Protein 4BGN (pdb70)

Sequence (424 aa):
RFTSAIIVLIVINAIVVGMETYPGIYQPYQDWFYLIDRMILWVFTAEIILKLVATRPRYHFFKDSWNVFDFLIVASGHLFVGAQFVTVLRVLRVLRLLRAVTVIPSLRRLVSLGNIMLLMGLIFYIFGVMGTFLFRDVAPEYFGSLHLSLITLFQVVTLESWASGIMRPIMAEVFWSWIYFVAFILVGTFVIFNLFVGVIVSNVERAETEDAERFTSAIIVLIVINAIVVGMETYPGIYQPYQDWFYLIDRMILWVFTAEIILKLVATRPRYHFFKDSWNVFDFLIVASGHLFVGAQFVTVLRVLRVLRLLRAVTVIPSLGNIMLLMGLIFYIFGVMGTFLFRDVAPEYFGSLHLSLITLFQVVTLESWASGIMRPIMAEVFWSWIYFVAFILVGTFVIFNLFVGVIVSNVERAETEDAEQEEG

Structure (mmCIF, N/CA/C/O backbone):
data_4BGN
#
_entry.id   4BGN
#
_cell.length_a   115.000
_cell.length_b   115.000
_cell.length_c   118.000
_cell.angle_alpha   90.00
_cell.angle_beta   90.00
_cell.angle_gamma   90.00
#
_symmetry.space_group_name_H-M   'P 4'
#
loop_
_atom_site.group_PDB
_atom_site.id
_atom_site.type_symbol
_atom_site.label_atom_id
_atom_site.label_alt_id
_atom_site.label_comp_id
_atom_site.label_asym_id
_atom_site.label_entity_id
_atom_site.label_seq_id
_atom_site.pdbx_PDB_ins_code
_atom_site.Cartn_x
_atom_site.Cartn_y
_atom_site.Cartn_z
_atom_site.occupancy
_atom_site.B_iso_or_equiv
_atom_site.auth_seq_id
_atom_site.auth_comp_id
_atom_site.auth_asym_id
_atom_site.auth_atom_id
_atom_site.pdbx_PDB_model_num
ATOM 1 N N . ARG A 1 27 ? -38.359 130.575 -12.249 1.00 30.00 27 ARG A N 1
ATOM 2 C CA . ARG A 1 27 ? -38.608 131.135 -10.890 1.00 30.00 27 ARG A CA 1
ATOM 3 C C . ARG A 1 27 ? -38.949 130.004 -9.928 1.00 30.00 27 ARG A C 1
ATOM 4 O O . ARG A 1 27 ? -38.705 130.100 -8.725 1.00 30.00 27 ARG A O 1
ATOM 12 N N . PHE A 1 28 ? -39.518 128.934 -10.471 1.00 30.00 28 PHE A N 1
ATOM 13 C CA . PHE A 1 28 ? -39.897 127.774 -9.676 1.00 30.00 28 PHE A CA 1
ATOM 14 C C . PHE A 1 28 ? -38.691 127.219 -8.928 1.00 30.00 28 PHE A C 1
ATOM 15 O O . PHE A 1 28 ? -38.714 127.084 -7.705 1.00 30.00 28 PHE A O 1
ATOM 23 N N . THR A 1 29 ? -37.638 126.897 -9.673 1.00 30.00 29 THR A N 1
ATOM 24 C CA . THR A 1 29 ? -36.422 126.354 -9.082 1.00 30.00 29 THR A CA 1
ATOM 25 C C . THR A 1 29 ? -35.821 127.336 -8.086 1.00 30.00 29 THR A C 1
ATOM 26 O O . THR A 1 29 ? -35.492 126.964 -6.959 1.00 30.00 29 THR A O 1
ATOM 30 N N . SER A 1 30 ? -35.678 128.589 -8.506 1.00 30.00 30 SER A N 1
ATOM 31 C CA . SER A 1 30 ? -35.115 129.618 -7.643 1.00 30.00 30 SER A CA 1
ATOM 32 C C . SER A 1 30 ? -35.896 129.685 -6.339 1.00 30.00 30 SER A C 1
ATOM 33 O O . SER A 1 30 ? -35.317 129.824 -5.265 1.00 30.00 30 SER A O 1
ATOM 36 N N . ALA A 1 31 ? -37.217 129.584 -6.436 1.00 30.00 31 ALA A N 1
ATOM 37 C CA . ALA A 1 31 ? -38.064 129.628 -5.252 1.00 30.00 31 ALA A CA 1
ATOM 38 C C . ALA A 1 31 ? -37.712 128.471 -4.327 1.00 30.00 31 ALA A C 1
ATOM 39 O O . ALA A 1 31 ? -37.592 128.646 -3.115 1.00 30.00 31 ALA A O 1
ATOM 41 N N . ILE A 1 32 ? -37.540 127.289 -4.910 1.00 30.00 32 ILE A N 1
ATOM 42 C CA . ILE A 1 32 ? -37.205 126.102 -4.137 1.00 30.00 32 ILE A CA 1
ATOM 43 C C . ILE A 1 32 ? -35.813 126.204 -3.524 1.00 30.00 32 ILE A C 1
ATOM 44 O O . ILE A 1 32 ? -35.633 125.921 -2.340 1.00 30.00 32 ILE A O 1
ATOM 49 N N . ILE A 1 33 ? -34.830 126.607 -4.325 1.00 30.00 33 ILE A N 1
ATOM 50 C CA . ILE A 1 33 ? -33.467 126.733 -3.820 1.00 30.00 33 ILE A CA 1
ATOM 51 C C . ILE A 1 33 ? -33.442 127.722 -2.664 1.00 30.00 33 ILE A C 1
ATOM 52 O O . ILE A 1 33 ? -32.694 127.548 -1.703 1.00 30.00 33 ILE A O 1
ATOM 57 N N . VAL A 1 34 ? -34.266 128.762 -2.761 1.00 30.00 34 VAL A N 1
ATOM 58 C CA . VAL A 1 34 ? -34.331 129.769 -1.714 1.00 30.00 34 VAL A CA 1
ATOM 59 C C . VAL A 1 34 ? -34.779 129.137 -0.404 1.00 30.00 34 VAL A C 1
ATOM 60 O O . VAL A 1 34 ? -34.089 129.240 0.608 1.00 30.00 34 VAL A O 1
ATOM 64 N N . LEU A 1 35 ? -35.931 128.474 -0.428 1.00 30.00 35 LEU A N 1
ATOM 65 C CA . LEU A 1 35 ? -36.457 127.840 0.774 1.00 30.00 35 LEU A CA 1
ATOM 66 C C . LEU A 1 35 ? -35.422 126.911 1.395 1.00 30.00 35 LEU A C 1
ATOM 67 O O . LEU A 1 35 ? -35.199 126.946 2.604 1.00 30.00 35 LEU A O 1
ATOM 72 N N . ILE A 1 36 ? -34.794 126.079 0.569 1.00 30.00 36 ILE A N 1
ATOM 73 C CA . ILE A 1 36 ? -33.787 125.149 1.063 1.00 30.00 36 ILE A CA 1
ATOM 74 C C . ILE A 1 36 ? -32.775 125.890 1.925 1.00 30.00 36 ILE A C 1
ATOM 75 O O . ILE A 1 36 ? -32.502 125.490 3.056 1.00 30.00 36 ILE A O 1
ATOM 80 N N . VAL A 1 37 ? -32.224 126.973 1.388 1.00 30.00 37 VAL A N 1
ATOM 81 C CA . VAL A 1 37 ? -31.247 127.768 2.120 1.00 30.00 37 VAL A CA 1
ATOM 82 C C . VAL A 1 37 ? -31.883 128.352 3.376 1.00 30.00 37 VAL A C 1
ATOM 83 O O . VAL A 1 37 ? -31.266 128.369 4.441 1.00 30.00 37 VAL A O 1
ATOM 87 N N . ILE A 1 38 ? -33.117 128.830 3.248 1.00 30.00 38 ILE A N 1
ATOM 88 C CA . ILE A 1 38 ? -33.824 129.409 4.383 1.00 30.00 38 ILE A CA 1
ATOM 89 C C . ILE A 1 38 ? -34.069 128.374 5.472 1.00 30.00 38 ILE A C 1
ATOM 90 O O . ILE A 1 38 ? -33.790 128.624 6.641 1.00 30.00 38 ILE A O 1
ATOM 95 N N . ASN A 1 39 ? -34.597 127.213 5.101 1.00 30.00 39 ASN A N 1
ATOM 96 C CA . ASN A 1 39 ? -34.842 126.183 6.098 1.00 30.00 39 ASN A CA 1
ATOM 97 C C . ASN A 1 39 ? -33.504 125.676 6.610 1.00 30.00 39 ASN A C 1
ATOM 98 O O . ASN A 1 39 ? -33.377 125.293 7.772 1.00 30.00 39 ASN A O 1
ATOM 103 N N . ALA A 1 40 ? -32.506 125.682 5.732 1.00 30.00 40 ALA A N 1
ATOM 104 C CA . ALA A 1 40 ? -31.171 125.228 6.091 1.00 30.00 40 ALA A CA 1
ATOM 105 C C . ALA A 1 40 ? -30.616 126.073 7.229 1.00 30.00 40 ALA A C 1
ATOM 106 O O . ALA A 1 40 ? -30.016 125.547 8.163 1.00 30.00 40 ALA A O 1
ATOM 108 N N . ILE A 1 41 ? -30.815 127.385 7.153 1.00 30.00 41 ILE A N 1
ATOM 109 C CA . ILE A 1 41 ? -30.320 128.267 8.201 1.00 30.00 41 ILE A CA 1
ATOM 110 C C . ILE A 1 41 ? -31.166 128.108 9.458 1.00 30.00 41 ILE A C 1
ATOM 111 O O . ILE A 1 41 ? -30.662 128.231 10.573 1.00 30.00 41 ILE A O 1
ATOM 116 N N . VAL A 1 42 ? -32.452 127.826 9.273 1.00 30.00 42 VAL A N 1
ATOM 117 C CA . VAL A 1 42 ? -33.360 127.651 10.399 1.00 30.00 42 VAL A CA 1
ATOM 118 C C . VAL A 1 42 ? -33.011 126.409 11.212 1.00 30.00 42 VAL A C 1
ATOM 119 O O . VAL A 1 42 ? -33.090 126.428 12.440 1.00 30.00 42 VAL A O 1
ATOM 123 N N . VAL A 1 43 ? -32.627 125.331 10.533 1.00 30.00 43 VAL A N 1
ATOM 124 C CA . VAL A 1 43 ? -32.275 124.099 11.231 1.00 30.00 43 VAL A CA 1
ATOM 125 C C . VAL A 1 43 ? -31.096 124.361 12.159 1.00 30.00 43 VAL A C 1
ATOM 126 O O . VAL A 1 43 ? -30.985 123.756 13.224 1.00 30.00 43 VAL A O 1
ATOM 130 N N . GLY A 1 44 ? -30.219 125.270 11.744 1.00 30.00 44 GLY A N 1
ATOM 131 C CA . GLY A 1 44 ? -29.064 125.603 12.553 1.00 30.00 44 GLY A CA 1
ATOM 132 C C . GLY A 1 44 ? -29.470 126.404 13.771 1.00 30.00 44 GLY A C 1
ATOM 133 O O . GLY A 1 44 ? -28.829 126.328 14.813 1.00 30.00 44 GLY A O 1
ATOM 134 N N . MET A 1 45 ? -30.538 127.183 13.637 1.00 30.00 45 MET A N 1
ATOM 135 C CA . MET A 1 45 ? -31.036 127.991 14.743 1.00 30.00 45 MET A CA 1
ATOM 136 C C . MET A 1 45 ? -31.779 127.085 15.712 1.00 30.00 45 MET A C 1
ATOM 137 O O . MET A 1 45 ? -31.736 127.278 16.927 1.00 30.00 45 MET A O 1
ATOM 142 N N . GLU A 1 46 ? -32.460 126.091 15.154 1.00 30.00 46 GLU A N 1
ATOM 143 C CA . GLU A 1 46 ? -33.228 125.139 15.940 1.00 30.00 46 GLU A CA 1
ATOM 144 C C . GLU A 1 46 ? -32.309 124.369 16.884 1.00 30.00 46 GLU A C 1
ATOM 145 O O . GLU A 1 46 ? -32.772 123.725 17.825 1.00 30.00 46 GLU A O 1
ATOM 151 N N . THR A 1 47 ? -31.004 124.445 16.631 1.00 30.00 47 THR A N 1
ATOM 152 C CA . THR A 1 47 ? -30.026 123.754 17.464 1.00 30.00 47 THR A CA 1
ATOM 153 C C . THR A 1 47 ? -29.832 124.481 18.785 1.00 30.00 47 THR A C 1
ATOM 154 O O . THR A 1 47 ? -29.651 123.855 19.828 1.00 30.00 47 THR A O 1
ATOM 158 N N . TYR A 1 48 ? -29.872 125.808 18.731 1.00 30.00 48 TYR A N 1
ATOM 159 C CA . TYR A 1 48 ? -29.671 126.615 19.921 1.00 30.00 48 TYR A CA 1
ATOM 160 C C . TYR A 1 48 ? -30.837 126.529 20.893 1.00 30.00 48 TYR A C 1
ATOM 161 O O . TYR A 1 48 ? -31.966 126.893 20.563 1.00 30.00 48 TYR A O 1
ATOM 170 N N . PRO A 1 49 ? -30.576 126.029 22.109 1.00 30.00 49 PRO A N 1
ATOM 171 C CA . PRO A 1 49 ? -31.608 125.898 23.140 1.00 30.00 49 PRO A CA 1
ATOM 172 C C . PRO A 1 49 ? -32.197 127.262 23.483 1.00 30.00 49 PRO A C 1
ATOM 173 O O . PRO A 1 49 ? -33.368 127.373 23.845 1.00 30.00 49 PRO A O 1
ATOM 177 N N . GLY A 1 50 ? -31.372 128.298 23.365 1.00 30.00 50 GLY A N 1
ATOM 178 C CA . GLY A 1 50 ? -31.825 129.643 23.660 1.00 30.00 50 GLY A CA 1
ATOM 179 C C . GLY A 1 50 ? -32.877 130.100 22.671 1.00 30.00 50 GLY A C 1
ATOM 180 O O . GLY A 1 50 ? -33.993 130.421 23.063 1.00 30.00 50 GLY A O 1
ATOM 181 N N . ILE A 1 51 ? -32.524 130.129 21.389 1.00 30.00 51 ILE A N 1
ATOM 182 C CA . ILE A 1 51 ? -33.460 130.546 20.351 1.00 30.00 51 ILE A CA 1
ATOM 183 C C . ILE A 1 51 ? -34.747 129.751 20.488 1.00 30.00 51 ILE A C 1
ATOM 184 O O . ILE A 1 51 ? -35.841 130.271 20.264 1.00 30.00 51 ILE A O 1
ATOM 189 N N . TYR A 1 52 ? -34.606 128.484 20.862 1.00 30.00 52 TYR A N 1
ATOM 190 C CA . TYR A 1 52 ? -35.760 127.617 21.017 1.00 30.00 52 TYR A CA 1
ATOM 191 C C . TYR A 1 52 ? -36.786 128.170 21.994 1.00 30.00 52 TYR A C 1
ATOM 192 O O . TYR A 1 52 ? -37.977 128.115 21.726 1.00 30.00 52 TYR A O 1
ATOM 201 N N . GLN A 1 53 ? -36.347 128.707 23.127 1.00 30.00 53 GLN A N 1
ATOM 202 C CA . GLN A 1 53 ? -37.324 129.220 24.076 1.00 30.00 53 GLN A CA 1
ATOM 203 C C . GLN A 1 53 ? -38.166 130.342 23.464 1.00 30.00 53 GLN A C 1
ATOM 204 O O . GLN A 1 53 ? -39.391 130.240 23.414 1.00 30.00 53 GLN A O 1
ATOM 210 N N . PRO A 1 54 ? -37.529 131.430 22.996 1.00 30.00 54 PRO A N 1
ATOM 211 C CA . PRO A 1 54 ? -38.320 132.513 22.403 1.00 30.00 54 PRO A CA 1
ATOM 212 C C . PRO A 1 54 ? -39.082 132.152 21.126 1.00 30.00 54 PRO A C 1
ATOM 213 O O . PRO A 1 54 ? -40.309 132.065 21.140 1.00 30.00 54 PRO A O 1
ATOM 217 N N . TYR A 1 55 ? -38.363 131.943 20.027 1.00 30.00 55 TYR A N 1
ATOM 218 C CA . TYR A 1 55 ? -39.015 131.620 18.762 1.00 30.00 55 TYR A CA 1
ATOM 219 C C . TYR A 1 55 ? -39.046 130.138 18.423 1.00 30.00 55 TYR A C 1
ATOM 220 O O . TYR A 1 55 ? -38.665 129.741 17.323 1.00 30.00 55 TYR A O 1
ATOM 229 N N . GLN A 1 56 ? -39.512 129.321 19.362 1.00 30.00 56 GLN A N 1
ATOM 230 C CA . GLN A 1 56 ? -39.596 127.886 19.129 1.00 30.00 56 GLN A CA 1
ATOM 231 C C . GLN A 1 56 ? -40.676 127.595 18.105 1.00 30.00 56 GLN A C 1
ATOM 232 O O . GLN A 1 56 ? -40.458 126.868 17.136 1.00 30.00 56 GLN A O 1
ATOM 238 N N . ASP A 1 57 ? -41.845 128.180 18.333 1.00 30.00 57 ASP A N 1
ATOM 239 C CA . ASP A 1 57 ? -42.989 127.981 17.464 1.00 30.00 57 ASP A CA 1
ATOM 240 C C . ASP A 1 57 ? -42.781 128.572 16.078 1.00 30.00 57 ASP A C 1
ATOM 241 O O . ASP A 1 57 ? -43.087 127.931 15.074 1.00 30.00 57 ASP A O 1
ATOM 246 N N . TRP A 1 58 ? -42.251 129.789 16.020 1.00 30.00 58 TRP A N 1
ATOM 247 C CA . TRP A 1 58 ? -42.025 130.447 14.741 1.00 30.00 58 TRP A CA 1
ATOM 248 C C . TRP A 1 58 ? -41.294 129.558 13.744 1.00 30.00 58 TRP A C 1
ATOM 249 O O . TRP A 1 58 ? -41.715 129.446 12.592 1.00 30.00 58 TRP A O 1
ATOM 260 N N . PHE A 1 59 ? -40.208 128.923 14.173 1.00 30.00 59 PHE A N 1
ATOM 261 C CA . PHE A 1 59 ? -39.478 128.048 13.267 1.00 30.00 59 PHE A CA 1
ATOM 262 C C . PHE A 1 59 ? -40.254 126.750 13.089 1.00 30.00 59 PHE A C 1
ATOM 263 O O . PHE A 1 59 ? -40.143 126.087 12.061 1.00 30.00 59 PHE A O 1
ATOM 271 N N . TYR A 1 60 ? -41.042 126.391 14.097 1.00 30.00 60 TYR A N 1
ATOM 272 C CA . TYR A 1 60 ? -41.835 125.173 14.023 1.00 30.00 60 TYR A CA 1
ATOM 273 C C . TYR A 1 60 ? -42.829 125.276 12.875 1.00 30.00 60 TYR A C 1
ATOM 274 O O . TYR A 1 60 ? -42.912 124.382 12.033 1.00 30.00 60 TYR A O 1
ATOM 283 N N . LEU A 1 61 ? -43.587 126.368 12.850 1.00 30.00 61 LEU A N 1
ATOM 284 C CA . LEU A 1 61 ? -44.573 126.580 11.798 1.00 30.00 61 LEU A CA 1
ATOM 285 C C . LEU A 1 61 ? -43.916 126.676 10.432 1.00 30.00 61 LEU A C 1
ATOM 286 O O . LEU A 1 61 ? -44.397 126.087 9.465 1.00 30.00 61 LEU A O 1
ATOM 291 N N . ILE A 1 62 ? -42.816 127.418 10.350 1.00 30.00 62 ILE A N 1
ATOM 292 C CA . ILE A 1 62 ? -42.126 127.576 9.078 1.00 30.00 62 ILE A CA 1
ATOM 293 C C . ILE A 1 62 ? -41.728 126.211 8.530 1.00 30.00 62 ILE A C 1
ATOM 294 O O . ILE A 1 62 ? -41.658 126.021 7.318 1.00 30.00 62 ILE A O 1
ATOM 299 N N . ASP A 1 63 ? -41.475 125.260 9.426 1.00 30.00 63 ASP A N 1
ATOM 300 C CA . ASP A 1 63 ? -41.100 123.914 9.010 1.00 30.00 63 ASP A CA 1
ATOM 301 C C . ASP A 1 63 ? -42.287 123.216 8.360 1.00 30.00 63 ASP A C 1
ATOM 302 O O . ASP A 1 63 ? -42.149 122.584 7.315 1.00 30.00 63 ASP A O 1
ATOM 307 N N . ARG A 1 64 ? -43.455 123.328 8.983 1.00 30.00 64 ARG A N 1
ATOM 308 C CA . ARG A 1 64 ? -44.653 122.702 8.441 1.00 30.00 64 ARG A CA 1
ATOM 309 C C . ARG A 1 64 ? -44.962 123.279 7.067 1.00 30.00 64 ARG A C 1
ATOM 310 O O . ARG A 1 64 ? -45.315 122.550 6.140 1.00 30.00 64 ARG A O 1
ATOM 318 N N . MET A 1 65 ? -44.821 124.594 6.944 1.00 30.00 65 MET A N 1
ATOM 319 C CA . MET A 1 65 ? -45.098 125.279 5.690 1.00 30.00 65 MET A CA 1
ATOM 320 C C . MET A 1 65 ? -44.177 124.808 4.570 1.00 30.00 65 MET A C 1
ATOM 321 O O . MET A 1 65 ? -44.637 124.517 3.466 1.00 30.00 65 MET A O 1
ATOM 326 N N . ILE A 1 66 ? -42.879 124.727 4.851 1.00 30.00 66 ILE A N 1
ATOM 327 C CA . ILE A 1 66 ? -41.923 124.294 3.838 1.00 30.00 66 ILE A CA 1
ATOM 328 C C . ILE A 1 66 ? -42.186 122.859 3.395 1.00 30.00 66 ILE A C 1
ATOM 329 O O . ILE A 1 66 ? -42.127 122.552 2.206 1.00 30.00 66 ILE A O 1
ATOM 334 N N . LEU A 1 67 ? -42.472 121.978 4.348 1.00 30.00 67 LEU A N 1
ATOM 335 C CA . LEU A 1 67 ? -42.735 120.587 4.011 1.00 30.00 67 LEU A CA 1
ATOM 336 C C . LEU A 1 67 ? -43.925 120.527 3.066 1.00 30.00 67 LEU A C 1
ATOM 337 O O . LEU A 1 67 ? -43.927 119.756 2.107 1.00 30.00 67 LEU A O 1
ATOM 342 N N . TRP A 1 68 ? -44.935 121.348 3.337 1.00 30.00 68 TRP A N 1
ATOM 343 C CA . TRP A 1 68 ? -46.122 121.375 2.495 1.00 30.00 68 TRP A CA 1
ATOM 344 C C . TRP A 1 68 ? -45.775 121.821 1.081 1.00 30.00 68 TRP A C 1
ATOM 345 O O . TRP A 1 68 ? -46.079 121.126 0.114 1.00 30.00 68 TRP A O 1
ATOM 356 N N . VAL A 1 69 ? -45.141 122.984 0.960 1.00 30.00 69 VAL A N 1
ATOM 357 C CA . VAL A 1 69 ? -44.775 123.495 -0.355 1.00 30.00 69 VAL A CA 1
ATOM 358 C C . VAL A 1 69 ? -43.929 122.478 -1.109 1.00 30.00 69 VAL A C 1
ATOM 359 O O . VAL A 1 69 ? -44.005 122.389 -2.334 1.00 30.00 69 VAL A O 1
ATOM 363 N N . PHE A 1 70 ? -43.125 121.710 -0.379 1.00 30.00 70 PHE A N 1
ATOM 364 C CA . PHE A 1 70 ? -42.287 120.702 -1.012 1.00 30.00 70 PHE A CA 1
ATOM 365 C C . PHE A 1 70 ? -43.099 119.512 -1.498 1.00 30.00 70 PHE A C 1
ATOM 366 O O . PHE A 1 70 ? -42.784 118.929 -2.535 1.00 30.00 70 PHE A O 1
ATOM 374 N N . THR A 1 71 ? -44.139 119.145 -0.756 1.00 30.00 71 THR A N 1
ATOM 375 C CA . THR A 1 71 ? -44.976 118.028 -1.172 1.00 30.00 71 THR A CA 1
ATOM 376 C C . THR A 1 71 ? -45.675 118.439 -2.459 1.00 30.00 71 THR A C 1
ATOM 377 O O . THR A 1 71 ? -45.769 117.657 -3.403 1.00 30.00 71 THR A O 1
ATOM 381 N N . ALA A 1 72 ? -46.156 119.678 -2.491 1.00 30.00 72 ALA A N 1
ATOM 382 C CA . ALA A 1 72 ? -46.834 120.204 -3.669 1.00 30.00 72 ALA A CA 1
ATOM 383 C C . ALA A 1 72 ? -45.857 120.189 -4.836 1.00 30.00 72 ALA A C 1
ATOM 384 O O . ALA A 1 72 ? -46.203 119.788 -5.947 1.00 30.00 72 ALA A O 1
ATOM 386 N N . GLU A 1 73 ? -44.631 120.630 -4.569 1.00 30.00 73 GLU A N 1
ATOM 387 C CA . GLU A 1 73 ? -43.584 120.667 -5.582 1.00 30.00 73 GLU A CA 1
ATOM 388 C C . GLU A 1 73 ? -43.374 119.274 -6.157 1.00 30.00 73 GLU A C 1
ATOM 389 O O . GLU A 1 73 ? -43.414 119.075 -7.371 1.00 30.00 73 GLU A O 1
ATOM 395 N N . ILE A 1 74 ? -43.141 118.314 -5.267 1.00 30.00 74 ILE A N 1
ATOM 396 C CA . ILE A 1 74 ? -42.919 116.929 -5.661 1.00 30.00 74 ILE A CA 1
ATOM 397 C C . ILE A 1 74 ? -44.060 116.403 -6.522 1.00 30.00 74 ILE A C 1
ATOM 398 O O . ILE A 1 74 ? -43.830 115.745 -7.536 1.00 30.00 74 ILE A O 1
ATOM 403 N N . ILE A 1 75 ? -45.290 116.694 -6.111 1.00 30.00 75 ILE A N 1
ATOM 404 C CA . ILE A 1 75 ? -46.465 116.245 -6.846 1.00 30.00 75 ILE A CA 1
ATOM 405 C C . ILE A 1 75 ? -46.477 116.825 -8.256 1.00 30.00 75 ILE A C 1
ATOM 406 O O . ILE A 1 75 ? -46.683 116.101 -9.231 1.00 30.00 75 ILE A O 1
ATOM 411 N N . LEU A 1 76 ? -46.259 118.132 -8.356 1.00 30.00 76 LEU A N 1
ATOM 412 C CA . LEU A 1 76 ? -46.242 118.812 -9.646 1.00 30.00 76 LEU A CA 1
ATOM 413 C C . LEU A 1 76 ? -45.218 118.143 -10.555 1.00 30.00 76 LEU A C 1
ATOM 414 O O . LEU A 1 76 ? -45.527 117.761 -11.684 1.00 30.00 76 LEU A O 1
ATOM 419 N N . LYS A 1 77 ? -43.995 118.010 -10.050 1.00 30.00 77 LYS A N 1
ATOM 420 C CA . LYS A 1 77 ? -42.907 117.387 -10.796 1.00 30.00 77 LYS A CA 1
ATOM 421 C C . LYS A 1 77 ? -43.321 116.017 -11.308 1.00 30.00 77 LYS A C 1
ATOM 422 O O . LYS A 1 77 ? -43.027 115.647 -12.444 1.00 30.00 77 LYS A O 1
ATOM 428 N N . LEU A 1 78 ? -44.005 115.269 -10.451 1.00 30.00 78 LEU A N 1
ATOM 429 C CA . LEU A 1 78 ? -44.456 113.928 -10.781 1.00 30.00 78 LEU A CA 1
ATOM 430 C C . LEU A 1 78 ? -45.258 113.887 -12.076 1.00 30.00 78 LEU A C 1
ATOM 431 O O . LEU A 1 78 ? -45.012 113.048 -12.942 1.00 30.00 78 LEU A O 1
ATOM 436 N N . VAL A 1 79 ? -46.220 114.793 -12.206 1.00 30.00 79 VAL A N 1
ATOM 437 C CA . VAL A 1 79 ? -47.053 114.849 -13.400 1.00 30.00 79 VAL A CA 1
ATOM 438 C C . VAL A 1 79 ? -46.266 115.369 -14.599 1.00 30.00 79 VAL A C 1
ATOM 439 O O . VAL A 1 79 ? -46.403 114.862 -15.712 1.00 30.00 79 VAL A O 1
ATOM 443 N N . ALA A 1 80 ? -45.436 116.378 -14.356 1.00 30.00 80 ALA A N 1
ATOM 444 C CA . ALA A 1 80 ? -44.635 117.006 -15.402 1.00 30.00 80 ALA A CA 1
ATOM 445 C C . ALA A 1 80 ? -43.501 116.152 -15.962 1.00 30.00 80 ALA A C 1
ATOM 446 O O . ALA A 1 80 ? -43.189 116.234 -17.150 1.00 30.00 80 ALA A O 1
ATOM 448 N N . THR A 1 81 ? -42.884 115.340 -15.110 1.00 30.00 81 THR A N 1
ATOM 449 C CA . THR A 1 81 ? -41.765 114.492 -15.519 1.00 30.00 81 THR A CA 1
ATOM 450 C C . THR A 1 81 ? -41.964 113.788 -16.858 1.00 30.00 81 THR A C 1
ATOM 451 O O . THR A 1 81 ? -40.999 113.528 -17.571 1.00 30.00 81 THR A O 1
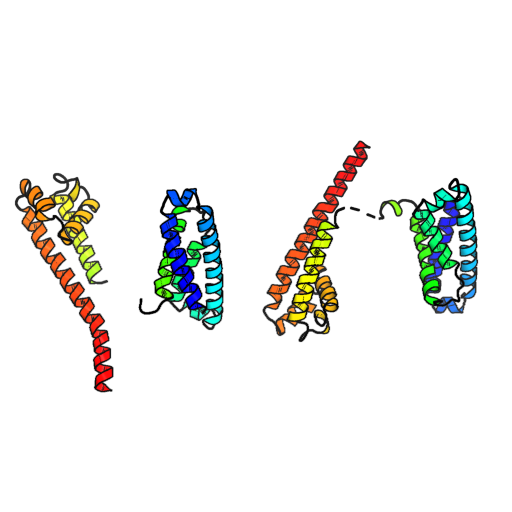ATOM 455 N N . ARG A 1 82 ? -43.226 113.508 -17.176 1.00 30.00 82 ARG A N 1
ATOM 456 C CA . ARG A 1 82 ? -43.683 112.792 -18.375 1.00 30.00 82 ARG A CA 1
ATOM 457 C C . ARG A 1 82 ? -44.678 111.873 -17.677 1.00 30.00 82 ARG A C 1
ATOM 458 O O . ARG A 1 82 ? -45.314 112.297 -16.711 1.00 30.00 82 ARG A O 1
ATOM 466 N N . PRO A 1 83 ? -44.870 110.631 -18.154 1.00 30.00 83 PRO A N 1
ATOM 467 C CA . PRO A 1 83 ? -45.839 109.912 -17.325 1.00 30.00 83 PRO A CA 1
ATOM 468 C C . PRO A 1 83 ? -45.204 109.842 -15.935 1.00 30.00 83 PRO A C 1
ATOM 469 O O . PRO A 1 83 ? -43.977 109.846 -15.819 1.00 30.00 83 PRO A O 1
ATOM 473 N N . ARG A 1 84 ? -46.023 109.802 -14.889 1.00 30.00 84 ARG A N 1
ATOM 474 C CA . ARG A 1 84 ? -45.506 109.758 -13.524 1.00 30.00 84 ARG A CA 1
ATOM 475 C C . ARG A 1 84 ? -44.282 108.855 -13.389 1.00 30.00 84 ARG A C 1
ATOM 476 O O . ARG A 1 84 ? -43.391 109.114 -12.580 1.00 30.00 84 ARG A O 1
ATOM 484 N N . TYR A 1 85 ? -44.250 107.800 -14.195 1.00 30.00 85 TYR A N 1
ATOM 485 C CA . TYR A 1 85 ? -43.158 106.833 -14.195 1.00 30.00 85 TYR A CA 1
ATOM 486 C C . TYR A 1 85 ? -41.766 107.447 -14.207 1.00 30.00 85 TYR A C 1
ATOM 487 O O . TYR A 1 85 ? -40.957 107.193 -13.315 1.00 30.00 85 TYR A O 1
ATOM 496 N N . HIS A 1 86 ? -41.488 108.243 -15.235 1.00 30.00 86 HIS A N 1
ATOM 497 C CA . HIS A 1 86 ? -40.177 108.859 -15.394 1.00 30.00 86 HIS A CA 1
ATOM 498 C C . HIS A 1 86 ? -39.615 109.464 -14.116 1.00 30.00 86 HIS A C 1
ATOM 499 O O . HIS A 1 86 ? -38.423 109.337 -13.842 1.00 30.00 86 HIS A O 1
ATOM 506 N N . PHE A 1 87 ? -40.464 110.128 -13.339 1.00 30.00 87 PHE A N 1
ATOM 507 C CA . PHE A 1 87 ? -40.008 110.731 -12.093 1.00 30.00 87 PHE A CA 1
ATOM 508 C C . PHE A 1 87 ? -39.354 109.656 -11.240 1.00 30.00 87 PHE A C 1
ATOM 509 O O . PHE A 1 87 ? -38.278 109.859 -10.677 1.00 30.00 87 PHE A O 1
ATOM 517 N N . PHE A 1 88 ? -40.014 108.508 -11.157 1.00 30.00 88 PHE A N 1
ATOM 518 C CA . PHE A 1 88 ? -39.510 107.391 -10.377 1.00 30.00 88 PHE A CA 1
ATOM 519 C C . PHE A 1 88 ? -38.260 106.785 -10.997 1.00 30.00 88 PHE A C 1
ATOM 520 O O . PHE A 1 88 ? -37.588 105.958 -10.381 1.00 30.00 88 PHE A O 1
ATOM 528 N N . LYS A 1 89 ? -37.954 107.202 -12.221 1.00 30.00 89 LYS A N 1
ATOM 529 C CA . LYS A 1 89 ? -36.772 106.719 -12.921 1.00 30.00 89 LYS A CA 1
ATOM 530 C C . LYS A 1 89 ? -35.547 107.508 -12.479 1.00 30.00 89 LYS A C 1
ATOM 531 O O . LYS A 1 89 ? -34.463 106.951 -12.317 1.00 30.00 89 LYS A O 1
ATOM 537 N N . ASP A 1 90 ? -35.731 108.810 -12.279 1.00 30.00 90 ASP A N 1
ATOM 538 C CA . ASP A 1 90 ? -34.637 109.682 -11.875 1.00 30.00 90 ASP A CA 1
ATOM 539 C C . ASP A 1 90 ? -34.227 109.493 -10.420 1.00 30.00 90 ASP A C 1
ATOM 540 O O . ASP A 1 90 ? -35.062 109.508 -9.516 1.00 30.00 90 ASP A O 1
ATOM 545 N N . SER A 1 91 ? -32.926 109.316 -10.208 1.00 30.00 91 SER A N 1
ATOM 546 C CA . SER A 1 91 ? -32.374 109.118 -8.874 1.00 30.00 91 SER A CA 1
ATOM 547 C C . SER A 1 91 ? -32.505 110.377 -8.026 1.00 30.00 91 SER A C 1
ATOM 548 O O . SER A 1 91 ? -32.834 110.309 -6.843 1.00 30.00 91 SER A O 1
ATOM 551 N N . TRP A 1 92 ? -32.241 111.527 -8.634 1.00 30.00 92 TRP A N 1
ATOM 552 C CA . TRP A 1 92 ? -32.328 112.793 -7.920 1.00 30.00 92 TRP A CA 1
ATOM 553 C C . TRP A 1 92 ? -33.750 113.039 -7.446 1.00 30.00 92 TRP A C 1
ATOM 554 O O . TRP A 1 92 ? -33.973 113.498 -6.326 1.00 30.00 92 TRP A O 1
ATOM 565 N N . ASN A 1 93 ? -34.711 112.724 -8.306 1.00 30.00 93 ASN A N 1
ATOM 566 C CA . ASN A 1 93 ? -36.118 112.900 -7.985 1.00 30.00 93 ASN A CA 1
ATOM 567 C C . ASN A 1 93 ? -36.548 111.953 -6.872 1.00 30.00 93 ASN A C 1
ATOM 568 O O . ASN A 1 93 ? -37.226 112.363 -5.930 1.00 30.00 93 ASN A O 1
ATOM 573 N N . VAL A 1 94 ? -36.153 110.687 -6.978 1.00 30.00 94 VAL A N 1
ATOM 574 C CA . VAL A 1 94 ? -36.519 109.706 -5.964 1.00 30.00 94 VAL A CA 1
ATOM 575 C C . VAL A 1 94 ? -35.940 110.117 -4.617 1.00 30.00 94 VAL A C 1
ATOM 576 O O . VAL A 1 94 ? -36.587 109.964 -3.582 1.00 30.00 94 VAL A O 1
ATOM 580 N N . PHE A 1 95 ? -34.719 110.644 -4.638 1.00 30.00 95 PHE A N 1
ATOM 581 C CA . PHE A 1 95 ? -34.066 111.090 -3.417 1.00 30.00 95 PHE A CA 1
ATOM 582 C C . PHE A 1 95 ? -34.958 112.148 -2.786 1.00 30.00 95 PHE A C 1
ATOM 583 O O . PHE A 1 95 ? -35.370 112.020 -1.634 1.00 30.00 95 PHE A O 1
ATOM 591 N N . ASP A 1 96 ? -35.268 113.184 -3.559 1.00 30.00 96 ASP A N 1
ATOM 592 C CA . ASP A 1 96 ? -36.122 114.263 -3.085 1.00 30.00 96 ASP A CA 1
ATOM 593 C C . ASP A 1 96 ? -37.436 113.697 -2.568 1.00 30.00 96 ASP A C 1
ATOM 594 O O . ASP A 1 96 ? -38.001 114.202 -1.600 1.00 30.00 96 ASP A O 1
ATOM 599 N N . PHE A 1 97 ? -37.919 112.644 -3.218 1.00 30.00 97 PHE A N 1
ATOM 600 C CA . PHE A 1 97 ? -39.167 112.017 -2.809 1.00 30.00 97 PHE A CA 1
ATOM 601 C C . PHE A 1 97 ? -39.014 111.389 -1.430 1.00 30.00 97 PHE A C 1
ATOM 602 O O . PHE A 1 97 ? -39.757 111.712 -0.504 1.00 30.00 97 PHE A O 1
ATOM 610 N N . LEU A 1 98 ? -38.043 110.490 -1.303 1.00 30.00 98 LEU A N 1
ATOM 611 C CA . LEU A 1 98 ? -37.789 109.805 -0.042 1.00 30.00 98 LEU A CA 1
ATOM 612 C C . LEU A 1 98 ? -37.514 110.792 1.085 1.00 30.00 98 LEU A C 1
ATOM 613 O O . LEU A 1 98 ? -38.014 110.629 2.197 1.00 30.00 98 LEU A O 1
ATOM 618 N N . ILE A 1 99 ? -36.715 111.814 0.793 1.00 30.00 99 ILE A N 1
ATOM 619 C CA . ILE A 1 99 ? -36.378 112.826 1.787 1.00 30.00 99 ILE A CA 1
ATOM 620 C C . ILE A 1 99 ? -37.642 113.451 2.356 1.00 30.00 99 ILE A C 1
ATOM 621 O O . ILE A 1 99 ? -37.846 113.481 3.569 1.00 30.00 99 ILE A O 1
ATOM 626 N N . VAL A 1 100 ? -38.477 113.967 1.461 1.00 30.00 100 VAL A N 1
ATOM 627 C CA . VAL A 1 100 ? -39.724 114.611 1.846 1.00 30.00 100 VAL A CA 1
ATOM 628 C C . VAL A 1 100 ? -40.649 113.642 2.570 1.00 30.00 100 VAL A C 1
ATOM 629 O O . VAL A 1 100 ? -41.338 114.021 3.517 1.00 30.00 100 VAL A O 1
ATOM 633 N N . ALA A 1 101 ? -40.663 112.392 2.119 1.00 30.00 101 ALA A N 1
ATOM 634 C CA . ALA A 1 101 ? -41.507 111.372 2.727 1.00 30.00 101 ALA A CA 1
ATOM 635 C C . ALA A 1 101 ? -41.201 111.237 4.214 1.00 30.00 101 ALA A C 1
ATOM 636 O O . ALA A 1 101 ? -42.107 111.263 5.047 1.00 30.00 101 ALA A O 1
ATOM 638 N N . SER A 1 102 ? -39.921 111.092 4.541 1.00 30.00 102 SER A N 1
ATOM 639 C CA . SER A 1 102 ? -39.503 110.957 5.931 1.00 30.00 102 SER A CA 1
ATOM 640 C C . SER A 1 102 ? -39.953 112.175 6.725 1.00 30.00 102 SER A C 1
ATOM 641 O O . SER A 1 102 ? -40.439 112.052 7.850 1.00 30.00 102 SER A O 1
ATOM 644 N N . GLY A 1 103 ? -39.786 113.352 6.132 1.00 30.00 103 GLY A N 1
ATOM 645 C CA . GLY A 1 103 ? -40.190 114.574 6.798 1.00 30.00 103 GLY A CA 1
ATOM 646 C C . GLY A 1 103 ? -41.693 114.612 6.981 1.00 30.00 103 GLY A C 1
ATOM 647 O O . GLY A 1 103 ? -42.204 115.304 7.862 1.00 30.00 103 GLY A O 1
ATOM 648 N N . HIS A 1 104 ? -42.403 113.859 6.147 1.00 30.00 104 HIS A N 1
ATOM 649 C CA . HIS A 1 104 ? -43.857 113.805 6.213 1.00 30.00 104 HIS A CA 1
ATOM 650 C C . HIS A 1 104 ? -44.333 113.001 7.415 1.00 30.00 104 HIS A C 1
ATOM 651 O O . HIS A 1 104 ? -45.331 113.351 8.044 1.00 30.00 104 HIS A O 1
ATOM 658 N N . LEU A 1 105 ? -43.620 111.923 7.729 1.00 30.00 105 LEU A N 1
ATOM 659 C CA . LEU A 1 105 ? -43.989 111.084 8.861 1.00 30.00 105 LEU A CA 1
ATOM 660 C C . LEU A 1 105 ? -44.219 111.950 10.090 1.00 30.00 105 LEU A C 1
ATOM 661 O O . LEU A 1 105 ? -43.382 112.781 10.444 1.00 30.00 105 LEU A O 1
ATOM 666 N N . PHE A 1 106 ? -45.369 111.757 10.727 1.00 30.00 106 PHE A N 1
ATOM 667 C CA . PHE A 1 106 ? -45.729 112.522 11.911 1.00 30.00 106 PHE A CA 1
ATOM 668 C C . PHE A 1 106 ? -44.583 112.589 12.909 1.00 30.00 106 PHE A C 1
ATOM 669 O O . PHE A 1 106 ? -43.793 111.652 13.024 1.00 30.00 106 PHE A O 1
ATOM 677 N N . VAL A 1 107 ? -44.496 113.708 13.622 1.00 30.00 107 VAL A N 1
ATOM 678 C CA . VAL A 1 107 ? -43.454 113.893 14.622 1.00 30.00 107 VAL A CA 1
ATOM 679 C C . VAL A 1 107 ? -43.425 112.646 15.490 1.00 30.00 107 VAL A C 1
ATOM 680 O O . VAL A 1 107 ? -42.390 111.996 15.630 1.00 30.00 107 VAL A O 1
ATOM 684 N N . GLY A 1 108 ? -44.576 112.315 16.065 1.00 30.00 108 GLY A N 1
ATOM 685 C CA . GLY A 1 108 ? -44.670 111.132 16.895 1.00 30.00 108 GLY A CA 1
ATOM 686 C C . GLY A 1 108 ? -44.606 109.899 16.017 1.00 30.00 108 GLY A C 1
ATOM 687 O O . GLY A 1 108 ? -44.980 109.945 14.845 1.00 30.00 108 GLY A O 1
ATOM 688 N N . ALA A 1 109 ? -44.126 108.799 16.585 1.00 30.00 109 ALA A N 1
ATOM 689 C CA . ALA A 1 109 ? -43.998 107.535 15.869 1.00 30.00 109 ALA A CA 1
ATOM 690 C C . ALA A 1 109 ? -43.195 106.594 16.752 1.00 30.00 109 ALA A C 1
ATOM 691 O O . ALA A 1 109 ? -42.776 106.974 17.845 1.00 30.00 109 ALA A O 1
ATOM 693 N N . GLN A 1 110 ? -42.983 105.367 16.287 1.00 30.00 110 GLN A N 1
ATOM 694 C CA . GLN A 1 110 ? -42.213 104.408 17.065 1.00 30.00 110 GLN A CA 1
ATOM 695 C C . GLN A 1 110 ? -40.882 105.057 17.405 1.00 30.00 110 GLN A C 1
ATOM 696 O O . GLN A 1 110 ? -40.456 105.064 18.560 1.00 30.00 110 GLN A O 1
ATOM 702 N N . PHE A 1 111 ? -40.232 105.609 16.388 1.00 30.00 111 PHE A N 1
ATOM 703 C CA . PHE A 1 111 ? -38.962 106.287 16.582 1.00 30.00 111 PHE A CA 1
ATOM 704 C C . PHE A 1 111 ? -39.150 107.750 16.223 1.00 30.00 111 PHE A C 1
ATOM 705 O O . PHE A 1 111 ? -38.700 108.212 15.174 1.00 30.00 111 PHE A O 1
ATOM 713 N N . VAL A 1 112 ? -39.840 108.465 17.103 1.00 30.00 112 VAL A N 1
ATOM 714 C CA . VAL A 1 112 ? -40.108 109.881 16.914 1.00 30.00 112 VAL A CA 1
ATOM 715 C C . VAL A 1 112 ? -38.820 110.631 16.611 1.00 30.00 112 VAL A C 1
ATOM 716 O O . VAL A 1 112 ? -38.742 111.397 15.652 1.00 30.00 112 VAL A O 1
ATOM 720 N N . THR A 1 113 ? -37.810 110.389 17.438 1.00 30.00 113 THR A N 1
ATOM 721 C CA . THR A 1 113 ? -36.521 111.050 17.306 1.00 30.00 113 THR A CA 1
ATOM 722 C C . THR A 1 113 ? -35.767 110.799 16.004 1.00 30.00 113 THR A C 1
ATOM 723 O O . THR A 1 113 ? -35.425 111.747 15.299 1.00 30.00 113 THR A O 1
ATOM 727 N N . VAL A 1 114 ? -35.501 109.536 15.679 1.00 30.00 114 VAL A N 1
ATOM 728 C CA . VAL A 1 114 ? -34.756 109.234 14.461 1.00 30.00 114 VAL A CA 1
ATOM 729 C C . VAL A 1 114 ? -35.377 109.882 13.228 1.00 30.00 114 VAL A C 1
ATOM 730 O O . VAL A 1 114 ? -34.702 110.606 12.501 1.00 30.00 114 VAL A O 1
ATOM 734 N N . LEU A 1 115 ? -36.660 109.635 12.990 1.00 30.00 115 LEU A N 1
ATOM 735 C CA . LEU A 1 115 ? -37.318 110.225 11.834 1.00 30.00 115 LEU A CA 1
ATOM 736 C C . LEU A 1 115 ? -37.254 111.740 11.960 1.00 30.00 115 LEU A C 1
ATOM 737 O O . LEU A 1 115 ? -37.108 112.450 10.965 1.00 30.00 115 LEU A O 1
ATOM 742 N N . ARG A 1 116 ? -37.354 112.229 13.192 1.00 30.00 116 ARG A N 1
ATOM 743 C CA . ARG A 1 116 ? -37.292 113.662 13.441 1.00 30.00 116 ARG A CA 1
ATOM 744 C C . ARG A 1 116 ? -35.930 114.214 13.041 1.00 30.00 116 ARG A C 1
ATOM 745 O O . ARG A 1 116 ? -35.845 115.283 12.438 1.00 30.00 116 ARG A O 1
ATOM 753 N N . VAL A 1 117 ? -34.865 113.489 13.373 1.00 30.00 117 VAL A N 1
ATOM 754 C CA . VAL A 1 117 ? -33.523 113.944 13.031 1.00 30.00 117 VAL A CA 1
ATOM 755 C C . VAL A 1 117 ? -33.218 113.749 11.551 1.00 30.00 117 VAL A C 1
ATOM 756 O O . VAL A 1 117 ? -32.560 114.587 10.938 1.00 30.00 117 VAL A O 1
ATOM 760 N N . LEU A 1 118 ? -33.697 112.651 10.973 1.00 30.00 118 LEU A N 1
ATOM 761 C CA . LEU A 1 118 ? -33.454 112.391 9.558 1.00 30.00 118 LEU A CA 1
ATOM 762 C C . LEU A 1 118 ? -34.049 113.478 8.673 1.00 30.00 118 LEU A C 1
ATOM 763 O O . LEU A 1 118 ? -33.675 113.609 7.510 1.00 30.00 118 LEU A O 1
ATOM 768 N N . ARG A 1 119 ? -34.975 114.257 9.220 1.00 30.00 119 ARG A N 1
ATOM 769 C CA . ARG A 1 119 ? -35.596 115.330 8.454 1.00 30.00 119 ARG A CA 1
ATOM 770 C C . ARG A 1 119 ? -34.534 116.291 7.931 1.00 30.00 119 ARG A C 1
ATOM 771 O O . ARG A 1 119 ? -34.700 116.891 6.871 1.00 30.00 119 ARG A O 1
ATOM 779 N N . VAL A 1 120 ? -33.441 116.424 8.676 1.00 30.00 120 VAL A N 1
ATOM 780 C CA . VAL A 1 120 ? -32.352 117.314 8.287 1.00 30.00 120 VAL A CA 1
ATOM 781 C C . VAL A 1 120 ? -31.788 116.915 6.929 1.00 30.00 120 VAL A C 1
ATOM 782 O O . VAL A 1 120 ? -31.158 117.722 6.247 1.00 30.00 120 VAL A O 1
ATOM 786 N N . LEU A 1 121 ? -32.015 115.662 6.545 1.00 30.00 121 LEU A N 1
ATOM 787 C CA . LEU A 1 121 ? -31.525 115.151 5.271 1.00 30.00 121 LEU A CA 1
ATOM 788 C C . LEU A 1 121 ? -32.064 115.958 4.096 1.00 30.00 121 LEU A C 1
ATOM 789 O O . LEU A 1 121 ? -31.523 115.893 2.994 1.00 30.00 121 LEU A O 1
ATOM 794 N N . ARG A 1 122 ? -33.129 116.717 4.333 1.00 30.00 122 ARG A N 1
ATOM 795 C CA . ARG A 1 122 ? -33.726 117.529 3.280 1.00 30.00 122 ARG A CA 1
ATOM 796 C C . ARG A 1 122 ? -32.763 118.609 2.817 1.00 30.00 122 ARG A C 1
ATOM 797 O O . ARG A 1 122 ? -32.887 119.128 1.710 1.00 30.00 122 ARG A O 1
ATOM 805 N N . LEU A 1 123 ? -31.802 118.947 3.669 1.00 30.00 123 LEU A N 1
ATOM 806 C CA . LEU A 1 123 ? -30.816 119.959 3.324 1.00 30.00 123 LEU A CA 1
ATOM 807 C C . LEU A 1 123 ? -29.989 119.439 2.156 1.00 30.00 123 LEU A C 1
ATOM 808 O O . LEU A 1 123 ? -29.315 120.205 1.465 1.00 30.00 123 LEU A O 1
ATOM 813 N N . LEU A 1 124 ? -30.049 118.128 1.942 1.00 30.00 124 LEU A N 1
ATOM 814 C CA . LEU A 1 124 ? -29.327 117.491 0.850 1.00 30.00 124 LEU A CA 1
ATOM 815 C C . LEU A 1 124 ? -30.018 117.851 -0.459 1.00 30.00 124 LEU A C 1
ATOM 816 O O . LEU A 1 124 ? -29.458 117.674 -1.541 1.00 30.00 124 LEU A O 1
ATOM 821 N N . ARG A 1 125 ? -31.244 118.353 -0.345 1.00 30.00 125 ARG A N 1
ATOM 822 C CA . ARG A 1 125 ? -32.022 118.762 -1.508 1.00 30.00 125 ARG A CA 1
ATOM 823 C C . ARG A 1 125 ? -31.214 119.795 -2.281 1.00 30.00 125 ARG A C 1
ATOM 824 O O . ARG A 1 125 ? -31.340 119.918 -3.499 1.00 30.00 125 ARG A O 1
ATOM 832 N N . ALA A 1 126 ? -30.384 120.539 -1.556 1.00 30.00 126 ALA A N 1
ATOM 833 C CA . ALA A 1 126 ? -29.546 121.565 -2.158 1.00 30.00 126 ALA A CA 1
ATOM 834 C C . ALA A 1 126 ? -28.692 120.964 -3.265 1.00 30.00 126 ALA A C 1
ATOM 835 O O . ALA A 1 126 ? -28.480 121.589 -4.300 1.00 30.00 126 ALA A O 1
ATOM 837 N N . VAL A 1 127 ? -28.204 119.748 -3.043 1.00 30.00 127 VAL A N 1
ATOM 838 C CA . VAL A 1 127 ? -27.376 119.075 -4.035 1.00 30.00 127 VAL A CA 1
ATOM 839 C C . VAL A 1 127 ? -28.174 118.784 -5.300 1.00 30.00 127 VAL A C 1
ATOM 840 O O . VAL A 1 127 ? -27.715 119.052 -6.409 1.00 30.00 127 VAL A O 1
ATOM 844 N N . THR A 1 128 ? -29.373 118.238 -5.126 1.00 30.00 128 THR A N 1
ATOM 845 C CA . THR A 1 128 ? -30.230 117.902 -6.256 1.00 30.00 128 THR A CA 1
ATOM 846 C C . THR A 1 128 ? -30.701 119.128 -7.027 1.00 30.00 128 THR A C 1
ATOM 847 O O . THR A 1 128 ? -30.500 119.224 -8.238 1.00 30.00 128 THR A O 1
ATOM 851 N N . VAL A 1 129 ? -31.324 120.066 -6.322 1.00 30.00 129 VAL A N 1
ATOM 852 C CA . VAL A 1 129 ? -31.847 121.269 -6.954 1.00 30.00 129 VAL A CA 1
ATOM 853 C C . VAL A 1 129 ? -30.821 122.079 -7.737 1.00 30.00 129 VAL A C 1
ATOM 854 O O . VAL A 1 129 ? -31.102 122.518 -8.851 1.00 30.00 129 VAL A O 1
ATOM 858 N N . ILE A 1 130 ? -29.640 122.287 -7.166 1.00 30.00 130 ILE A N 1
ATOM 859 C CA . ILE A 1 130 ? -28.629 123.068 -7.865 1.00 30.00 130 ILE A CA 1
ATOM 860 C C . ILE A 1 130 ? -27.609 122.217 -8.607 1.00 30.00 130 ILE A C 1
ATOM 861 O O . ILE A 1 130 ? -27.082 121.239 -8.073 1.00 30.00 130 ILE A O 1
ATOM 866 N N . PRO A 1 131 ? -27.333 122.576 -9.869 1.00 30.00 131 PRO A N 1
ATOM 867 C CA . PRO A 1 131 ? -26.371 121.863 -10.713 1.00 30.00 131 PRO A CA 1
ATOM 868 C C . PRO A 1 131 ? -24.979 121.965 -10.101 1.00 30.00 131 PRO A C 1
ATOM 869 O O . PRO A 1 131 ? -24.834 122.333 -8.936 1.00 30.00 131 PRO A O 1
ATOM 873 N N . SER A 1 132 ? -23.961 121.644 -10.890 1.00 30.00 132 SER A N 1
ATOM 874 C CA . SER A 1 132 ? -22.581 121.712 -10.426 1.00 30.00 132 SER A CA 1
ATOM 875 C C . SER A 1 132 ? -22.305 120.759 -9.266 1.00 30.00 132 SER A C 1
ATOM 876 O O . SER A 1 132 ? -21.512 119.831 -9.402 1.00 30.00 132 SER A O 1
ATOM 879 N N . LEU A 1 133 ? -22.947 120.990 -8.123 1.00 30.00 133 LEU A N 1
ATOM 880 C CA . LEU A 1 133 ? -22.749 120.122 -6.966 1.00 30.00 133 LEU A CA 1
ATOM 881 C C . LEU A 1 133 ? -22.813 118.667 -7.396 1.00 30.00 133 LEU A C 1
ATOM 882 O O . LEU A 1 133 ? -21.951 117.862 -7.046 1.00 30.00 133 LEU A O 1
ATOM 887 N N . ARG A 1 134 ? -23.849 118.343 -8.160 1.00 30.00 134 ARG A N 1
ATOM 888 C CA . ARG A 1 134 ? -24.051 116.994 -8.660 1.00 30.00 134 ARG A CA 1
ATOM 889 C C . ARG A 1 134 ? -22.883 116.596 -9.556 1.00 30.00 134 ARG A C 1
ATOM 890 O O . ARG A 1 134 ? -22.491 115.429 -9.598 1.00 30.00 134 ARG A O 1
ATOM 898 N N . ARG A 1 135 ? -22.331 117.574 -10.270 1.00 30.00 135 ARG A N 1
ATOM 899 C CA . ARG A 1 135 ? -21.196 117.335 -11.155 1.00 30.00 135 ARG A CA 1
ATOM 900 C C . ARG A 1 135 ? -20.049 116.701 -10.379 1.00 30.00 135 ARG A C 1
ATOM 901 O O . ARG A 1 135 ? -19.513 115.666 -10.775 1.00 30.00 135 ARG A O 1
ATOM 909 N N . LEU A 1 136 ? -19.671 117.336 -9.275 1.00 30.00 136 LEU A N 1
ATOM 910 C CA . LEU A 1 136 ? -18.583 116.838 -8.448 1.00 30.00 136 LEU A CA 1
ATOM 911 C C . LEU A 1 136 ? -18.878 115.452 -7.903 1.00 30.00 136 LEU A C 1
ATOM 912 O O . LEU A 1 136 ? -18.125 114.514 -8.152 1.00 30.00 136 LEU A O 1
ATOM 917 N N . VAL A 1 137 ? -19.975 115.322 -7.164 1.00 30.00 137 VAL A N 1
ATOM 918 C CA . VAL A 1 137 ? -20.347 114.032 -6.601 1.00 30.00 137 VAL A CA 1
ATOM 919 C C . VAL A 1 137 ? -20.250 112.963 -7.683 1.00 30.00 137 VAL A C 1
ATOM 920 O O . VAL A 1 137 ? -19.744 111.867 -7.444 1.00 30.00 137 VAL A O 1
ATOM 924 N N . SER A 1 146 ? -13.012 102.126 -10.029 1.00 30.00 146 SER A N 1
ATOM 925 C CA . SER A 1 146 ? -11.638 101.881 -10.448 1.00 30.00 146 SER A CA 1
ATOM 926 C C . SER A 1 146 ? -10.714 101.745 -9.243 1.00 30.00 146 SER A C 1
ATOM 927 O O . SER A 1 146 ? -9.491 101.733 -9.385 1.00 30.00 146 SER A O 1
ATOM 930 N N . LEU A 1 147 ? -11.305 101.639 -8.057 1.00 30.00 147 LEU A N 1
ATOM 931 C CA . LEU A 1 147 ? -10.533 101.507 -6.828 1.00 30.00 147 LEU A CA 1
ATOM 932 C C . LEU A 1 147 ? -10.824 100.176 -6.141 1.00 30.00 147 LEU A C 1
ATOM 933 O O . LEU A 1 147 ? -9.977 99.640 -5.428 1.00 30.00 147 LEU A O 1
ATOM 938 N N . GLY A 1 148 ? -12.027 99.652 -6.362 1.00 30.00 148 GLY A N 1
ATOM 939 C CA . GLY A 1 148 ? -12.420 98.390 -5.758 1.00 30.00 148 GLY A CA 1
ATOM 940 C C . GLY A 1 148 ? -11.275 97.411 -5.579 1.00 30.00 148 GLY A C 1
ATOM 941 O O . GLY A 1 148 ? -10.985 96.983 -4.462 1.00 30.00 148 GLY A O 1
ATOM 942 N N . ASN A 1 149 ? -10.624 97.060 -6.683 1.00 30.00 149 ASN A N 1
ATOM 943 C CA . ASN A 1 149 ? -9.500 96.130 -6.656 1.00 30.00 149 ASN A CA 1
ATOM 944 C C . ASN A 1 149 ? -8.518 96.441 -5.531 1.00 30.00 149 ASN A C 1
ATOM 945 O O . ASN A 1 149 ? -8.304 95.616 -4.643 1.00 30.00 149 ASN A O 1
ATOM 950 N N . ILE A 1 150 ? -7.926 97.630 -5.568 1.00 30.00 150 ILE A N 1
ATOM 951 C CA . ILE A 1 150 ? -6.968 98.031 -4.543 1.00 30.00 150 ILE A CA 1
ATOM 952 C C . ILE A 1 150 ? -7.632 98.089 -3.175 1.00 30.00 150 ILE A C 1
ATOM 953 O O . ILE A 1 150 ? -7.040 97.699 -2.169 1.00 30.00 150 ILE A O 1
ATOM 958 N N . MET A 1 151 ? -8.868 98.577 -3.148 1.00 30.00 151 MET A N 1
ATOM 959 C CA . MET A 1 151 ? -9.617 98.704 -1.906 1.00 30.00 151 MET A CA 1
ATOM 960 C C . MET A 1 151 ? -9.739 97.341 -1.241 1.00 30.00 151 MET A C 1
ATOM 961 O O . MET A 1 151 ? -9.554 97.214 -0.031 1.00 30.00 151 MET A O 1
ATOM 966 N N . LEU A 1 152 ? -10.046 96.322 -2.037 1.00 30.00 152 LEU A N 1
ATOM 967 C CA . LEU A 1 152 ? -10.185 94.971 -1.512 1.00 30.00 152 LEU A CA 1
ATOM 968 C C . LEU A 1 152 ? -8.855 94.477 -0.961 1.00 30.00 152 LEU A C 1
ATOM 969 O O . LEU A 1 152 ? -8.800 93.906 0.128 1.00 30.00 152 LEU A O 1
ATOM 974 N N . LEU A 1 153 ? -7.783 94.696 -1.717 1.00 30.00 153 LEU A N 1
ATOM 975 C CA . LEU A 1 153 ? -6.458 94.269 -1.287 1.00 30.00 153 LEU A CA 1
ATOM 976 C C . LEU A 1 153 ? -6.122 94.900 0.055 1.00 30.00 153 LEU A C 1
ATOM 977 O O . LEU A 1 153 ? -5.682 94.218 0.979 1.00 30.00 153 LEU A O 1
ATOM 982 N N . MET A 1 154 ? -6.334 96.208 0.152 1.00 30.00 154 MET A N 1
ATOM 983 C CA . MET A 1 154 ? -6.049 96.936 1.380 1.00 30.00 154 MET A CA 1
ATOM 984 C C . MET A 1 154 ? -6.893 96.383 2.524 1.00 30.00 154 MET A C 1
ATOM 985 O O . MET A 1 154 ? -6.391 96.169 3.627 1.00 30.00 154 MET A O 1
ATOM 990 N N . GLY A 1 155 ? -8.174 96.155 2.252 1.00 30.00 155 GLY A N 1
ATOM 991 C CA . GLY A 1 155 ? -9.061 95.621 3.268 1.00 30.00 155 GLY A CA 1
ATOM 992 C C . GLY A 1 155 ? -8.524 94.309 3.802 1.00 30.00 155 GLY A C 1
ATOM 993 O O . GLY A 1 155 ? -8.541 94.061 5.008 1.00 30.00 155 GLY A O 1
ATOM 994 N N . LEU A 1 156 ? -8.045 93.465 2.893 1.00 30.00 156 LEU A N 1
ATOM 995 C CA . LEU A 1 156 ? -7.482 92.175 3.267 1.00 30.00 156 LEU A CA 1
ATOM 996 C C . LEU A 1 156 ? -6.278 92.433 4.162 1.00 30.00 156 LEU A C 1
ATOM 997 O O . LEU A 1 156 ? -6.118 91.803 5.207 1.00 30.00 156 LEU A O 1
ATOM 1002 N N . ILE A 1 157 ? -5.437 93.373 3.741 1.00 30.00 157 ILE A N 1
ATOM 1003 C CA . ILE A 1 157 ? -4.239 93.730 4.488 1.00 30.00 157 ILE A CA 1
ATOM 1004 C C . ILE A 1 157 ? -4.576 94.135 5.918 1.00 30.00 157 ILE A C 1
ATOM 1005 O O . ILE A 1 157 ? -3.992 93.615 6.869 1.00 30.00 157 ILE A O 1
ATOM 1010 N N . PHE A 1 158 ? -5.513 95.066 6.069 1.00 30.00 158 PHE A N 1
ATOM 1011 C CA . PHE A 1 158 ? -5.910 95.518 7.397 1.00 30.00 158 PHE A CA 1
ATOM 1012 C C . PHE A 1 158 ? -6.400 94.364 8.251 1.00 30.00 158 PHE A C 1
ATOM 1013 O O . PHE A 1 158 ? -6.085 94.285 9.438 1.00 30.00 158 PHE A O 1
ATOM 1021 N N . TYR A 1 159 ? -7.176 93.471 7.648 1.00 30.00 159 TYR A N 1
ATOM 1022 C CA . TYR A 1 159 ? -7.700 92.331 8.380 1.00 30.00 159 TYR A CA 1
ATOM 1023 C C . TYR A 1 159 ? -6.557 91.474 8.905 1.00 30.00 159 TYR A C 1
ATOM 1024 O O . TYR A 1 159 ? -6.559 91.064 10.066 1.00 30.00 159 TYR A O 1
ATOM 1033 N N . ILE A 1 160 ? -5.583 91.206 8.041 1.00 30.00 160 ILE A N 1
ATOM 1034 C CA . ILE A 1 160 ? -4.430 90.394 8.411 1.00 30.00 160 ILE A CA 1
ATOM 1035 C C . ILE A 1 160 ? -3.680 91.010 9.582 1.00 30.00 160 ILE A C 1
ATOM 1036 O O . ILE A 1 160 ? -3.482 90.367 10.611 1.00 30.00 160 ILE A O 1
ATOM 1041 N N . PHE A 1 161 ? -3.253 92.256 9.418 1.00 30.00 161 PHE A N 1
ATOM 1042 C CA . PHE A 1 161 ? -2.523 92.942 10.473 1.00 30.00 161 PHE A CA 1
ATOM 1043 C C . PHE A 1 161 ? -3.398 93.192 11.688 1.00 30.00 161 PHE A C 1
ATOM 1044 O O . PHE A 1 161 ? -2.911 93.220 12.818 1.00 30.00 161 PHE A O 1
ATOM 1052 N N . GLY A 1 162 ? -4.693 93.370 11.453 1.00 30.00 162 GLY A N 1
ATOM 1053 C CA . GLY A 1 162 ? -5.609 93.602 12.552 1.00 30.00 162 GLY A CA 1
ATOM 1054 C C . GLY A 1 162 ? -5.601 92.430 13.512 1.00 30.00 162 GLY A C 1
ATOM 1055 O O . GLY A 1 162 ? -5.494 92.611 14.724 1.00 30.00 162 GLY A O 1
ATOM 1056 N N . VAL A 1 163 ? -5.707 91.221 12.969 1.00 30.00 163 VAL A N 1
ATOM 1057 C CA . VAL A 1 163 ? -5.712 90.022 13.796 1.00 30.00 163 VAL A CA 1
ATOM 1058 C C . VAL A 1 163 ? -4.346 89.795 14.433 1.00 30.00 163 VAL A C 1
ATOM 1059 O O . VAL A 1 163 ? -4.254 89.416 15.601 1.00 30.00 163 VAL A O 1
ATOM 1063 N N . MET A 1 164 ? -3.287 90.032 13.666 1.00 30.00 164 MET A N 1
ATOM 1064 C CA . MET A 1 164 ? -1.932 89.849 14.167 1.00 30.00 164 MET A CA 1
ATOM 1065 C C . MET A 1 164 ? -1.678 90.816 15.317 1.00 30.00 164 MET A C 1
ATOM 1066 O O . MET A 1 164 ? -1.168 90.426 16.367 1.00 30.00 164 MET A O 1
ATOM 1071 N N . GLY A 1 165 ? -2.044 92.077 15.112 1.00 30.00 165 GLY A N 1
ATOM 1072 C CA . GLY A 1 165 ? -1.853 93.080 16.141 1.00 30.00 165 GLY A CA 1
ATOM 1073 C C . GLY A 1 165 ? -2.602 92.731 17.411 1.00 30.00 165 GLY A C 1
ATOM 1074 O O . GLY A 1 165 ? -2.087 92.916 18.515 1.00 30.00 165 GLY A O 1
ATOM 1075 N N . THR A 1 166 ? -3.822 92.225 17.258 1.00 30.00 166 THR A N 1
ATOM 1076 C CA . THR A 1 166 ? -4.633 91.849 18.408 1.00 30.00 166 THR A CA 1
ATOM 1077 C C . THR A 1 166 ? -3.888 90.823 19.255 1.00 30.00 166 THR A C 1
ATOM 1078 O O . THR A 1 166 ? -3.773 90.977 20.467 1.00 30.00 166 THR A O 1
ATOM 1082 N N . PHE A 1 167 ? -3.376 89.777 18.616 1.00 30.00 167 PHE A N 1
ATOM 1083 C CA . PHE A 1 167 ? -2.640 88.747 19.341 1.00 30.00 167 PHE A CA 1
ATOM 1084 C C . PHE A 1 167 ? -1.322 89.261 19.899 1.00 30.00 167 PHE A C 1
ATOM 1085 O O . PHE A 1 167 ? -0.830 88.759 20.909 1.00 30.00 167 PHE A O 1
ATOM 1093 N N . LEU A 1 168 ? -0.751 90.262 19.238 1.00 30.00 168 LEU A N 1
ATOM 1094 C CA . LEU A 1 168 ? 0.531 90.813 19.657 1.00 30.00 168 LEU A CA 1
ATOM 1095 C C . LEU A 1 168 ? 0.503 91.825 20.798 1.00 30.00 168 LEU A C 1
ATOM 1096 O O . LEU A 1 168 ? 1.368 91.788 21.672 1.00 30.00 168 LEU A O 1
ATOM 1101 N N . PHE A 1 169 ? -0.479 92.721 20.806 1.00 30.00 169 PHE A N 1
ATOM 1102 C CA . PHE A 1 169 ? -0.525 93.744 21.847 1.00 30.00 169 PHE A CA 1
ATOM 1103 C C . PHE A 1 169 ? -1.845 93.918 22.592 1.00 30.00 169 PHE A C 1
ATOM 1104 O O . PHE A 1 169 ? -1.958 94.806 23.436 1.00 30.00 169 PHE A O 1
ATOM 1112 N N . ARG A 1 170 ? -2.841 93.092 22.294 1.00 30.00 170 ARG A N 1
ATOM 1113 C CA . ARG A 1 170 ? -4.131 93.223 22.966 1.00 30.00 170 ARG A CA 1
ATOM 1114 C C . ARG A 1 170 ? -4.055 93.145 24.486 1.00 30.00 170 ARG A C 1
ATOM 1115 O O . ARG A 1 170 ? -4.635 93.979 25.179 1.00 30.00 170 ARG A O 1
ATOM 1123 N N . ASP A 1 171 ? -3.350 92.146 25.006 1.00 30.00 171 ASP A N 1
ATOM 1124 C CA . ASP A 1 171 ? -3.242 91.992 26.451 1.00 30.00 171 ASP A CA 1
ATOM 1125 C C . ASP A 1 171 ? -2.662 93.223 27.135 1.00 30.00 171 ASP A C 1
ATOM 1126 O O . ASP A 1 171 ? -3.273 93.775 28.049 1.00 30.00 171 ASP A O 1
ATOM 1131 N N . VAL A 1 172 ? -1.486 93.655 26.691 1.00 30.00 172 VAL A N 1
ATOM 1132 C CA . VAL A 1 172 ? -0.838 94.821 27.279 1.00 30.00 172 VAL A CA 1
ATOM 1133 C C . VAL A 1 172 ? -1.534 96.123 26.898 1.00 30.00 172 VAL A C 1
ATOM 1134 O O . VAL A 1 172 ? -1.691 97.016 27.730 1.00 30.00 172 VAL A O 1
ATOM 1138 N N . ALA A 1 173 ? -1.945 96.230 25.639 1.00 30.00 173 ALA A N 1
ATOM 1139 C CA . ALA A 1 173 ? -2.622 97.430 25.159 1.00 30.00 173 ALA A CA 1
ATOM 1140 C C . ALA A 1 173 ? -4.064 97.125 24.769 1.00 30.00 173 ALA A C 1
ATOM 1141 O O . ALA A 1 173 ? -4.399 97.069 23.586 1.00 30.00 173 ALA A O 1
ATOM 1143 N N . PRO A 1 174 ? -4.938 96.920 25.766 1.00 30.00 174 PRO A N 1
ATOM 1144 C CA . PRO A 1 174 ? -6.347 96.620 25.500 1.00 30.00 174 PRO A CA 1
ATOM 1145 C C . PRO A 1 174 ? -7.132 97.747 24.830 1.00 30.00 174 PRO A C 1
ATOM 1146 O O . PRO A 1 174 ? -8.058 97.485 24.065 1.00 30.00 174 PRO A O 1
ATOM 1150 N N . GLU A 1 175 ? -6.767 98.995 25.105 1.00 30.00 175 GLU A N 1
ATOM 1151 C CA . GLU A 1 175 ? -7.474 100.122 24.504 1.00 30.00 175 GLU A CA 1
ATOM 1152 C C . GLU A 1 175 ? -7.293 100.153 22.991 1.00 30.00 175 GLU A C 1
ATOM 1153 O O . GLU A 1 175 ? -8.255 100.330 22.245 1.00 30.00 175 GLU A O 1
ATOM 1159 N N . TYR A 1 176 ? -6.054 99.973 22.544 1.00 30.00 176 TYR A N 1
ATOM 1160 C CA . TYR A 1 176 ? -5.732 100.001 21.121 1.00 30.00 176 TYR A CA 1
ATOM 1161 C C . TYR A 1 176 ? -5.896 98.658 20.416 1.00 30.00 176 TYR A C 1
ATOM 1162 O O . TYR A 1 176 ? -6.579 98.560 19.397 1.00 30.00 176 TYR A O 1
ATOM 1171 N N . PHE A 1 177 ? -5.260 97.631 20.969 1.00 30.00 177 PHE A N 1
ATOM 1172 C CA . PHE A 1 177 ? -5.271 96.293 20.384 1.00 30.00 177 PHE A CA 1
ATOM 1173 C C . PHE A 1 177 ? -6.218 95.287 21.035 1.00 30.00 177 PHE A C 1
ATOM 1174 O O . PHE A 1 177 ? -6.390 94.179 20.526 1.00 30.00 177 PHE A O 1
ATOM 1182 N N . GLY A 1 178 ? -6.822 95.672 22.153 1.00 30.00 178 GLY A N 1
ATOM 1183 C CA . GLY A 1 178 ? -7.730 94.786 22.864 1.00 30.00 178 GLY A CA 1
ATOM 1184 C C . GLY A 1 178 ? -8.607 93.877 22.022 1.00 30.00 178 GLY A C 1
ATOM 1185 O O . GLY A 1 178 ? -8.710 92.680 22.294 1.00 30.00 178 GLY A O 1
ATOM 1186 N N . SER A 1 179 ? -9.247 94.433 21.002 1.00 30.00 179 SER A N 1
ATOM 1187 C CA . SER A 1 179 ? -10.121 93.639 20.147 1.00 30.00 179 SER A CA 1
ATOM 1188 C C . SER A 1 179 ? -9.770 93.793 18.676 1.00 30.00 179 SER A C 1
ATOM 1189 O O . SER A 1 179 ? -8.950 94.633 18.306 1.00 30.00 179 SER A O 1
ATOM 1192 N N . LEU A 1 180 ? -10.398 92.973 17.841 1.00 30.00 180 LEU A N 1
ATOM 1193 C CA . LEU A 1 180 ? -10.160 93.022 16.407 1.00 30.00 180 LEU A CA 1
ATOM 1194 C C . LEU A 1 180 ? -10.618 94.374 15.879 1.00 30.00 180 LEU A C 1
ATOM 1195 O O . LEU A 1 180 ? -9.946 94.983 15.048 1.00 30.00 180 LEU A O 1
ATOM 1200 N N . HIS A 1 181 ? -11.763 94.844 16.368 1.00 30.00 181 HIS A N 1
ATOM 1201 C CA . HIS A 1 181 ? -12.290 96.128 15.929 1.00 30.00 181 HIS A CA 1
ATOM 1202 C C . HIS A 1 181 ? -11.427 97.266 16.458 1.00 30.00 181 HIS A C 1
ATOM 1203 O O . HIS A 1 181 ? -11.222 98.265 15.769 1.00 30.00 181 HIS A O 1
ATOM 1210 N N . LEU A 1 182 ? -10.916 97.116 17.677 1.00 30.00 182 LEU A N 1
ATOM 1211 C CA . LEU A 1 182 ? -10.057 98.141 18.255 1.00 30.00 182 LEU A CA 1
ATOM 1212 C C . LEU A 1 182 ? -8.781 98.220 17.430 1.00 30.00 182 LEU A C 1
ATOM 1213 O O . LEU A 1 182 ? -8.251 99.302 17.187 1.00 30.00 182 LEU A O 1
ATOM 1218 N N . SER A 1 183 ? -8.292 97.061 17.002 1.00 30.00 183 SER A N 1
ATOM 1219 C CA . SER A 1 183 ? -7.083 97.006 16.194 1.00 30.00 183 SER A CA 1
ATOM 1220 C C . SER A 1 183 ? -7.338 97.686 14.856 1.00 30.00 183 SER A C 1
ATOM 1221 O O . SER A 1 183 ? -6.486 98.411 14.346 1.00 30.00 183 SER A O 1
ATOM 1224 N N . LEU A 1 184 ? -8.519 97.456 14.291 1.00 30.00 184 LEU A N 1
ATOM 1225 C CA . LEU A 1 184 ? -8.867 98.059 13.011 1.00 30.00 184 LEU A CA 1
ATOM 1226 C C . LEU A 1 184 ? -8.789 99.576 13.086 1.00 30.00 184 LEU A C 1
ATOM 1227 O O . LEU A 1 184 ? -8.201 100.219 12.216 1.00 30.00 184 LEU A O 1
ATOM 1232 N N . ILE A 1 185 ? -9.381 100.147 14.129 1.00 30.00 185 ILE A N 1
ATOM 1233 C CA . ILE A 1 185 ? -9.381 101.593 14.285 1.00 30.00 185 ILE A CA 1
ATOM 1234 C C . ILE A 1 185 ? -7.988 102.153 14.542 1.00 30.00 185 ILE A C 1
ATOM 1235 O O . ILE A 1 185 ? -7.631 103.199 14.001 1.00 30.00 185 ILE A O 1
ATOM 1240 N N . THR A 1 186 ? -7.195 101.462 15.356 1.00 30.00 186 THR A N 1
ATOM 1241 C CA . THR A 1 186 ? -5.852 101.941 15.651 1.00 30.00 186 THR A CA 1
ATOM 1242 C C . THR A 1 186 ? -4.972 101.869 14.409 1.00 30.00 186 THR A C 1
ATOM 1243 O O . THR A 1 186 ? -4.186 102.781 14.150 1.00 30.00 186 THR A O 1
ATOM 1247 N N . LEU A 1 187 ? -5.102 100.793 13.637 1.00 30.00 187 LEU A N 1
ATOM 1248 C CA . LEU A 1 187 ? -4.305 100.660 12.426 1.00 30.00 187 LEU A CA 1
ATOM 1249 C C . LEU A 1 187 ? -4.740 101.677 11.383 1.00 30.00 187 LEU A C 1
ATOM 1250 O O . LEU A 1 187 ? -3.959 102.042 10.507 1.00 30.00 187 LEU A O 1
ATOM 1255 N N . PHE A 1 188 ? -5.985 102.134 11.464 1.00 30.00 188 PHE A N 1
ATOM 1256 C CA . PHE A 1 188 ? -6.440 103.136 10.514 1.00 30.00 188 PHE A CA 1
ATOM 1257 C C . PHE A 1 188 ? -5.816 104.458 10.929 1.00 30.00 188 PHE A C 1
ATOM 1258 O O . PHE A 1 188 ? -5.494 105.298 10.093 1.00 30.00 188 PHE A O 1
ATOM 1266 N N . GLN A 1 189 ? -5.653 104.639 12.235 1.00 30.00 189 GLN A N 1
ATOM 1267 C CA . GLN A 1 189 ? -5.056 105.859 12.752 1.00 30.00 189 GLN A CA 1
ATOM 1268 C C . GLN A 1 189 ? -3.612 105.960 12.285 1.00 30.00 189 GLN A C 1
ATOM 1269 O O . GLN A 1 189 ? -3.151 107.032 11.898 1.00 30.00 189 GLN A O 1
ATOM 1275 N N . VAL A 1 190 ? -2.896 104.841 12.322 1.00 30.00 190 VAL A N 1
ATOM 1276 C CA . VAL A 1 190 ? -1.504 104.845 11.901 1.00 30.00 190 VAL A CA 1
ATOM 1277 C C . VAL A 1 190 ? -1.359 105.104 10.405 1.00 30.00 190 VAL A C 1
ATOM 1278 O O . VAL A 1 190 ? -0.362 105.682 9.975 1.00 30.00 190 VAL A O 1
ATOM 1282 N N . VAL A 1 191 ? -2.342 104.688 9.607 1.00 30.00 191 VAL A N 1
ATOM 1283 C CA . VAL A 1 191 ? -2.252 104.930 8.171 1.00 30.00 191 VAL A CA 1
ATOM 1284 C C . VAL A 1 191 ? -2.397 106.425 7.928 1.00 30.00 191 VAL A C 1
ATOM 1285 O O . VAL A 1 191 ? -1.747 106.982 7.045 1.00 30.00 191 VAL A O 1
ATOM 1289 N N . THR A 1 192 ? -3.248 107.073 8.719 1.00 30.00 192 THR A N 1
ATOM 1290 C CA . THR A 1 192 ? -3.440 108.511 8.589 1.00 30.00 192 THR A CA 1
ATOM 1291 C C . THR A 1 192 ? -2.172 109.162 9.122 1.00 30.00 192 THR A C 1
ATOM 1292 O O . THR A 1 192 ? -1.945 110.358 8.939 1.00 30.00 192 THR A O 1
ATOM 1296 N N . LEU A 1 193 ? -1.354 108.351 9.789 1.00 30.00 193 LEU A N 1
ATOM 1297 C CA . LEU A 1 193 ? -0.081 108.800 10.340 1.00 30.00 193 LEU A CA 1
ATOM 1298 C C . LEU A 1 193 ? -0.271 109.780 11.497 1.00 30.00 193 LEU A C 1
ATOM 1299 O O . LEU A 1 193 ? 0.630 110.549 11.825 1.00 30.00 193 LEU A O 1
ATOM 1304 N N . GLU A 1 194 ? -1.441 109.745 12.127 1.00 30.00 194 GLU A N 1
ATOM 1305 C CA . GLU A 1 194 ? -1.717 110.650 13.237 1.00 30.00 194 GLU A CA 1
ATOM 1306 C C . GLU A 1 194 ? -1.302 110.070 14.586 1.00 30.00 194 GLU A C 1
ATOM 1307 O O . GLU A 1 194 ? -1.887 109.098 15.066 1.00 30.00 194 GLU A O 1
ATOM 1313 N N . SER A 1 195 ? -0.280 110.677 15.184 1.00 30.00 195 SER A N 1
ATOM 1314 C CA . SER A 1 195 ? 0.236 110.257 16.484 1.00 30.00 195 SER A CA 1
ATOM 1315 C C . SER A 1 195 ? 0.627 108.784 16.524 1.00 30.00 195 SER A C 1
ATOM 1316 O O . SER A 1 195 ? 0.541 108.144 17.572 1.00 30.00 195 SER A O 1
ATOM 1319 N N . TRP A 1 196 ? 1.068 108.246 15.392 1.00 30.00 196 TRP A N 1
ATOM 1320 C CA . TRP A 1 196 ? 1.452 106.841 15.345 1.00 30.00 196 TRP A CA 1
ATOM 1321 C C . TRP A 1 196 ? 2.676 106.546 16.206 1.00 30.00 196 TRP A C 1
ATOM 1322 O O . TRP A 1 196 ? 2.697 105.563 16.945 1.00 30.00 196 TRP A O 1
ATOM 1333 N N . ALA A 1 197 ? 3.690 107.400 16.116 1.00 30.00 197 ALA A N 1
ATOM 1334 C CA . ALA A 1 197 ? 4.915 107.202 16.881 1.00 30.00 197 ALA A CA 1
ATOM 1335 C C . ALA A 1 197 ? 4.778 107.618 18.341 1.00 30.00 197 ALA A C 1
ATOM 1336 O O . ALA A 1 197 ? 4.812 106.775 19.237 1.00 30.00 197 ALA A O 1
ATOM 1338 N N . SER A 1 198 ? 4.623 108.916 18.577 1.00 30.00 198 SER A N 1
ATOM 1339 C CA . SER A 1 198 ? 4.498 109.435 19.934 1.00 30.00 198 SER A CA 1
ATOM 1340 C C . SER A 1 198 ? 3.350 108.795 20.704 1.00 30.00 198 SER A C 1
ATOM 1341 O O . SER A 1 198 ? 3.522 108.356 21.841 1.00 30.00 198 SER A O 1
ATOM 1344 N N . GLY A 1 199 ? 2.180 108.739 20.077 1.00 30.00 199 GLY A N 1
ATOM 1345 C CA . GLY A 1 199 ? 1.017 108.177 20.736 1.00 30.00 199 GLY A CA 1
ATOM 1346 C C . GLY A 1 199 ? 0.912 106.665 20.817 1.00 30.00 199 GLY A C 1
ATOM 1347 O O . GLY A 1 199 ? 0.542 106.130 21.861 1.00 30.00 199 GLY A O 1
ATOM 1348 N N . ILE A 1 200 ? 1.239 105.969 19.733 1.00 30.00 200 ILE A N 1
ATOM 1349 C CA . ILE A 1 200 ? 1.130 104.513 19.714 1.00 30.00 200 ILE A CA 1
ATOM 1350 C C . ILE A 1 200 ? 2.434 103.728 19.847 1.00 30.00 200 ILE A C 1
ATOM 1351 O O . ILE A 1 200 ? 2.687 103.090 20.868 1.00 30.00 200 ILE A O 1
ATOM 1356 N N . MET A 1 201 ? 3.248 103.778 18.798 1.00 30.00 201 MET A N 1
ATOM 1357 C CA . MET A 1 201 ? 4.510 103.047 18.732 1.00 30.00 201 MET A CA 1
ATOM 1358 C C . MET A 1 201 ? 5.517 103.250 19.865 1.00 30.00 201 MET A C 1
ATOM 1359 O O . MET A 1 201 ? 5.992 102.275 20.445 1.00 30.00 201 MET A O 1
ATOM 1364 N N . ARG A 1 202 ? 5.863 104.495 20.176 1.00 30.00 202 ARG A N 1
ATOM 1365 C CA . ARG A 1 202 ? 6.827 104.743 21.247 1.00 30.00 202 ARG A CA 1
ATOM 1366 C C . ARG A 1 202 ? 6.397 104.035 22.532 1.00 30.00 202 ARG A C 1
ATOM 1367 O O . ARG A 1 202 ? 7.164 103.265 23.110 1.00 30.00 202 ARG A O 1
ATOM 1375 N N . PRO A 1 203 ? 5.161 104.286 22.995 1.00 30.00 203 PRO A N 1
ATOM 1376 C CA . PRO A 1 203 ? 4.677 103.643 24.221 1.00 30.00 203 PRO A CA 1
ATOM 1377 C C . PRO A 1 203 ? 4.661 102.119 24.142 1.00 30.00 203 PRO A C 1
ATOM 1378 O O . PRO A 1 203 ? 4.973 101.439 25.119 1.00 30.00 203 PRO A O 1
ATOM 1382 N N . ILE A 1 204 ? 4.297 101.583 22.981 1.00 30.00 204 ILE A N 1
ATOM 1383 C CA . ILE A 1 204 ? 4.241 100.136 22.810 1.00 30.00 204 ILE A CA 1
ATOM 1384 C C . ILE A 1 204 ? 5.640 99.532 22.855 1.00 30.00 204 ILE A C 1
ATOM 1385 O O . ILE A 1 204 ? 5.821 98.401 23.305 1.00 30.00 204 ILE A O 1
ATOM 1390 N N . MET A 1 205 ? 6.627 100.295 22.394 1.00 30.00 205 MET A N 1
ATOM 1391 C CA . MET A 1 205 ? 8.005 99.825 22.380 1.00 30.00 205 MET A CA 1
ATOM 1392 C C . MET A 1 205 ? 8.516 99.574 23.792 1.00 30.00 205 MET A C 1
ATOM 1393 O O . MET A 1 205 ? 9.381 98.725 24.003 1.00 30.00 205 MET A O 1
ATOM 1398 N N . ALA A 1 206 ? 7.982 100.320 24.755 1.00 30.00 206 ALA A N 1
ATOM 1399 C CA . ALA A 1 206 ? 8.388 100.161 26.145 1.00 30.00 206 ALA A CA 1
ATOM 1400 C C . ALA A 1 206 ? 8.241 98.695 26.530 1.00 30.00 206 ALA A C 1
ATOM 1401 O O . ALA A 1 206 ? 9.130 98.110 27.147 1.00 30.00 206 ALA A O 1
ATOM 1403 N N . GLU A 1 207 ? 7.109 98.108 26.153 1.00 30.00 207 GLU A N 1
ATOM 1404 C CA . GLU A 1 207 ? 6.836 96.707 26.440 1.00 30.00 207 GLU A CA 1
ATOM 1405 C C . GLU A 1 207 ? 7.521 95.828 25.404 1.00 30.00 207 GLU A C 1
ATOM 1406 O O . GLU A 1 207 ? 8.232 94.882 25.742 1.00 30.00 207 GLU A O 1
ATOM 1412 N N . VAL A 1 208 ? 7.299 96.157 24.137 1.00 30.00 208 VAL A N 1
ATOM 1413 C CA . VAL A 1 208 ? 7.872 95.407 23.030 1.00 30.00 208 VAL A CA 1
ATOM 1414 C C . VAL A 1 208 ? 8.799 96.280 22.192 1.00 30.00 208 VAL A C 1
ATOM 1415 O O . VAL A 1 208 ? 8.343 97.139 21.439 1.00 30.00 208 VAL A O 1
ATOM 1419 N N . PHE A 1 209 ? 10.101 96.045 22.315 1.00 30.00 209 PHE A N 1
ATOM 1420 C CA . PHE A 1 209 ? 11.084 96.823 21.574 1.00 30.00 209 PHE A CA 1
ATOM 1421 C C . PHE A 1 209 ? 11.011 96.577 20.071 1.00 30.00 209 PHE A C 1
ATOM 1422 O O . PHE A 1 209 ? 11.336 97.460 19.281 1.00 30.00 209 PHE A O 1
ATOM 1430 N N . TRP A 1 210 ? 10.580 95.380 19.680 1.00 30.00 210 TRP A N 1
ATOM 1431 C CA . TRP A 1 210 ? 10.493 95.024 18.267 1.00 30.00 210 TRP A CA 1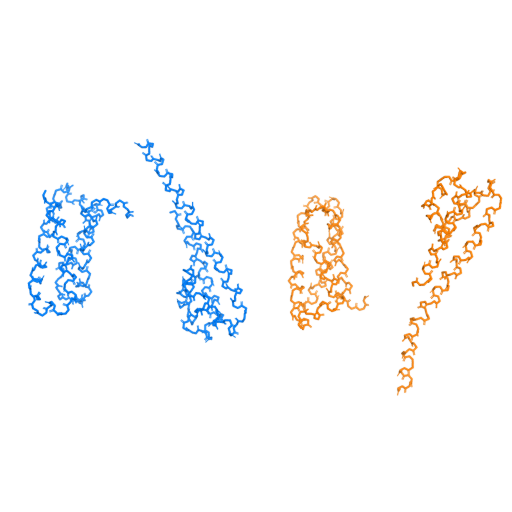
ATOM 1432 C C . TRP A 1 210 ? 9.226 95.498 17.566 1.00 30.00 210 TRP A C 1
ATOM 1433 O O . TRP A 1 210 ? 9.070 95.299 16.362 1.00 30.00 210 TRP A O 1
ATOM 1444 N N . SER A 1 211 ? 8.328 96.133 18.313 1.00 30.00 211 SER A N 1
ATOM 1445 C CA . SER A 1 211 ? 7.077 96.619 17.742 1.00 30.00 211 SER A CA 1
ATOM 1446 C C . SER A 1 211 ? 7.301 97.449 16.482 1.00 30.00 211 SER A C 1
ATOM 1447 O O . SER A 1 211 ? 6.453 97.470 15.590 1.00 30.00 211 SER A O 1
ATOM 1450 N N . TRP A 1 212 ? 8.440 98.132 16.407 1.00 30.00 212 TRP A N 1
ATOM 1451 C CA . TRP A 1 212 ? 8.742 98.957 15.243 1.00 30.00 212 TRP A CA 1
ATOM 1452 C C . TRP A 1 212 ? 8.764 98.116 13.972 1.00 30.00 212 TRP A C 1
ATOM 1453 O O . TRP A 1 212 ? 8.394 98.591 12.899 1.00 30.00 212 TRP A O 1
ATOM 1464 N N . ILE A 1 213 ? 9.201 96.867 14.099 1.00 30.00 213 ILE A N 1
ATOM 1465 C CA . ILE A 1 213 ? 9.266 95.958 12.960 1.00 30.00 213 ILE A CA 1
ATOM 1466 C C . ILE A 1 213 ? 7.879 95.774 12.358 1.00 30.00 213 ILE A C 1
ATOM 1467 O O . ILE A 1 213 ? 7.721 95.691 11.141 1.00 30.00 213 ILE A O 1
ATOM 1472 N N . TYR A 1 214 ? 6.878 95.713 13.229 1.00 30.00 214 TYR A N 1
ATOM 1473 C CA . TYR A 1 214 ? 5.496 95.524 12.812 1.00 30.00 214 TYR A CA 1
ATOM 1474 C C . TYR A 1 214 ? 4.885 96.739 12.121 1.00 30.00 214 TYR A C 1
ATOM 1475 O O . TYR A 1 214 ? 4.266 96.613 11.065 1.00 30.00 214 TYR A O 1
ATOM 1484 N N . PHE A 1 215 ? 5.059 97.913 12.719 1.00 30.00 215 PHE A N 1
ATOM 1485 C CA . PHE A 1 215 ? 4.479 99.134 12.171 1.00 30.00 215 PHE A CA 1
ATOM 1486 C C . PHE A 1 215 ? 5.177 99.790 10.988 1.00 30.00 215 PHE A C 1
ATOM 1487 O O . PHE A 1 215 ? 4.512 100.219 10.046 1.00 30.00 215 PHE A O 1
ATOM 1495 N N . VAL A 1 216 ? 6.503 99.882 11.023 1.00 30.00 216 VAL A N 1
ATOM 1496 C CA . VAL A 1 216 ? 7.219 100.514 9.921 1.00 30.00 216 VAL A CA 1
ATOM 1497 C C . VAL A 1 216 ? 6.847 99.879 8.584 1.00 30.00 216 VAL A C 1
ATOM 1498 O O . VAL A 1 216 ? 6.524 100.581 7.626 1.00 30.00 216 VAL A O 1
ATOM 1502 N N . ALA A 1 217 ? 6.886 98.551 8.526 1.00 30.00 217 ALA A N 1
ATOM 1503 C CA . ALA A 1 217 ? 6.546 97.833 7.304 1.00 30.00 217 ALA A CA 1
ATOM 1504 C C . ALA A 1 217 ? 5.100 98.132 6.937 1.00 30.00 217 ALA A C 1
ATOM 1505 O O . ALA A 1 217 ? 4.781 98.379 5.773 1.00 30.00 217 ALA A O 1
ATOM 1507 N N . PHE A 1 218 ? 4.228 98.108 7.940 1.00 30.00 218 PHE A N 1
ATOM 1508 C CA . PHE A 1 218 ? 2.814 98.384 7.727 1.00 30.00 218 PHE A CA 1
ATOM 1509 C C . PHE A 1 218 ? 2.643 99.756 7.090 1.00 30.00 218 PHE A C 1
ATOM 1510 O O . PHE A 1 218 ? 1.907 99.914 6.117 1.00 30.00 218 PHE A O 1
ATOM 1518 N N . ILE A 1 219 ? 3.325 100.748 7.654 1.00 30.00 219 ILE A N 1
ATOM 1519 C CA . ILE A 1 219 ? 3.249 102.110 7.145 1.00 30.00 219 ILE A CA 1
ATOM 1520 C C . ILE A 1 219 ? 3.722 102.177 5.699 1.00 30.00 219 ILE A C 1
ATOM 1521 O O . ILE A 1 219 ? 3.085 102.815 4.863 1.00 30.00 219 ILE A O 1
ATOM 1526 N N . LEU A 1 220 ? 4.837 101.516 5.407 1.00 30.00 220 LEU A N 1
ATOM 1527 C CA . LEU A 1 220 ? 5.381 101.514 4.055 1.00 30.00 220 LEU A CA 1
ATOM 1528 C C . LEU A 1 220 ? 4.379 100.948 3.056 1.00 30.00 220 LEU A C 1
ATOM 1529 O O . LEU A 1 220 ? 4.059 101.590 2.056 1.00 30.00 220 LEU A O 1
ATOM 1534 N N . VAL A 1 221 ? 3.887 99.745 3.332 1.00 30.00 221 VAL A N 1
ATOM 1535 C CA . VAL A 1 221 ? 2.923 99.096 2.451 1.00 30.00 221 VAL A CA 1
ATOM 1536 C C . VAL A 1 221 ? 1.682 99.961 2.269 1.00 30.00 221 VAL A C 1
ATOM 1537 O O . VAL A 1 221 ? 1.283 100.259 1.143 1.00 30.00 221 VAL A O 1
ATOM 1541 N N . GLY A 1 222 ? 1.076 100.359 3.382 1.00 30.00 222 GLY A N 1
ATOM 1542 C CA . GLY A 1 222 ? -0.116 101.185 3.322 1.00 30.00 222 GLY A CA 1
ATOM 1543 C C . GLY A 1 222 ? 0.120 102.482 2.575 1.00 30.00 222 GLY A C 1
ATOM 1544 O O . GLY A 1 222 ? -0.677 102.870 1.720 1.00 30.00 222 GLY A O 1
ATOM 1545 N N . THR A 1 223 ? 1.218 103.155 2.899 1.00 30.00 223 THR A N 1
ATOM 1546 C CA . THR A 1 223 ? 1.565 104.416 2.256 1.00 30.00 223 THR A CA 1
ATOM 1547 C C . THR A 1 223 ? 1.768 104.212 0.762 1.00 30.00 223 THR A C 1
ATOM 1548 O O . THR A 1 223 ? 1.212 104.941 -0.059 1.00 30.00 223 THR A O 1
ATOM 1552 N N . PHE A 1 224 ? 2.568 103.211 0.420 1.00 30.00 224 PHE A N 1
ATOM 1553 C CA . PHE A 1 224 ? 2.866 102.901 -0.969 1.00 30.00 224 PHE A CA 1
ATOM 1554 C C . PHE A 1 224 ? 1.602 102.730 -1.806 1.00 30.00 224 PHE A C 1
ATOM 1555 O O . PHE A 1 224 ? 1.472 103.327 -2.874 1.00 30.00 224 PHE A O 1
ATOM 1563 N N . VAL A 1 225 ? 0.673 101.914 -1.317 1.00 30.00 225 VAL A N 1
ATOM 1564 C CA . VAL A 1 225 ? -0.577 101.675 -2.029 1.00 30.00 225 VAL A CA 1
ATOM 1565 C C . VAL A 1 225 ? -1.322 102.983 -2.258 1.00 30.00 225 VAL A C 1
ATOM 1566 O O . VAL A 1 225 ? -1.730 103.287 -3.379 1.00 30.00 225 VAL A O 1
ATOM 1570 N N . ILE A 1 226 ? -1.497 103.753 -1.188 1.00 30.00 226 ILE A N 1
ATOM 1571 C CA . ILE A 1 226 ? -2.199 105.027 -1.271 1.00 30.00 226 ILE A CA 1
ATOM 1572 C C . ILE A 1 226 ? -1.639 105.894 -2.389 1.00 30.00 226 ILE A C 1
ATOM 1573 O O . ILE A 1 226 ? -2.393 106.455 -3.184 1.00 30.00 226 ILE A O 1
ATOM 1578 N N . PHE A 1 227 ? -0.317 106.007 -2.449 1.00 30.00 227 PHE A N 1
ATOM 1579 C CA . PHE A 1 227 ? 0.306 106.813 -3.487 1.00 30.00 227 PHE A CA 1
ATOM 1580 C C . PHE A 1 227 ? -0.040 106.286 -4.868 1.00 30.00 227 PHE A C 1
ATOM 1581 O O . PHE A 1 227 ? -0.435 107.052 -5.744 1.00 30.00 227 PHE A O 1
ATOM 1589 N N . ASN A 1 228 ? 0.095 104.979 -5.060 1.00 30.00 228 ASN A N 1
ATOM 1590 C CA . ASN A 1 228 ? -0.226 104.383 -6.348 1.00 30.00 228 ASN A CA 1
ATOM 1591 C C . ASN A 1 228 ? -1.698 104.599 -6.668 1.00 30.00 228 ASN A C 1
ATOM 1592 O O . ASN A 1 228 ? -2.053 104.895 -7.809 1.00 30.00 228 ASN A O 1
ATOM 1597 N N . LEU A 1 229 ? -2.551 104.459 -5.658 1.00 30.00 229 LEU A N 1
ATOM 1598 C CA . LEU A 1 229 ? -3.982 104.655 -5.849 1.00 30.00 229 LEU A CA 1
ATOM 1599 C C . LEU A 1 229 ? -4.219 106.025 -6.462 1.00 30.00 229 LEU A C 1
ATOM 1600 O O . LEU A 1 229 ? -4.963 106.162 -7.433 1.00 30.00 229 LEU A O 1
ATOM 1605 N N . PHE A 1 230 ? -3.584 107.041 -5.886 1.00 30.00 230 PHE A N 1
ATOM 1606 C CA . PHE A 1 230 ? -3.735 108.395 -6.394 1.00 30.00 230 PHE A CA 1
ATOM 1607 C C . PHE A 1 230 ? -3.187 108.474 -7.808 1.00 30.00 230 PHE A C 1
ATOM 1608 O O . PHE A 1 230 ? -3.779 109.101 -8.684 1.00 30.00 230 PHE A O 1
ATOM 1616 N N . VAL A 1 231 ? -2.040 107.840 -8.018 1.00 30.00 231 VAL A N 1
ATOM 1617 C CA . VAL A 1 231 ? -1.397 107.834 -9.321 1.00 30.00 231 VAL A CA 1
ATOM 1618 C C . VAL A 1 231 ? -2.336 107.250 -10.375 1.00 30.00 231 VAL A C 1
ATOM 1619 O O . VAL A 1 231 ? -2.218 107.553 -11.561 1.00 30.00 231 VAL A O 1
ATOM 1623 N N . GLY A 1 232 ? -3.277 106.422 -9.930 1.00 30.00 232 GLY A N 1
ATOM 1624 C CA . GLY A 1 232 ? -4.220 105.809 -10.849 1.00 30.00 232 GLY A CA 1
ATOM 1625 C C . GLY A 1 232 ? -5.485 106.620 -11.062 1.00 30.00 232 GLY A C 1
ATOM 1626 O O . GLY A 1 232 ? -6.017 106.670 -12.169 1.00 30.00 232 GLY A O 1
ATOM 1627 N N . VAL A 1 233 ? -5.975 107.258 -10.005 1.00 30.00 233 VAL A N 1
ATOM 1628 C CA . VAL A 1 233 ? -7.189 108.059 -10.110 1.00 30.00 233 VAL A CA 1
ATOM 1629 C C . VAL A 1 233 ? -6.999 109.237 -11.060 1.00 30.00 233 VAL A C 1
ATOM 1630 O O . VAL A 1 233 ? -7.892 109.561 -11.844 1.00 30.00 233 VAL A O 1
ATOM 1634 N N . ILE A 1 234 ? -5.833 109.871 -10.993 1.00 30.00 234 ILE A N 1
ATOM 1635 C CA . ILE A 1 234 ? -5.551 111.017 -11.845 1.00 30.00 234 ILE A CA 1
ATOM 1636 C C . ILE A 1 234 ? -5.335 110.654 -13.311 1.00 30.00 234 ILE A C 1
ATOM 1637 O O . ILE A 1 234 ? -5.627 111.458 -14.195 1.00 30.00 234 ILE A O 1
ATOM 1642 N N . VAL A 1 235 ? -4.829 109.451 -13.577 1.00 30.00 235 VAL A N 1
ATOM 1643 C CA . VAL A 1 235 ? -4.617 109.039 -14.961 1.00 30.00 235 VAL A CA 1
ATOM 1644 C C . VAL A 1 235 ? -5.977 108.808 -15.605 1.00 30.00 235 VAL A C 1
ATOM 1645 O O . VAL A 1 235 ? -6.175 109.098 -16.784 1.00 30.00 235 VAL A O 1
ATOM 1649 N N . SER A 1 236 ? -6.915 108.284 -14.821 1.00 30.00 236 SER A N 1
ATOM 1650 C CA . SER A 1 236 ? -8.263 108.040 -15.315 1.00 30.00 236 SER A CA 1
ATOM 1651 C C . SER A 1 236 ? -8.933 109.395 -15.482 1.00 30.00 236 SER A C 1
ATOM 1652 O O . SER A 1 236 ? -9.797 109.576 -16.340 1.00 30.00 236 SER A O 1
ATOM 1655 N N . ASN A 1 237 ? -8.519 110.347 -14.651 1.00 30.00 237 ASN A N 1
ATOM 1656 C CA . ASN A 1 237 ? -9.064 111.695 -14.697 1.00 30.00 237 ASN A CA 1
ATOM 1657 C C . ASN A 1 237 ? -8.659 112.383 -15.993 1.00 30.00 237 ASN A C 1
ATOM 1658 O O . ASN A 1 237 ? -9.505 112.884 -16.733 1.00 30.00 237 ASN A O 1
ATOM 1663 N N . VAL A 1 238 ? -7.356 112.411 -16.255 1.00 30.00 238 VAL A N 1
ATOM 1664 C CA . VAL A 1 238 ? -6.832 113.042 -17.458 1.00 30.00 238 VAL A CA 1
ATOM 1665 C C . VAL A 1 238 ? -7.375 112.355 -18.703 1.00 30.00 238 VAL A C 1
ATOM 1666 O O . VAL A 1 238 ? -7.634 113.004 -19.716 1.00 30.00 238 VAL A O 1
ATOM 1670 N N . GLU A 1 239 ? -7.544 111.039 -18.624 1.00 30.00 239 GLU A N 1
ATOM 1671 C CA . GLU A 1 239 ? -8.066 110.277 -19.749 1.00 30.00 239 GLU A CA 1
ATOM 1672 C C . GLU A 1 239 ? -9.487 110.725 -20.060 1.00 30.00 239 GLU A C 1
ATOM 1673 O O . GLU A 1 239 ? -9.868 110.842 -21.224 1.00 30.00 239 GLU A O 1
ATOM 1679 N N . ARG A 1 240 ? -10.268 110.979 -19.014 1.00 30.00 240 ARG A N 1
ATOM 1680 C CA . ARG A 1 240 ? -11.644 111.423 -19.189 1.00 30.00 240 ARG A CA 1
ATOM 1681 C C . ARG A 1 240 ? -11.660 112.773 -19.891 1.00 30.00 240 ARG A C 1
ATOM 1682 O O . 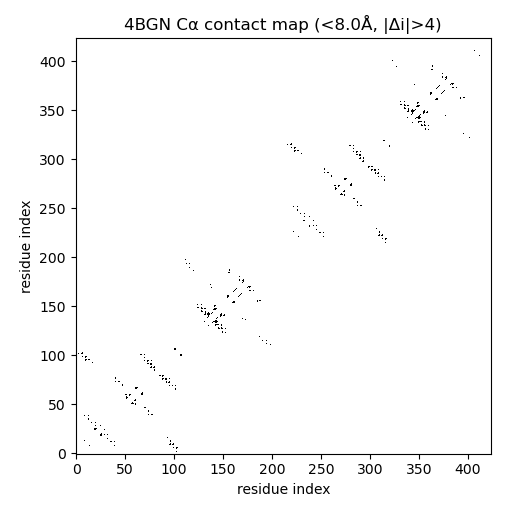ARG A 1 240 ? -12.551 113.057 -20.691 1.00 30.00 240 ARG A O 1
ATOM 1690 N N . ALA A 1 241 ? -10.671 113.604 -19.584 1.00 30.00 241 ALA A N 1
ATOM 1691 C CA . ALA A 1 241 ? -10.572 114.920 -20.196 1.00 30.00 241 ALA A CA 1
ATOM 1692 C C . ALA A 1 241 ? -10.420 114.756 -21.702 1.00 30.00 241 ALA A C 1
ATOM 1693 O O . ALA A 1 241 ? -11.039 115.480 -22.481 1.00 30.00 241 ALA A O 1
ATOM 1695 N N . GLU A 1 242 ? -9.598 113.791 -22.104 1.00 30.00 242 GLU A N 1
ATOM 1696 C CA . GLU A 1 242 ? -9.365 113.533 -23.517 1.00 30.00 242 GLU A CA 1
ATOM 1697 C C . GLU A 1 242 ? -10.604 112.937 -24.173 1.00 30.00 242 GLU A C 1
ATOM 1698 O O . GLU A 1 242 ? -10.931 113.268 -25.311 1.00 30.00 242 GLU A O 1
ATOM 1704 N N . THR A 1 243 ? -11.292 112.054 -23.457 1.00 30.00 243 THR A N 1
ATOM 1705 C CA . THR A 1 243 ? -12.497 111.440 -23.998 1.00 30.00 243 THR A CA 1
ATOM 1706 C C . THR A 1 243 ? -13.532 112.533 -24.216 1.00 30.00 243 THR A C 1
ATOM 1707 O O . THR A 1 243 ? -14.306 112.492 -25.171 1.00 30.00 243 THR A O 1
ATOM 1711 N N . GLU A 1 244 ? -13.532 113.517 -23.322 1.00 30.00 244 GLU A N 1
ATOM 1712 C CA . GLU A 1 244 ? -14.465 114.630 -23.412 1.00 30.00 244 GLU A CA 1
ATOM 1713 C C . GLU A 1 244 ? -14.232 115.439 -24.683 1.00 30.00 244 GLU A C 1
ATOM 1714 O O . GLU A 1 244 ? -15.187 115.843 -25.345 1.00 30.00 244 GLU A O 1
ATOM 1720 N N . ASP A 1 245 ? -12.969 115.672 -25.030 1.00 30.00 245 ASP A N 1
ATOM 1721 C CA . ASP A 1 245 ? -12.669 116.437 -26.234 1.00 30.00 245 ASP A CA 1
ATOM 1722 C C . ASP A 1 245 ? -13.085 115.648 -27.469 1.00 30.00 245 ASP A C 1
ATOM 1723 O O . ASP A 1 245 ? -13.507 116.226 -28.470 1.00 30.00 245 ASP A O 1
ATOM 1728 N N . ALA A 1 246 ? -12.972 114.325 -27.392 1.00 30.00 246 ALA A N 1
ATOM 1729 C CA . ALA A 1 246 ? -13.350 113.465 -28.505 1.00 30.00 246 ALA A CA 1
ATOM 1730 C C . ALA A 1 246 ? -14.849 113.595 -28.742 1.00 30.00 246 ALA A C 1
ATOM 1731 O O . ALA A 1 246 ? -15.301 113.737 -29.878 1.00 30.00 246 ALA A O 1
ATOM 1733 N N . GLU A 1 247 ? -15.614 113.548 -27.657 1.00 30.00 247 GLU A N 1
ATOM 1734 C CA . GLU A 1 247 ? -17.065 113.666 -27.727 1.00 30.00 247 GLU A CA 1
ATOM 1735 C C . GLU A 1 247 ? -17.433 115.063 -28.214 1.00 30.00 247 GLU A C 1
ATOM 1736 O O . GLU A 1 247 ? -18.560 115.235 -28.722 1.00 30.00 247 GLU A O 1
ATOM 1742 N N . GLN A 1 248 ? -16.591 115.974 -28.064 1.00 30.00 248 GLN A N 1
ATOM 1743 N N . ARG B 1 27 ? 16.214 66.920 16.204 1.00 30.00 27 ARG B N 1
ATOM 1744 C CA . ARG B 1 27 ? 15.692 66.718 14.822 1.00 30.00 27 ARG B CA 1
ATOM 1745 C C . ARG B 1 27 ? 16.197 67.835 13.918 1.00 30.00 27 ARG B C 1
ATOM 1746 O O . ARG B 1 27 ? 16.347 67.654 12.710 1.00 30.00 27 ARG B O 1
ATOM 1754 N N . PHE B 1 28 ? 16.456 68.993 14.518 1.00 30.00 28 PHE B N 1
ATOM 1755 C CA . PHE B 1 28 ? 16.947 70.149 13.782 1.00 30.00 28 PHE B CA 1
ATOM 1756 C C . PHE B 1 28 ? 18.239 69.809 13.049 1.00 30.00 28 PHE B C 1
ATOM 1757 O O . PHE B 1 28 ? 18.338 69.978 11.834 1.00 30.00 28 PHE B O 1
ATOM 1765 N N . THR B 1 29 ? 19.228 69.332 13.798 1.00 30.00 29 THR B N 1
ATOM 1766 C CA . THR B 1 29 ? 20.516 68.969 13.221 1.00 30.00 29 THR B CA 1
ATOM 1767 C C . THR B 1 29 ? 20.351 67.878 12.173 1.00 30.00 29 THR B C 1
ATOM 1768 O O . THR B 1 29 ? 20.869 67.990 11.063 1.00 30.00 29 THR B O 1
ATOM 1772 N N . SER B 1 30 ? 19.628 66.821 12.532 1.00 30.00 30 SER B N 1
ATOM 1773 C CA . SER B 1 30 ? 19.400 65.712 11.616 1.00 30.00 30 SER B CA 1
ATOM 1774 C C . SER B 1 30 ? 18.797 66.229 10.318 1.00 30.00 30 SER B C 1
ATOM 1775 O O . SER B 1 30 ? 19.169 65.790 9.233 1.00 30.00 30 SER B O 1
ATOM 1778 N N . ALA B 1 31 ? 17.863 67.167 10.433 1.00 30.00 31 ALA B N 1
ATOM 1779 C CA . ALA B 1 31 ? 17.222 67.739 9.257 1.00 30.00 31 ALA B CA 1
ATOM 1780 C C . ALA B 1 31 ? 18.268 68.419 8.384 1.00 30.00 31 ALA B C 1
ATOM 1781 O O . ALA B 1 31 ? 18.273 68.259 7.164 1.00 30.00 31 ALA B O 1
ATOM 1783 N N . ILE B 1 32 ? 19.158 69.174 9.020 1.00 30.00 32 ILE B N 1
ATOM 1784 C CA . ILE B 1 32 ? 20.206 69.882 8.301 1.00 30.00 32 ILE B CA 1
ATOM 1785 C C . ILE B 1 32 ? 21.206 68.919 7.671 1.00 30.00 32 ILE B C 1
ATOM 1786 O O . ILE B 1 32 ? 21.554 69.065 6.500 1.00 30.00 32 ILE B O 1
ATOM 1791 N N . ILE B 1 33 ? 21.666 67.937 8.443 1.00 30.00 33 ILE B N 1
ATOM 1792 C CA . ILE B 1 33 ? 22.624 66.971 7.919 1.00 30.00 33 ILE B CA 1
ATOM 1793 C C . ILE B 1 33 ? 22.023 66.257 6.717 1.00 30.00 33 ILE B C 1
ATOM 1794 O O . ILE B 1 33 ? 22.725 65.939 5.758 1.00 30.00 33 ILE B O 1
ATOM 1799 N N . VAL B 1 34 ? 20.718 66.009 6.773 1.00 30.00 34 VAL B N 1
ATOM 1800 C CA . VAL B 1 34 ? 20.033 65.336 5.679 1.00 30.00 34 VAL B CA 1
ATOM 1801 C C . VAL B 1 34 ? 20.140 66.162 4.406 1.00 30.00 34 VAL B C 1
ATOM 1802 O O . VAL B 1 34 ? 20.618 65.675 3.384 1.00 30.00 34 VAL B O 1
ATOM 1806 N N . LEU B 1 35 ? 19.703 67.416 4.472 1.00 30.00 35 LEU B N 1
ATOM 1807 C CA . LEU B 1 35 ? 19.749 68.289 3.307 1.00 30.00 35 LEU B CA 1
ATOM 1808 C C . LEU B 1 35 ? 21.154 68.338 2.721 1.00 30.00 35 LEU B C 1
ATOM 1809 O O . LEU B 1 35 ? 21.328 68.217 1.510 1.00 30.00 35 LEU B O 1
ATOM 1814 N N . ILE B 1 36 ? 22.153 68.520 3.578 1.00 30.00 36 ILE B N 1
ATOM 1815 C CA . ILE B 1 36 ? 23.535 68.583 3.120 1.00 30.00 36 ILE B CA 1
ATOM 1816 C C . ILE B 1 36 ? 23.835 67.398 2.213 1.00 30.00 36 ILE B C 1
ATOM 1817 O O . ILE B 1 36 ? 24.330 67.569 1.101 1.00 30.00 36 ILE B O 1
ATOM 1822 N N . VAL B 1 37 ? 23.528 66.197 2.693 1.00 30.00 37 VAL B N 1
ATOM 1823 C CA . VAL B 1 37 ? 23.763 64.989 1.914 1.00 30.00 37 VAL B CA 1
ATOM 1824 C C . VAL B 1 37 ? 22.931 65.017 0.638 1.00 30.00 37 VAL B C 1
ATOM 1825 O O . VAL B 1 37 ? 23.410 64.646 -0.432 1.00 30.00 37 VAL B O 1
ATOM 1829 N N . ILE B 1 38 ? 21.682 65.460 0.756 1.00 30.00 38 ILE B N 1
ATOM 1830 C CA . ILE B 1 38 ? 20.796 65.534 -0.399 1.00 30.00 38 ILE B CA 1
ATOM 1831 C C . ILE B 1 38 ? 21.314 66.523 -1.435 1.00 30.00 38 ILE B C 1
ATOM 1832 O O . ILE B 1 38 ? 21.389 66.200 -2.617 1.00 30.00 38 ILE B O 1
ATOM 1837 N N . ASN B 1 39 ? 21.667 67.728 -1.004 1.00 30.00 39 ASN B N 1
ATOM 1838 C CA . ASN B 1 39 ? 22.180 68.708 -1.949 1.00 30.00 39 ASN B CA 1
ATOM 1839 C C . ASN B 1 39 ? 23.534 68.235 -2.449 1.00 30.00 39 ASN B C 1
ATOM 1840 O O . ASN B 1 39 ? 23.907 68.488 -3.594 1.00 30.00 39 ASN B O 1
ATOM 1845 N N . ALA B 1 40 ? 24.264 67.541 -1.582 1.00 30.00 40 ALA B N 1
ATOM 1846 C CA . ALA B 1 40 ? 25.579 67.024 -1.934 1.00 30.00 40 ALA B CA 1
ATOM 1847 C C . ALA B 1 40 ? 25.471 66.072 -3.116 1.00 30.00 40 ALA B C 1
ATOM 1848 O O . ALA B 1 40 ? 26.290 66.116 -4.031 1.00 30.00 40 ALA B O 1
ATOM 1850 N N . ILE B 1 41 ? 24.461 65.207 -3.099 1.00 30.00 41 ILE B N 1
ATOM 1851 C CA . ILE B 1 41 ? 24.282 64.263 -4.193 1.00 30.00 41 ILE B CA 1
ATOM 1852 C C . ILE B 1 41 ? 23.776 64.990 -5.432 1.00 30.00 41 ILE B C 1
ATOM 1853 O O . ILE B 1 41 ? 24.101 64.614 -6.557 1.00 30.00 41 ILE B O 1
ATOM 1858 N N . VAL B 1 42 ? 22.986 66.038 -5.220 1.00 30.00 42 VAL B N 1
ATOM 1859 C CA . VAL B 1 42 ? 22.440 66.813 -6.326 1.00 30.00 42 VAL B CA 1
ATOM 1860 C C . VAL B 1 42 ? 23.534 67.561 -7.082 1.00 30.00 42 VAL B C 1
ATOM 1861 O O . VAL B 1 42 ? 23.495 67.645 -8.309 1.00 30.00 42 VAL B O 1
ATOM 1865 N N . VAL B 1 43 ? 24.507 68.103 -6.354 1.00 30.00 43 VAL B N 1
ATOM 1866 C CA . VAL B 1 43 ? 25.594 68.837 -6.995 1.00 30.00 43 VAL B CA 1
ATOM 1867 C C . VAL B 1 43 ? 26.333 67.916 -7.955 1.00 30.00 43 VAL B C 1
ATOM 1868 O O . VAL B 1 43 ? 26.842 68.355 -8.986 1.00 30.00 43 VAL B O 1
ATOM 1872 N N . GLY B 1 44 ? 26.385 66.635 -7.608 1.00 30.00 44 GLY B N 1
ATOM 1873 C CA . GLY B 1 44 ? 27.058 65.671 -8.454 1.00 30.00 44 GLY B CA 1
ATOM 1874 C C . GLY B 1 44 ? 26.260 65.390 -9.708 1.00 30.00 44 GLY B C 1
ATOM 1875 O O . GLY B 1 44 ? 26.823 65.115 -10.762 1.00 30.00 44 GLY B O 1
ATOM 1876 N N . MET B 1 45 ? 24.939 65.453 -9.591 1.00 30.00 45 MET B N 1
ATOM 1877 C CA . MET B 1 45 ? 24.061 65.218 -10.729 1.00 30.00 45 MET B CA 1
ATOM 1878 C C . MET B 1 45 ? 24.116 66.434 -11.642 1.00 30.00 45 MET B C 1
ATOM 1879 O O . MET B 1 45 ? 24.051 66.317 -12.865 1.00 30.00 45 MET B O 1
ATOM 1884 N N . GLU B 1 46 ? 24.239 67.603 -11.025 1.00 30.00 46 GLU B N 1
ATOM 1885 C CA . GLU B 1 46 ? 24.300 68.862 -11.751 1.00 30.00 46 GLU B CA 1
ATOM 1886 C C . GLU B 1 46 ? 25.523 68.893 -12.663 1.00 30.00 46 GLU B C 1
ATOM 1887 O O . GLU B 1 46 ? 25.608 69.719 -13.571 1.00 30.00 46 GLU B O 1
ATOM 1893 N N . THR B 1 47 ? 26.463 67.983 -12.422 1.00 30.00 47 THR B N 1
ATOM 1894 C CA . THR B 1 47 ? 27.679 67.913 -13.226 1.00 30.00 47 THR B CA 1
ATOM 1895 C C . THR B 1 47 ? 27.392 67.273 -14.577 1.00 30.00 47 THR B C 1
ATOM 1896 O O . THR B 1 47 ? 27.981 67.649 -15.589 1.00 30.00 47 THR B O 1
ATOM 1900 N N . TYR B 1 48 ? 26.483 66.303 -14.586 1.00 30.00 48 TYR B N 1
ATOM 1901 C CA . TYR B 1 48 ? 26.145 65.600 -15.813 1.00 30.00 48 TYR B CA 1
ATOM 1902 C C . TYR B 1 48 ? 25.338 66.461 -16.773 1.00 30.00 48 TYR B C 1
ATOM 1903 O O . TYR B 1 48 ? 24.238 66.910 -16.451 1.00 30.00 48 TYR B O 1
ATOM 1912 N N . PRO B 1 49 ? 25.889 66.713 -17.969 1.00 30.00 49 PRO B N 1
ATOM 1913 C CA . PRO B 1 49 ? 25.216 67.522 -18.987 1.00 30.00 49 PRO B CA 1
ATOM 1914 C C . PRO B 1 49 ? 23.884 66.894 -19.386 1.00 30.00 49 PRO B C 1
ATOM 1915 O O . PRO B 1 49 ? 22.934 67.594 -19.737 1.00 30.00 49 PRO B O 1
ATOM 1919 N N . GLY B 1 50 ? 23.827 65.567 -19.328 1.00 30.00 50 GLY B N 1
ATOM 1920 C CA . GLY B 1 50 ? 22.609 64.863 -19.681 1.00 30.00 50 GLY B CA 1
ATOM 1921 C C . GLY B 1 50 ? 21.491 65.167 -18.706 1.00 30.00 50 GLY B C 1
ATOM 1922 O O . GLY B 1 50 ? 20.447 65.672 -19.102 1.00 30.00 50 GLY B O 1
ATOM 1923 N N . ILE B 1 51 ? 21.708 64.861 -17.429 1.00 30.00 51 ILE B N 1
ATOM 1924 C CA . ILE B 1 51 ? 20.702 65.117 -16.405 1.00 30.00 51 ILE B CA 1
ATOM 1925 C C . ILE B 1 51 ? 20.255 66.566 -16.492 1.00 30.00 51 ILE B C 1
ATOM 1926 O O . ILE B 1 51 ? 19.084 66.883 -16.281 1.00 30.00 51 ILE B O 1
ATOM 1931 N N . TYR B 1 52 ? 21.200 67.445 -16.809 1.00 30.00 52 TYR B N 1
ATOM 1932 C CA . TYR B 1 52 ? 20.901 68.861 -16.912 1.00 30.00 52 TYR B CA 1
ATOM 1933 C C . TYR B 1 52 ? 19.790 69.160 -17.907 1.00 30.00 52 TYR B C 1
ATOM 1934 O O . TYR B 1 52 ? 18.927 69.980 -17.631 1.00 30.00 52 TYR B O 1
ATOM 1943 N N . GLN B 1 53 ? 19.792 68.508 -19.063 1.00 30.00 53 GLN B N 1
ATOM 1944 C CA . GLN B 1 53 ? 18.743 68.805 -20.027 1.00 30.00 53 GLN B CA 1
ATOM 1945 C C . GLN B 1 53 ? 17.355 68.487 -19.465 1.00 30.00 53 GLN B C 1
ATOM 1946 O O . GLN B 1 53 ? 16.497 69.365 -19.401 1.00 30.00 53 GLN B O 1
ATOM 1952 N N . PRO B 1 54 ? 17.111 67.229 -19.054 1.00 30.00 54 PRO B N 1
ATOM 1953 C CA . PRO B 1 54 ? 15.789 66.907 -18.509 1.00 30.00 54 PRO B CA 1
ATOM 1954 C C . PRO B 1 54 ? 15.423 67.608 -17.199 1.00 30.00 54 PRO B C 1
ATOM 1955 O O . PRO B 1 54 ? 14.559 68.483 -17.182 1.00 30.00 54 PRO B O 1
ATOM 1959 N N . TYR B 1 55 ? 16.076 67.225 -16.106 1.00 30.00 55 TYR B N 1
ATOM 1960 C CA . TYR B 1 55 ? 15.773 67.815 -14.807 1.00 30.00 55 TYR B CA 1
ATOM 1961 C C . TYR B 1 55 ? 16.704 68.948 -14.395 1.00 30.00 55 TYR B C 1
ATOM 1962 O O . TYR B 1 55 ? 17.235 68.949 -13.285 1.00 30.00 55 TYR B O 1
ATOM 1971 N N . GLN B 1 56 ? 16.891 69.919 -15.284 1.00 30.00 56 GLN B N 1
ATOM 1972 C CA . GLN B 1 56 ? 17.754 71.053 -14.982 1.00 30.00 56 GLN B CA 1
ATOM 1973 C C . GLN B 1 56 ? 17.104 71.941 -13.939 1.00 30.00 56 GLN B C 1
ATOM 1974 O O . GLN B 1 56 ? 17.741 72.359 -12.972 1.00 30.00 56 GLN B O 1
ATOM 1980 N N . ASP B 1 57 ? 15.823 72.217 -14.144 1.00 30.00 57 ASP B N 1
ATOM 1981 C CA . ASP B 1 57 ? 15.074 73.082 -13.254 1.00 30.00 57 ASP B CA 1
ATOM 1982 C C . ASP B 1 57 ? 14.857 72.497 -11.862 1.00 30.00 57 ASP B C 1
ATOM 1983 O O . ASP B 1 57 ? 15.040 73.196 -10.867 1.00 30.00 57 ASP B O 1
ATOM 1988 N N . TRP B 1 58 ? 14.480 71.224 -11.781 1.00 30.00 58 TRP B N 1
ATOM 1989 C CA . TRP B 1 58 ? 14.245 70.609 -10.476 1.00 30.00 58 TRP B CA 1
ATOM 1990 C C . TRP B 1 58 ? 15.387 70.853 -9.515 1.00 30.00 58 TRP B C 1
ATOM 1991 O O . TRP B 1 58 ? 15.178 71.363 -8.416 1.00 30.00 58 TRP B O 1
ATOM 2002 N N . PHE B 1 59 ? 16.597 70.477 -9.918 1.00 30.00 59 PHE B N 1
ATOM 2003 C CA . PHE B 1 59 ? 17.738 70.677 -9.045 1.00 30.00 59 PHE B CA 1
ATOM 2004 C C . PHE B 1 59 ? 17.970 72.166 -8.847 1.00 30.00 59 PHE B C 1
ATOM 2005 O O . PHE B 1 59 ? 18.448 72.590 -7.798 1.00 30.00 59 PHE B O 1
ATOM 2013 N N . TYR B 1 60 ? 17.623 72.963 -9.852 1.00 30.00 60 TYR B N 1
ATOM 2014 C CA . TYR B 1 60 ? 17.799 74.404 -9.743 1.00 30.00 60 TYR B CA 1
ATOM 2015 C C . TYR B 1 60 ? 16.966 74.934 -8.586 1.00 30.00 60 TYR B C 1
ATOM 2016 O O . TYR B 1 60 ? 17.477 75.632 -7.711 1.00 30.00 60 TYR B O 1
ATOM 2025 N N . LEU B 1 61 ? 15.678 74.605 -8.588 1.00 30.00 61 LEU B N 1
ATOM 2026 C CA . LEU B 1 61 ? 14.787 75.056 -7.530 1.00 30.00 61 LEU B CA 1
ATOM 2027 C C . LEU B 1 61 ? 15.168 74.474 -6.182 1.00 30.00 61 LEU B C 1
ATOM 2028 O O . LEU B 1 61 ? 15.171 75.182 -5.176 1.00 30.00 61 LEU B O 1
ATOM 2033 N N . ILE B 1 62 ? 15.486 73.184 -6.157 1.00 30.00 62 ILE B N 1
ATOM 2034 C CA . ILE B 1 62 ? 15.856 72.546 -4.904 1.00 30.00 62 ILE B CA 1
ATOM 2035 C C . ILE B 1 62 ? 17.036 73.292 -4.293 1.00 30.00 62 ILE B C 1
ATOM 2036 O O . ILE B 1 62 ? 17.187 73.333 -3.074 1.00 30.00 62 ILE B O 1
ATOM 2041 N N . ASP B 1 63 ? 17.865 73.889 -5.145 1.00 30.00 63 ASP B N 1
ATOM 2042 C CA . ASP B 1 63 ? 19.018 74.645 -4.671 1.00 30.00 63 ASP B CA 1
ATOM 2043 C C . ASP B 1 63 ? 18.558 75.921 -3.981 1.00 30.00 63 ASP B C 1
ATOM 2044 O O . ASP B 1 63 ? 19.046 76.266 -2.906 1.00 30.00 63 ASP B O 1
ATOM 2049 N N . ARG B 1 64 ? 17.618 76.626 -4.602 1.00 30.00 64 ARG B N 1
ATOM 2050 C CA . ARG B 1 64 ? 17.106 77.860 -4.023 1.00 30.00 64 ARG B CA 1
ATOM 2051 C C . ARG B 1 64 ? 16.460 77.569 -2.675 1.00 30.00 64 ARG B C 1
ATOM 2052 O O . ARG B 1 64 ? 16.646 78.312 -1.712 1.00 30.00 64 ARG B O 1
ATOM 2060 N N . MET B 1 65 ? 15.703 76.479 -2.617 1.00 30.00 65 MET B N 1
ATOM 2061 C CA . MET B 1 65 ? 15.015 76.091 -1.395 1.00 30.00 65 MET B CA 1
ATOM 2062 C C . MET B 1 65 ? 15.992 75.795 -0.262 1.00 30.00 65 MET B C 1
ATOM 2063 O O . MET B 1 65 ? 15.807 76.270 0.859 1.00 30.00 65 MET B O 1
ATOM 2068 N N . ILE B 1 66 ? 17.032 75.019 -0.550 1.00 30.00 66 ILE B N 1
ATOM 2069 C CA . ILE B 1 66 ? 18.014 74.677 0.473 1.00 30.00 66 ILE B CA 1
ATOM 2070 C C . ILE B 1 66 ? 18.744 75.913 0.986 1.00 30.00 66 ILE B C 1
ATOM 2071 O O . ILE B 1 66 ? 18.961 76.057 2.187 1.00 30.00 66 ILE B O 1
ATOM 2076 N N . LEU B 1 67 ? 19.128 76.804 0.078 1.00 30.00 67 LEU B N 1
ATOM 2077 C CA . LEU B 1 67 ? 19.832 78.012 0.482 1.00 30.00 67 LEU B CA 1
ATOM 2078 C C . LEU B 1 67 ? 18.949 78.797 1.440 1.00 30.00 67 LEU B C 1
ATOM 2079 O O . LEU B 1 67 ? 19.430 79.339 2.435 1.00 30.00 67 LEU B O 1
ATOM 2084 N N . TRP B 1 68 ? 17.655 78.850 1.141 1.00 30.00 68 TRP B N 1
ATOM 2085 C CA . TRP B 1 68 ? 16.721 79.572 1.992 1.00 30.00 68 TRP B CA 1
ATOM 2086 C C . TRP B 1 68 ? 16.658 78.947 3.380 1.00 30.00 68 TRP B C 1
ATOM 2087 O O . TRP B 1 68 ? 16.860 79.630 4.382 1.00 30.00 68 TRP B O 1
ATOM 2098 N N . VAL B 1 69 ? 16.372 77.650 3.439 1.00 30.00 69 VAL B N 1
ATOM 2099 C CA . VAL B 1 69 ? 16.283 76.969 4.724 1.00 30.00 69 VAL B CA 1
ATOM 2100 C C . VAL B 1 69 ? 17.570 77.149 5.518 1.00 30.00 69 VAL B C 1
ATOM 2101 O O . VAL B 1 69 ? 17.542 77.214 6.746 1.00 30.00 69 VAL B O 1
ATOM 2105 N N . PHE B 1 70 ? 18.698 77.234 4.817 1.00 30.00 70 PHE B N 1
ATOM 2106 C CA . PHE B 1 70 ? 19.976 77.418 5.489 1.00 30.00 70 PHE B CA 1
ATOM 2107 C C . PHE B 1 70 ? 20.130 78.827 6.039 1.00 30.00 70 PHE B C 1
ATOM 2108 O O . PHE B 1 70 ? 20.725 79.018 7.099 1.00 30.00 70 PHE B O 1
ATOM 2116 N N . THR B 1 71 ? 19.602 79.816 5.325 1.00 30.00 71 THR B N 1
ATOM 2117 C CA . THR B 1 71 ? 19.692 81.190 5.801 1.00 30.00 71 THR B CA 1
ATOM 2118 C C . THR B 1 71 ? 18.864 81.284 7.074 1.00 30.00 71 THR B C 1
ATOM 2119 O O . THR B 1 71 ? 19.282 81.898 8.054 1.00 30.00 71 THR B O 1
ATOM 2123 N N . ALA B 1 72 ? 17.689 80.662 7.053 1.00 30.00 72 ALA B N 1
ATOM 2124 C CA . ALA B 1 72 ? 16.804 80.660 8.211 1.00 30.00 72 ALA B CA 1
ATOM 2125 C C . ALA B 1 72 ? 17.525 79.982 9.368 1.00 30.00 72 ALA B C 1
ATOM 2126 O O . ALA B 1 72 ? 17.499 80.464 10.501 1.00 30.00 72 ALA B O 1
ATOM 2128 N N . GLU B 1 73 ? 18.170 78.859 9.069 1.00 30.00 73 GLU B N 1
ATOM 2129 C CA . GLU B 1 73 ? 18.913 78.102 10.068 1.00 30.00 73 GLU B CA 1
ATOM 2130 C C . GLU B 1 73 ? 19.971 78.992 10.707 1.00 30.00 73 GLU B C 1
ATOM 2131 O O . GLU B 1 73 ? 20.044 79.113 11.929 1.00 30.00 73 GLU B O 1
ATOM 2137 N N . ILE B 1 74 ? 20.793 79.605 9.861 1.00 30.00 74 ILE B N 1
ATOM 2138 C CA . ILE B 1 74 ? 21.858 80.488 10.318 1.00 30.00 74 ILE B CA 1
ATOM 2139 C C . ILE B 1 74 ? 21.322 81.596 11.215 1.00 30.00 74 ILE B C 1
ATOM 2140 O O . ILE B 1 74 ? 21.893 81.886 12.265 1.00 30.00 74 ILE B O 1
ATOM 2145 N N . ILE B 1 75 ? 20.225 82.216 10.793 1.00 30.00 75 ILE B N 1
ATOM 2146 C CA . ILE B 1 75 ? 19.615 83.295 11.560 1.00 30.00 75 ILE B CA 1
ATOM 2147 C C . ILE B 1 75 ? 19.199 82.801 12.940 1.00 30.00 75 ILE B C 1
ATOM 2148 O O . ILE B 1 75 ? 19.508 83.428 13.954 1.00 30.00 75 ILE B O 1
ATOM 2153 N N . LEU B 1 76 ? 18.495 81.675 12.967 1.00 30.00 76 LEU B N 1
ATOM 2154 C CA . LEU B 1 76 ? 18.031 81.079 14.215 1.00 30.00 76 LEU B CA 1
ATOM 2155 C C . LEU B 1 76 ? 19.220 80.889 15.149 1.00 30.00 76 LEU B C 1
ATOM 2156 O O . LEU B 1 76 ? 19.199 81.328 16.299 1.00 30.00 76 LEU B O 1
ATOM 2161 N N . LYS B 1 77 ? 20.251 80.223 14.640 1.00 30.00 77 LYS B N 1
ATOM 2162 C CA . LYS B 1 77 ? 21.463 79.956 15.404 1.00 30.00 77 LYS B CA 1
ATOM 2163 C C . LYS B 1 77 ? 22.038 81.234 15.996 1.00 30.00 77 LYS B C 1
ATOM 2164 O O . LYS B 1 77 ? 22.477 81.257 17.145 1.00 30.00 77 LYS B O 1
ATOM 2170 N N . LEU B 1 78 ? 22.036 82.295 15.197 1.00 30.00 78 LEU B N 1
ATOM 2171 C CA . LEU B 1 78 ? 22.572 83.578 15.626 1.00 30.00 78 LEU B CA 1
ATOM 2172 C C . LEU B 1 78 ? 21.945 84.060 16.928 1.00 30.00 78 LEU B C 1
ATOM 2173 O O . LEU B 1 78 ? 22.647 84.481 17.845 1.00 30.00 78 LEU B O 1
ATOM 2178 N N . VAL B 1 79 ? 20.621 84.000 17.004 1.00 30.00 79 VAL B N 1
ATOM 2179 C CA . VAL B 1 79 ? 19.912 84.436 18.200 1.00 30.00 79 VAL B CA 1
ATOM 2180 C C . VAL B 1 79 ? 20.138 83.472 19.360 1.00 30.00 79 VAL B C 1
ATOM 2181 O O . VAL B 1 79 ? 20.336 83.892 20.500 1.00 30.00 79 VAL B O 1
ATOM 2185 N N . ALA B 1 80 ? 20.115 82.179 19.055 1.00 30.00 80 ALA B N 1
ATOM 2186 C CA . ALA B 1 80 ? 20.284 81.133 20.057 1.00 30.00 80 ALA B CA 1
ATOM 2187 C C . ALA B 1 80 ? 21.688 81.009 20.646 1.00 30.00 80 ALA B C 1
ATOM 2188 O O . ALA B 1 80 ? 21.841 80.694 21.825 1.00 30.00 80 ALA B O 1
ATOM 2190 N N . THR B 1 81 ? 22.706 81.250 19.826 1.00 30.00 81 THR B N 1
ATOM 2191 C CA . THR B 1 81 ? 24.096 81.138 20.263 1.00 30.00 81 THR B CA 1
ATOM 2192 C C . THR B 1 81 ? 24.376 81.742 21.636 1.00 30.00 81 THR B C 1
ATOM 2193 O O . THR B 1 81 ? 25.256 81.274 22.353 1.00 30.00 81 THR B O 1
ATOM 2197 N N . ARG B 1 82 ? 23.600 82.768 21.978 1.00 30.00 82 ARG B N 1
ATOM 2198 C CA . ARG B 1 82 ? 23.695 83.557 23.213 1.00 30.00 82 ARG B CA 1
ATOM 2199 C C . ARG B 1 82 ? 23.566 84.931 22.569 1.00 30.00 82 ARG B C 1
ATOM 2200 O O . ARG B 1 82 ? 22.832 85.071 21.589 1.00 30.00 82 ARG B O 1
ATOM 2208 N N . PRO B 1 83 ? 24.224 85.972 23.107 1.00 30.00 83 PRO B N 1
ATOM 2209 C CA . PRO B 1 83 ? 23.984 87.182 22.321 1.00 30.00 83 PRO B CA 1
ATOM 2210 C C . PRO B 1 83 ? 24.561 86.894 20.933 1.00 30.00 83 PRO B C 1
ATOM 2211 O O . PRO B 1 83 ? 25.515 86.124 20.810 1.00 30.00 83 PRO B O 1
ATOM 2215 N N . ARG B 1 84 ? 23.973 87.482 19.897 1.00 30.00 84 ARG B N 1
ATOM 2216 C CA . ARG B 1 84 ? 24.434 87.266 18.527 1.00 30.00 84 ARG B CA 1
ATOM 2217 C C . ARG B 1 84 ? 25.949 87.123 18.416 1.00 30.00 84 ARG B C 1
ATOM 2218 O O . ARG B 1 84 ? 26.454 86.320 17.632 1.00 30.00 84 ARG B O 1
ATOM 2226 N N . TYR B 1 85 ? 26.661 87.912 19.211 1.00 30.00 85 TYR B N 1
ATOM 2227 C CA . TYR B 1 85 ? 28.118 87.919 19.214 1.00 30.00 85 TYR B CA 1
ATOM 2228 C C . TYR B 1 85 ? 28.793 86.556 19.306 1.00 30.00 85 TYR B C 1
ATOM 2229 O O . TYR B 1 85 ? 29.709 86.267 18.536 1.00 30.00 85 TYR B O 1
ATOM 2238 N N . HIS B 1 86 ? 28.352 85.721 20.241 1.00 30.00 86 HIS B N 1
ATOM 2239 C CA . HIS B 1 86 ? 28.970 84.411 20.411 1.00 30.00 86 HIS B CA 1
ATOM 2240 C C . HIS B 1 86 ? 29.044 83.625 19.109 1.00 30.00 86 HIS B C 1
ATOM 2241 O O . HIS B 1 86 ? 30.016 82.912 18.865 1.00 30.00 86 HIS B O 1
ATOM 2248 N N . PHE B 1 87 ? 28.016 83.749 18.276 1.00 30.00 87 PHE B N 1
ATOM 2249 C CA . PHE B 1 87 ? 28.001 83.042 17.002 1.00 30.00 87 PHE B CA 1
ATOM 2250 C C . PHE B 1 87 ? 29.223 83.442 16.188 1.00 30.00 87 PHE B C 1
ATOM 2251 O O . PHE B 1 87 ? 29.905 82.593 15.616 1.00 30.00 87 PHE B O 1
ATOM 2259 N N . PHE B 1 88 ? 29.498 84.742 16.145 1.00 30.00 88 PHE B N 1
ATOM 2260 C CA . PHE B 1 88 ? 30.640 85.251 15.401 1.00 30.00 88 PHE B CA 1
ATOM 2261 C C . PHE B 1 88 ? 31.952 84.854 16.060 1.00 30.00 88 PHE B C 1
ATOM 2262 O O . PHE B 1 88 ? 33.027 85.052 15.494 1.00 30.00 88 PHE B O 1
ATOM 2270 N N . LYS B 1 89 ? 31.856 84.294 17.261 1.00 30.00 89 LYS B N 1
ATOM 2271 C CA . LYS B 1 89 ? 33.034 83.847 17.991 1.00 30.00 89 LYS B CA 1
ATOM 2272 C C . LYS B 1 89 ? 33.447 82.465 17.506 1.00 30.00 89 LYS B C 1
ATOM 2273 O O . LYS B 1 89 ? 34.635 82.175 17.367 1.00 30.00 89 LYS B O 1
ATOM 2279 N N . ASP B 1 90 ? 32.458 81.618 17.242 1.00 30.00 90 ASP B N 1
ATOM 2280 C CA . ASP B 1 90 ? 32.719 80.258 16.790 1.00 30.00 90 ASP B CA 1
ATOM 2281 C C . ASP B 1 90 ? 33.186 80.189 15.341 1.00 30.00 90 ASP B C 1
ATOM 2282 O O . ASP B 1 90 ? 32.566 80.763 14.445 1.00 30.00 90 ASP B O 1
ATOM 2287 N N . SER B 1 91 ? 34.287 79.476 15.125 1.00 30.00 91 SER B N 1
ATOM 2288 C CA . SER B 1 91 ? 34.862 79.316 13.796 1.00 30.00 91 SER B CA 1
ATOM 2289 C C . SER B 1 91 ? 33.955 78.486 12.897 1.00 30.00 91 SER B C 1
ATOM 2290 O O . SER B 1 91 ? 33.765 78.807 11.725 1.00 30.00 91 SER B O 1
ATOM 2293 N N . TRP B 1 92 ? 33.398 77.414 13.448 1.00 30.00 92 TRP B N 1
ATOM 2294 C CA . TRP B 1 92 ? 32.517 76.545 12.682 1.00 30.00 92 TRP B CA 1
ATOM 2295 C C . TRP B 1 92 ? 31.300 77.319 12.201 1.00 30.00 92 TRP B C 1
ATOM 2296 O O . TRP B 1 92 ? 30.867 77.170 11.058 1.00 30.00 92 TRP B O 1
ATOM 2307 N N . ASN B 1 93 ? 30.756 78.150 13.082 1.00 30.00 93 ASN B N 1
ATOM 2308 C CA . ASN B 1 93 ? 29.590 78.958 12.761 1.00 30.00 93 ASN B CA 1
ATOM 2309 C C . ASN B 1 93 ? 29.912 80.001 11.698 1.00 30.00 93 ASN B C 1
ATOM 2310 O O . ASN B 1 93 ? 29.158 80.169 10.740 1.00 30.00 93 ASN B O 1
ATOM 2315 N N . VAL B 1 94 ? 31.033 80.699 11.864 1.00 30.00 94 VAL B N 1
ATOM 2316 C CA . VAL B 1 94 ? 31.421 81.722 10.901 1.00 30.00 94 VAL B CA 1
ATOM 2317 C C . VAL B 1 94 ? 31.619 81.090 9.530 1.00 30.00 94 VAL B C 1
ATOM 2318 O O . VAL B 1 94 ? 31.253 81.675 8.510 1.00 30.00 94 VAL B O 1
ATOM 2322 N N . PHE B 1 95 ? 32.196 79.893 9.512 1.00 30.00 95 PHE B N 1
ATOM 2323 C CA . PHE B 1 95 ? 32.425 79.180 8.265 1.00 30.00 95 PHE B CA 1
ATOM 2324 C C . PHE B 1 95 ? 31.073 78.994 7.593 1.00 30.00 95 PHE B C 1
ATOM 2325 O O . PHE B 1 95 ? 30.872 79.410 6.453 1.00 30.00 95 PHE B O 1
ATOM 2333 N N . ASP B 1 96 ? 30.142 78.383 8.319 1.00 30.00 96 ASP B N 1
ATOM 2334 C CA . ASP B 1 96 ? 28.801 78.148 7.803 1.00 30.00 96 ASP B CA 1
ATOM 2335 C C . ASP B 1 96 ? 28.191 79.458 7.327 1.00 30.00 96 ASP B C 1
ATOM 2336 O O . ASP B 1 96 ? 27.456 79.488 6.342 1.00 30.00 96 ASP B O 1
ATOM 2341 N N . PHE B 1 97 ? 28.500 80.542 8.031 1.00 30.00 97 PHE B N 1
ATOM 2342 C CA . PHE B 1 97 ? 27.978 81.850 7.665 1.00 30.00 97 PHE B CA 1
ATOM 2343 C C . PHE B 1 97 ? 28.537 82.281 6.315 1.00 30.00 97 PHE B C 1
ATOM 2344 O O . PHE B 1 97 ? 27.785 82.563 5.382 1.00 30.00 97 PHE B O 1
ATOM 2352 N N . LEU B 1 98 ? 29.862 82.329 6.221 1.00 30.00 98 LEU B N 1
ATOM 2353 C CA . LEU B 1 98 ? 30.531 82.733 4.992 1.00 30.00 98 LEU B CA 1
ATOM 2354 C C . LEU B 1 98 ? 30.120 81.856 3.816 1.00 30.00 98 LEU B C 1
ATOM 2355 O O . LEU B 1 98 ? 29.875 82.354 2.718 1.00 30.00 98 LEU B O 1
ATOM 2360 N N . ILE B 1 99 ? 30.047 80.550 4.052 1.00 30.00 99 ILE B N 1
ATOM 2361 C CA . ILE B 1 99 ? 29.662 79.607 3.007 1.00 30.00 99 ILE B CA 1
ATOM 2362 C C . ILE B 1 99 ? 28.312 79.988 2.422 1.00 30.00 99 ILE B C 1
ATOM 2363 O O . ILE B 1 99 ? 28.167 80.150 1.211 1.00 30.00 99 ILE B O 1
ATOM 2368 N N . VAL B 1 100 ? 27.322 80.108 3.300 1.00 30.00 100 VAL B N 1
ATOM 2369 C CA . VAL B 1 100 ? 25.968 80.456 2.897 1.00 30.00 100 VAL B CA 1
ATOM 2370 C C . VAL B 1 100 ? 25.920 81.8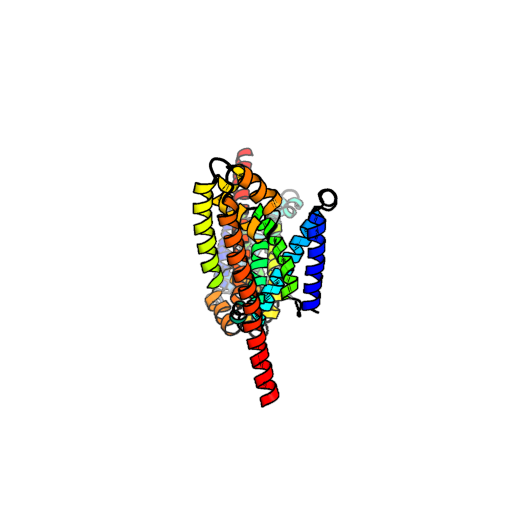23 2.229 1.00 30.00 100 VAL B C 1
ATOM 2371 O O . VAL B 1 100 ? 25.174 82.028 1.272 1.00 30.00 100 VAL B O 1
ATOM 2375 N N . ALA B 1 101 ? 26.718 82.756 2.739 1.00 30.00 101 ALA B N 1
ATOM 2376 C CA . ALA B 1 101 ? 26.762 84.105 2.188 1.00 30.00 101 ALA B CA 1
ATOM 2377 C C . ALA B 1 101 ? 27.117 84.069 0.707 1.00 30.00 101 ALA B C 1
ATOM 2378 O O . ALA B 1 101 ? 26.435 84.678 -0.117 1.00 30.00 101 ALA B O 1
ATOM 2380 N N . SER B 1 102 ? 28.187 83.353 0.374 1.00 30.00 102 SER B N 1
ATOM 2381 C CA . SER B 1 102 ? 28.623 83.241 -1.012 1.00 30.00 102 SER B CA 1
ATOM 2382 C C . SER B 1 102 ? 27.504 82.651 -1.859 1.00 30.00 102 SER B C 1
ATOM 2383 O O . SER B 1 102 ? 27.244 83.110 -2.971 1.00 30.00 102 SER B O 1
ATOM 2386 N N . GLY B 1 103 ? 26.846 81.628 -1.323 1.00 30.00 103 GLY B N 1
ATOM 2387 C CA . GLY B 1 103 ? 25.756 80.999 -2.043 1.00 30.00 103 GLY B CA 1
ATOM 2388 C C . GLY B 1 103 ? 24.600 81.963 -2.213 1.00 30.00 103 GLY B C 1
ATOM 2389 O O . GLY B 1 103 ? 23.782 81.813 -3.120 1.00 30.00 103 GLY B O 1
ATOM 2390 N N . HIS B 1 104 ? 24.537 82.960 -1.336 1.00 30.00 104 HIS B N 1
ATOM 2391 C CA . HIS B 1 104 ? 23.475 83.956 -1.385 1.00 30.00 104 HIS B CA 1
ATOM 2392 C C . HIS B 1 104 ? 23.671 84.925 -2.542 1.00 30.00 104 HIS B C 1
ATOM 2393 O O . HIS B 1 104 ? 22.702 85.341 -3.178 1.00 30.00 104 HIS B O 1
ATOM 2400 N N . LEU B 1 105 ? 24.922 85.285 -2.812 1.00 30.00 105 LEU B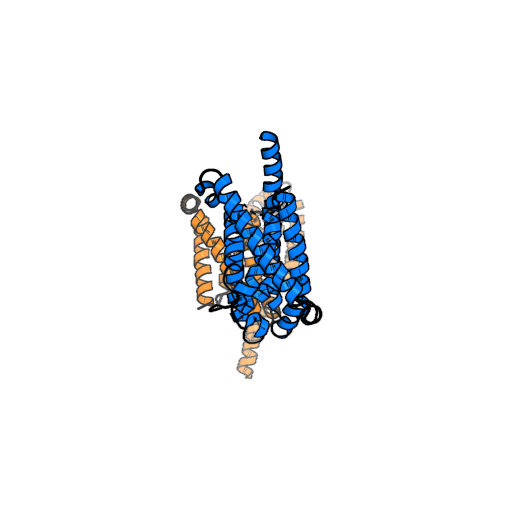 N 1
ATOM 2401 C CA . LEU B 1 105 ? 25.219 86.207 -3.899 1.00 30.00 105 LEU B CA 1
ATOM 2402 C C . LEU B 1 105 ? 24.508 85.757 -5.166 1.00 30.00 105 LEU B C 1
ATOM 2403 O O . LEU B 1 105 ? 24.605 84.597 -5.567 1.00 30.00 105 LEU B O 1
ATOM 2408 N N . PHE B 1 106 ? 23.781 86.683 -5.781 1.00 30.00 106 PHE B N 1
ATOM 2409 C CA . PHE B 1 106 ? 23.036 86.392 -6.996 1.00 30.00 106 PHE B CA 1
ATOM 2410 C C . PHE B 1 106 ? 23.881 85.633 -8.008 1.00 30.00 106 PHE B C 1
ATOM 2411 O O . PHE B 1 106 ? 25.095 85.827 -8.086 1.00 30.00 106 PHE B O 1
ATOM 2419 N N . VAL B 1 107 ? 23.231 84.763 -8.775 1.00 30.00 107 VAL B N 1
ATOM 2420 C CA . VAL B 1 107 ? 23.921 83.984 -9.793 1.00 30.00 107 VAL B CA 1
ATOM 2421 C C . VAL B 1 107 ? 24.781 84.942 -10.601 1.00 30.00 107 VAL B C 1
ATOM 2422 O O . VAL B 1 107 ? 25.991 84.758 -10.720 1.00 30.00 107 VAL B O 1
ATOM 2426 N N . GLY B 1 108 ? 24.142 85.970 -11.146 1.00 30.00 108 GLY B N 1
ATOM 2427 C CA . GLY B 1 108 ? 24.866 86.959 -11.918 1.00 30.00 108 GLY B CA 1
ATOM 2428 C C . GLY B 1 108 ? 25.701 87.810 -10.983 1.00 30.00 108 GLY B C 1
ATOM 2429 O O . GLY B 1 108 ? 25.360 87.971 -9.811 1.00 30.00 108 GLY B O 1
ATOM 2430 N N . ALA B 1 109 ? 26.797 88.351 -11.503 1.00 30.00 109 ALA B N 1
ATOM 2431 C CA . ALA B 1 109 ? 27.704 89.190 -10.729 1.00 30.00 109 ALA B CA 1
ATOM 2432 C C . ALA B 1 109 ? 28.947 89.413 -11.574 1.00 30.00 109 ALA B C 1
ATOM 2433 O O . ALA B 1 109 ? 29.040 88.901 -12.689 1.00 30.00 109 ALA B O 1
ATOM 2435 N N . GLN B 1 110 ? 29.900 90.178 -11.052 1.00 30.00 110 GLN B N 1
ATOM 2436 C CA . GLN B 1 110 ? 31.128 90.431 -11.791 1.00 30.00 110 GLN B CA 1
ATOM 2437 C C . GLN B 1 110 ? 31.717 89.086 -12.179 1.00 30.00 110 GLN B C 1
ATOM 2438 O O . GLN B 1 110 ? 32.044 88.847 -13.341 1.00 30.00 110 GLN B O 1
ATOM 2444 N N . PHE B 1 111 ? 31.843 88.205 -11.194 1.00 30.00 111 PHE B N 1
ATOM 2445 C CA . PHE B 1 111 ? 32.366 86.872 -11.437 1.00 30.00 111 PHE B CA 1
ATOM 2446 C C . PHE B 1 111 ? 31.257 85.876 -11.146 1.00 30.00 111 PHE B C 1
ATOM 2447 O O . PHE B 1 111 ? 31.270 85.187 -10.126 1.00 30.00 111 PHE B O 1
ATOM 2455 N N . VAL B 1 112 ? 30.285 85.827 -12.050 1.00 30.00 112 VAL B N 1
ATOM 2456 C CA . VAL B 1 112 ? 29.149 84.927 -11.924 1.00 30.00 112 VAL B CA 1
ATOM 2457 C C . VAL B 1 112 ? 29.618 83.503 -11.669 1.00 30.00 112 VAL B C 1
ATOM 2458 O O . VAL B 1 112 ? 29.152 82.837 -10.746 1.00 30.00 112 VAL B O 1
ATOM 2462 N N . THR B 1 113 ? 30.554 83.053 -12.496 1.00 30.00 113 THR B N 1
ATOM 2463 C CA . THR B 1 113 ? 31.085 81.701 -12.408 1.00 30.00 113 THR B CA 1
ATOM 2464 C C . THR B 1 113 ? 31.788 81.341 -11.104 1.00 30.00 113 THR B C 1
ATOM 2465 O O . THR B 1 113 ? 31.408 80.371 -10.449 1.00 30.00 113 THR B O 1
ATOM 2469 N N . VAL B 1 114 ? 32.808 82.105 -10.721 1.00 30.00 114 VAL B N 1
ATOM 2470 C CA . VAL B 1 114 ? 33.539 81.793 -9.498 1.00 30.00 114 VAL B CA 1
ATOM 2471 C C . VAL B 1 114 ? 32.617 81.658 -8.290 1.00 30.00 114 VAL B C 1
ATOM 2472 O O . VAL B 1 114 ? 32.635 80.639 -7.606 1.00 30.00 114 VAL B O 1
ATOM 2476 N N . LEU B 1 115 ? 31.804 82.675 -8.028 1.00 30.00 115 LEU B N 1
ATOM 2477 C CA . LEU B 1 115 ? 30.893 82.612 -6.895 1.00 30.00 115 LEU B CA 1
ATOM 2478 C C . LEU B 1 115 ? 29.953 81.433 -7.094 1.00 30.00 115 LEU B C 1
ATOM 2479 O O . LEU B 1 115 ? 29.575 80.759 -6.135 1.00 30.00 115 LEU B O 1
ATOM 2484 N N . ARG B 1 116 ? 29.585 81.183 -8.346 1.00 30.00 116 ARG B N 1
ATOM 2485 C CA . ARG B 1 116 ? 28.700 80.072 -8.664 1.00 30.00 116 ARG B CA 1
ATOM 2486 C C . ARG B 1 116 ? 29.357 78.745 -8.304 1.00 30.00 116 ARG B C 1
ATOM 2487 O O . ARG B 1 116 ? 28.707 77.858 -7.754 1.00 30.00 116 ARG B O 1
ATOM 2495 N N . VAL B 1 117 ? 30.644 78.609 -8.612 1.00 30.00 117 VAL B N 1
ATOM 2496 C CA . VAL B 1 117 ? 31.352 77.372 -8.305 1.00 30.00 117 VAL B CA 1
ATOM 2497 C C . VAL B 1 117 ? 31.675 77.256 -6.820 1.00 30.00 117 VAL B C 1
ATOM 2498 O O . VAL B 1 117 ? 31.607 76.167 -6.254 1.00 30.00 117 VAL B O 1
ATOM 2502 N N . LEU B 1 118 ? 32.019 78.373 -6.186 1.00 30.00 118 LEU B N 1
ATOM 2503 C CA . LEU B 1 118 ? 32.340 78.349 -4.763 1.00 30.00 118 LEU B CA 1
ATOM 2504 C C . LEU B 1 118 ? 31.158 77.882 -3.924 1.00 30.00 118 LEU B C 1
ATOM 2505 O O . LEU B 1 118 ? 31.327 77.489 -2.772 1.00 30.00 118 LEU B O 1
ATOM 2510 N N . ARG B 1 119 ? 29.961 77.924 -4.499 1.00 30.00 119 ARG B N 1
ATOM 2511 C CA . ARG B 1 119 ? 28.771 77.488 -3.779 1.00 30.00 119 ARG B CA 1
ATOM 2512 C C . ARG B 1 119 ? 28.932 76.047 -3.312 1.00 30.00 119 ARG B C 1
ATOM 2513 O O . ARG B 1 119 ? 28.388 75.657 -2.280 1.00 30.00 119 ARG B O 1
ATOM 2521 N N . VAL B 1 120 ? 29.688 75.261 -4.073 1.00 30.00 120 VAL B N 1
ATOM 2522 C CA . VAL B 1 120 ? 29.919 73.860 -3.737 1.00 30.00 120 VAL B CA 1
ATOM 2523 C C . VAL B 1 120 ? 30.575 73.734 -2.368 1.00 30.00 120 VAL B C 1
ATOM 2524 O O . VAL B 1 120 ? 30.506 72.683 -1.732 1.00 30.00 120 VAL B O 1
ATOM 2528 N N . LEU B 1 121 ? 31.214 74.811 -1.922 1.00 30.00 121 LEU B N 1
ATOM 2529 C CA . LEU B 1 121 ? 31.889 74.821 -0.631 1.00 30.00 121 LEU B CA 1
ATOM 2530 C C . LEU B 1 121 ? 30.926 74.517 0.509 1.00 30.00 121 LEU B C 1
ATOM 2531 O O . LEU B 1 121 ? 31.351 74.164 1.608 1.00 30.00 121 LEU B O 1
ATOM 2536 N N . ARG B 1 122 ? 29.630 74.652 0.247 1.00 30.00 122 ARG B N 1
ATOM 2537 C CA . ARG B 1 122 ? 28.622 74.386 1.266 1.00 30.00 122 ARG B CA 1
ATOM 2538 C C . ARG B 1 122 ? 28.631 72.921 1.668 1.00 30.00 122 ARG B C 1
ATOM 2539 O O . ARG B 1 122 ? 28.172 72.564 2.751 1.00 30.00 122 ARG B O 1
ATOM 2547 N N . LEU B 1 123 ? 29.156 72.072 0.792 1.00 30.00 123 LEU B N 1
ATOM 2548 C CA . LEU B 1 123 ? 29.229 70.648 1.081 1.00 30.00 123 LEU B CA 1
ATOM 2549 C C . LEU B 1 123 ? 30.168 70.448 2.263 1.00 30.00 123 LEU B C 1
ATOM 2550 O O . LEU B 1 123 ? 30.160 69.401 2.909 1.00 30.00 123 LEU B O 1
ATOM 2555 N N . LEU B 1 124 ? 30.976 71.469 2.538 1.00 30.00 124 LEU B N 1
ATOM 2556 C CA . LEU B 1 124 ? 31.914 71.429 3.652 1.00 30.00 124 LEU B CA 1
ATOM 2557 C C . LEU B 1 124 ? 31.126 71.554 4.948 1.00 30.00 124 LEU B C 1
ATOM 2558 O O . LEU B 1 124 ? 31.640 71.276 6.032 1.00 30.00 124 LEU B O 1
ATOM 2563 N N . ARG B 1 125 ? 29.872 71.982 4.824 1.00 30.00 125 ARG B N 1
ATOM 2564 C CA . ARG B 1 125 ? 28.990 72.133 5.973 1.00 30.00 125 ARG B CA 1
ATOM 2565 C C . ARG B 1 125 ? 28.904 70.791 6.687 1.00 30.00 125 ARG B C 1
ATOM 2566 O O . ARG B 1 125 ? 28.702 70.728 7.899 1.00 30.00 125 ARG B O 1
ATOM 2574 N N . ALA B 1 126 ? 29.058 69.718 5.916 1.00 30.00 126 ALA B N 1
ATOM 2575 C CA . ALA B 1 126 ? 29.004 68.368 6.458 1.00 30.00 126 ALA B CA 1
ATOM 2576 C C . ALA B 1 126 ? 30.018 68.212 7.582 1.00 30.00 126 ALA B C 1
ATOM 2577 O O . ALA B 1 126 ? 29.748 67.553 8.582 1.00 30.00 126 ALA B O 1
ATOM 2579 N N . VAL B 1 127 ? 31.185 68.824 7.415 1.00 30.00 127 VAL B N 1
ATOM 2580 C CA . VAL B 1 127 ? 32.228 68.746 8.429 1.00 30.00 127 VAL B CA 1
ATOM 2581 C C . VAL B 1 127 ? 31.780 69.430 9.714 1.00 30.00 127 VAL B C 1
ATOM 2582 O O . VAL B 1 127 ? 31.905 68.869 10.801 1.00 30.00 127 VAL B O 1
ATOM 2586 N N . THR B 1 128 ? 31.253 70.643 9.581 1.00 30.00 128 THR B N 1
ATOM 2587 C CA . THR B 1 128 ? 30.796 71.408 10.735 1.00 30.00 128 THR B CA 1
ATOM 2588 C C . THR B 1 128 ? 29.618 70.761 11.452 1.00 30.00 128 THR B C 1
ATOM 2589 O O . THR B 1 128 ? 29.674 70.516 12.656 1.00 30.00 128 THR B O 1
ATOM 2593 N N . VAL B 1 129 ? 28.554 70.481 10.707 1.00 30.00 129 VAL B N 1
ATOM 2594 C CA . VAL B 1 129 ? 27.357 69.891 11.289 1.00 30.00 129 VAL B CA 1
ATOM 2595 C C . VAL B 1 129 ? 27.580 68.578 12.028 1.00 30.00 129 VAL B C 1
ATOM 2596 O O . VAL B 1 129 ? 27.044 68.385 13.118 1.00 30.00 129 VAL B O 1
ATOM 2600 N N . ILE B 1 130 ? 28.360 67.671 11.449 1.00 30.00 130 ILE B N 1
ATOM 2601 C CA . ILE B 1 130 ? 28.593 66.394 12.109 1.00 30.00 130 ILE B CA 1
ATOM 2602 C C . ILE B 1 130 ? 29.905 66.335 12.880 1.00 30.00 130 ILE B C 1
ATOM 2603 O O . ILE B 1 130 ? 30.952 66.766 12.392 1.00 30.00 130 ILE B O 1
ATOM 2608 N N . PRO B 1 131 ? 29.854 65.807 14.112 1.00 30.00 131 PRO B N 1
ATOM 2609 C CA . PRO B 1 131 ? 31.014 65.667 14.996 1.00 30.00 131 PRO B CA 1
ATOM 2610 C C . PRO B 1 131 ? 32.087 64.785 14.363 1.00 30.00 131 PRO B C 1
ATOM 2611 O O . PRO B 1 131 ? 32.035 64.498 13.168 1.00 30.00 131 PRO B O 1
ATOM 2615 N N . SER B 1 132 ? 33.048 64.352 15.173 1.00 30.00 132 SER B N 1
ATOM 2616 C CA . SER B 1 132 ? 34.138 63.505 14.700 1.00 30.00 132 SER B CA 1
ATOM 2617 C C . SER B 1 132 ? 34.939 64.157 13.579 1.00 30.00 132 SER B C 1
ATOM 2618 O O . SER B 1 132 ? 36.104 64.497 13.767 1.00 30.00 132 SER B O 1
ATOM 2621 N N . LEU B 1 133 ? 34.321 64.326 12.413 1.00 30.00 133 LEU B N 1
ATOM 2622 C CA . LEU B 1 133 ? 35.005 64.949 11.284 1.00 30.00 133 LEU B CA 1
ATOM 2623 C C . LEU B 1 133 ? 35.698 66.231 11.722 1.00 30.00 133 LEU B C 1
ATOM 2624 O O . LEU B 1 133 ? 36.804 66.534 11.274 1.00 30.00 133 LEU B O 1
ATOM 2629 N N . GLY B 1 148 ? 55.676 77.409 10.060 1.00 30.00 148 GLY B N 1
ATOM 2630 C CA . GLY B 1 148 ? 55.867 78.648 9.328 1.00 30.00 148 GLY B CA 1
ATOM 2631 C C . GLY B 1 148 ? 57.325 79.025 9.150 1.00 30.00 148 GLY B C 1
ATOM 2632 O O . GLY B 1 148 ? 57.688 79.702 8.188 1.00 30.00 148 GLY B O 1
ATOM 2633 N N . ASN B 1 149 ? 58.163 78.587 10.083 1.00 30.00 149 ASN B N 1
ATOM 2634 C CA . ASN B 1 149 ? 59.589 78.878 10.028 1.00 30.00 149 ASN B CA 1
ATOM 2635 C C . ASN B 1 149 ? 60.283 78.032 8.967 1.00 30.00 149 ASN B C 1
ATOM 2636 O O . ASN B 1 149 ? 61.075 78.544 8.177 1.00 30.00 149 ASN B O 1
ATOM 2641 N N . ILE B 1 150 ? 59.979 76.739 8.944 1.00 30.00 150 ILE B N 1
ATOM 2642 C CA . ILE B 1 150 ? 60.585 75.838 7.971 1.00 30.00 150 ILE B CA 1
ATOM 2643 C C . ILE B 1 150 ? 60.085 76.132 6.562 1.00 30.00 150 ILE B C 1
ATOM 2644 O O . ILE B 1 150 ? 60.849 76.073 5.599 1.00 30.00 150 ILE B O 1
ATOM 2649 N N . MET B 1 151 ? 58.800 76.453 6.451 1.00 30.00 151 MET B N 1
ATOM 2650 C CA . MET B 1 151 ? 58.193 76.744 5.159 1.00 30.00 151 MET B CA 1
ATOM 2651 C C . MET B 1 151 ? 58.914 77.918 4.513 1.00 30.00 151 MET B C 1
ATOM 2652 O O . MET B 1 151 ? 59.218 77.890 3.321 1.00 30.00 151 MET B O 1
ATOM 2657 N N . LEU B 1 152 ? 59.191 78.947 5.307 1.00 30.00 152 LEU B N 1
ATOM 2658 C CA . LEU B 1 152 ? 59.884 80.124 4.801 1.00 30.00 152 LEU B CA 1
ATOM 2659 C C . LEU B 1 152 ? 61.290 79.755 4.348 1.00 30.00 152 LEU B C 1
ATOM 2660 O O . LEU B 1 152 ? 61.731 80.164 3.274 1.00 30.00 152 LEU B O 1
ATOM 2665 N N . LEU B 1 153 ? 61.991 78.982 5.171 1.00 30.00 153 LEU B N 1
ATOM 2666 C CA . LEU B 1 153 ? 63.347 78.563 4.840 1.00 30.00 153 LEU B CA 1
ATOM 2667 C C . LEU B 1 153 ? 63.351 77.818 3.514 1.00 30.00 153 LEU B C 1
ATOM 2668 O O . LEU B 1 153 ? 64.176 78.089 2.642 1.00 30.00 153 LEU B O 1
ATOM 2673 N N . MET B 1 154 ? 62.423 76.877 3.368 1.00 30.00 154 MET B N 1
ATOM 2674 C CA . MET B 1 154 ? 62.324 76.089 2.147 1.00 30.00 154 MET B CA 1
ATOM 2675 C C . MET B 1 154 ? 62.033 77.000 0.960 1.00 30.00 154 MET B C 1
ATOM 2676 O O . MET B 1 154 ? 62.639 76.861 -0.103 1.00 30.00 154 MET B O 1
ATOM 2681 N N . GLY B 1 155 ? 61.101 77.931 1.148 1.00 30.00 155 GLY B N 1
ATOM 2682 C CA . GLY B 1 155 ? 60.755 78.855 0.084 1.00 30.00 155 GLY B CA 1
ATOM 2683 C C . GLY B 1 155 ? 61.983 79.608 -0.383 1.00 30.00 155 GLY B C 1
ATOM 2684 O O . GLY B 1 155 ? 62.192 79.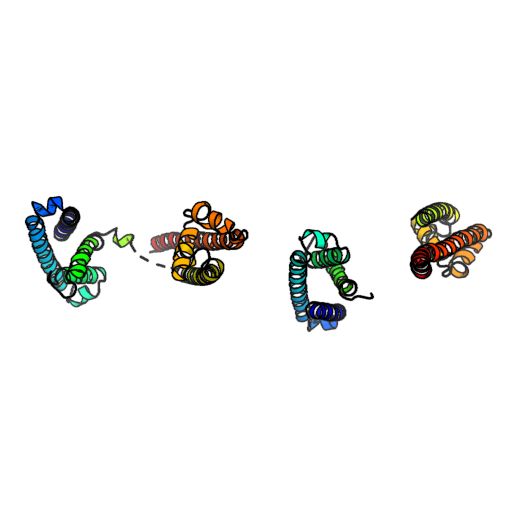799 -1.581 1.00 30.00 155 GLY B O 1
ATOM 2685 N N . LEU B 1 156 ? 62.800 80.038 0.574 1.00 30.00 156 LEU B N 1
ATOM 2686 C CA . LEU B 1 156 ? 64.026 80.761 0.269 1.00 30.00 156 LEU B CA 1
ATOM 2687 C C . LEU B 1 156 ? 64.917 79.839 -0.553 1.00 30.00 156 LEU B C 1
ATOM 2688 O O . LEU B 1 156 ? 65.480 80.244 -1.570 1.00 30.00 156 LEU B O 1
ATOM 2693 N N . ILE B 1 157 ? 65.032 78.594 -0.101 1.00 30.00 157 ILE B N 1
ATOM 2694 C CA . ILE B 1 157 ? 65.851 77.598 -0.778 1.00 30.00 157 ILE B CA 1
ATOM 2695 C C . ILE B 1 157 ? 65.438 77.436 -2.235 1.00 30.00 157 ILE B C 1
ATOM 2696 O O . ILE B 1 157 ? 66.276 77.512 -3.134 1.00 30.00 157 ILE B O 1
ATOM 2701 N N . PHE B 1 158 ? 64.149 77.209 -2.468 1.00 30.00 158 PHE B N 1
ATOM 2702 C CA . PHE B 1 158 ? 63.654 77.044 -3.829 1.00 30.00 158 PHE B CA 1
ATOM 2703 C C . PHE B 1 158 ? 63.976 78.255 -4.684 1.00 30.00 158 PHE B C 1
ATOM 2704 O O . PHE B 1 158 ? 64.353 78.120 -5.847 1.00 30.00 158 PHE B O 1
ATOM 2712 N N . TYR B 1 159 ? 63.824 79.441 -4.106 1.00 30.00 159 TYR B N 1
ATOM 2713 C CA . TYR B 1 159 ? 64.103 80.662 -4.840 1.00 30.00 159 TYR B CA 1
ATOM 2714 C C . TYR B 1 159 ? 65.561 80.694 -5.275 1.00 30.00 159 TYR B C 1
ATOM 2715 O O . TYR B 1 159 ? 65.868 81.006 -6.426 1.00 30.00 159 TYR B O 1
ATOM 2724 N N . ILE B 1 160 ? 66.454 80.371 -4.346 1.00 30.00 160 ILE B N 1
ATOM 2725 C CA . ILE B 1 160 ? 67.885 80.363 -4.625 1.00 30.00 160 ILE B CA 1
ATOM 2726 C C . ILE B 1 160 ? 68.216 79.407 -5.761 1.00 30.00 160 ILE B C 1
ATOM 2727 O O . ILE B 1 160 ? 68.814 79.800 -6.760 1.00 30.00 160 ILE B O 1
ATOM 2732 N N . PHE B 1 161 ? 67.834 78.146 -5.599 1.00 30.00 161 PHE B N 1
ATOM 2733 C CA . PHE B 1 161 ? 68.102 77.146 -6.621 1.00 30.00 161 PHE B CA 1
ATOM 2734 C C . PHE B 1 161 ? 67.324 77.427 -7.895 1.00 30.00 161 PHE B C 1
ATOM 2735 O O . PHE B 1 161 ? 67.778 77.104 -8.992 1.00 30.00 161 PHE B O 1
ATOM 2743 N N . GLY B 1 162 ? 66.152 78.033 -7.747 1.00 30.00 162 GLY B N 1
ATOM 2744 C CA . GLY B 1 162 ? 65.344 78.352 -8.906 1.00 30.00 162 GLY B CA 1
ATOM 2745 C C . GLY B 1 162 ? 66.089 79.289 -9.835 1.00 30.00 162 GLY B C 1
ATOM 2746 O O . GLY B 1 162 ? 66.151 79.057 -11.043 1.00 30.00 162 GLY B O 1
ATOM 2747 N N . VAL B 1 163 ? 66.664 80.347 -9.272 1.00 30.00 163 VAL B N 1
ATOM 2748 C CA . VAL B 1 163 ? 67.405 81.315 -10.070 1.00 30.00 163 VAL B CA 1
ATOM 2749 C C . VAL B 1 163 ? 68.690 80.701 -10.613 1.00 30.00 163 VAL B C 1
ATOM 2750 O O . VAL B 1 163 ? 69.060 80.936 -11.762 1.00 30.00 163 VAL B O 1
ATOM 2754 N N . MET B 1 164 ? 69.365 79.911 -9.784 1.00 30.00 164 MET B N 1
ATOM 2755 C CA . MET B 1 164 ? 70.608 79.270 -10.193 1.00 30.00 164 MET B CA 1
ATOM 2756 C C . MET B 1 164 ? 70.334 78.314 -11.347 1.00 30.00 164 MET B C 1
ATOM 2757 O O . MET B 1 164 ? 71.042 78.322 -12.354 1.00 30.00 164 MET B O 1
ATOM 2762 N N . GLY B 1 165 ? 69.297 77.497 -11.195 1.00 30.00 165 GLY B N 1
ATOM 2763 C CA . GLY B 1 165 ? 68.943 76.549 -12.235 1.00 30.00 165 GLY B CA 1
ATOM 2764 C C . GLY B 1 165 ? 68.616 77.244 -13.541 1.00 30.00 165 GLY B C 1
ATOM 2765 O O . GLY B 1 165 ? 69.002 76.778 -14.613 1.00 30.00 165 GLY B O 1
ATOM 2766 N N . THR B 1 166 ? 67.903 78.362 -13.454 1.00 30.00 166 THR B N 1
ATOM 2767 C CA . THR B 1 166 ? 67.534 79.117 -14.643 1.00 30.00 166 THR B CA 1
ATOM 2768 C C . THR B 1 166 ? 68.786 79.513 -15.417 1.00 30.00 166 THR B C 1
ATOM 2769 O O . THR B 1 166 ? 68.870 79.298 -16.622 1.00 30.00 166 THR B O 1
ATOM 2773 N N . PHE B 1 167 ? 69.763 80.087 -14.724 1.00 30.00 167 PHE B N 1
ATOM 2774 C CA . PHE B 1 167 ? 71.001 80.494 -15.378 1.00 30.00 167 PHE B CA 1
ATOM 2775 C C . PHE B 1 167 ? 71.831 79.308 -15.845 1.00 30.00 167 PHE B C 1
ATOM 2776 O O . PHE B 1 167 ? 72.618 79.426 -16.784 1.00 30.00 167 PHE B O 1
ATOM 2784 N N . LEU B 1 168 ? 71.653 78.165 -15.192 1.00 30.00 168 LEU B N 1
ATOM 2785 C CA . LEU B 1 168 ? 72.417 76.973 -15.533 1.00 30.00 168 LEU B CA 1
ATOM 2786 C C . LEU B 1 168 ? 71.892 76.138 -16.696 1.00 30.00 168 LEU B C 1
ATOM 2787 O O . LEU B 1 168 ? 72.678 75.652 -17.508 1.00 30.00 168 LEU B O 1
ATOM 2792 N N . PHE B 1 169 ? 70.576 75.972 -16.792 1.00 30.00 169 PHE B N 1
ATOM 2793 C CA . PHE B 1 169 ? 70.020 75.142 -17.857 1.00 30.00 169 PHE B CA 1
ATOM 2794 C C . PHE B 1 169 ? 68.894 75.747 -18.690 1.00 30.00 169 PHE B C 1
ATOM 2795 O O . PHE B 1 169 ? 68.347 75.073 -19.562 1.00 30.00 169 PHE B O 1
ATOM 2803 N N . ARG B 1 170 ? 68.537 77.001 -18.437 1.00 30.00 170 ARG B N 1
ATOM 2804 C CA . ARG B 1 170 ? 67.455 77.626 -19.194 1.00 30.00 170 ARG B CA 1
ATOM 2805 C C . ARG B 1 170 ? 67.664 77.619 -20.703 1.00 30.00 170 ARG B C 1
ATOM 2806 O O . ARG B 1 170 ? 66.757 77.260 -21.453 1.00 30.00 170 ARG B O 1
ATOM 2814 N N . ASP B 1 171 ? 68.848 78.020 -21.153 1.00 30.00 171 ASP B N 1
ATOM 2815 C CA . ASP B 1 171 ? 69.121 78.058 -22.584 1.00 30.00 171 ASP B CA 1
ATOM 2816 C C . ASP B 1 171 ? 68.929 76.705 -23.258 1.00 30.00 171 ASP B C 1
ATOM 2817 O O . ASP B 1 171 ? 68.174 76.591 -24.223 1.00 30.00 171 ASP B O 1
ATOM 2822 N N . VAL B 1 172 ? 69.608 75.683 -22.750 1.00 30.00 172 VAL B N 1
ATOM 2823 C CA . VAL B 1 172 ? 69.503 74.346 -23.323 1.00 30.00 172 VAL B CA 1
ATOM 2824 C C . VAL B 1 172 ? 68.161 73.690 -23.018 1.00 30.00 172 VAL B C 1
ATOM 2825 O O . VAL B 1 172 ? 67.573 73.037 -23.880 1.00 30.00 172 VAL B O 1
ATOM 2829 N N . ALA B 1 173 ? 67.680 73.862 -21.791 1.00 30.00 173 ALA B N 1
ATOM 2830 C CA . ALA B 1 173 ? 66.406 73.280 -21.384 1.00 30.00 173 ALA B CA 1
ATOM 2831 C C . ALA B 1 173 ? 65.382 74.368 -21.080 1.00 30.00 173 ALA B C 1
ATOM 2832 O O . ALA B 1 173 ? 65.063 74.628 -19.920 1.00 30.00 173 ALA B O 1
ATOM 2834 N N . PRO B 1 174 ? 64.854 75.022 -22.126 1.00 30.00 174 PRO B N 1
ATOM 2835 C CA . PRO B 1 174 ? 63.862 76.084 -21.944 1.00 30.00 174 PRO B CA 1
ATOM 2836 C C . PRO B 1 174 ? 62.528 75.629 -21.354 1.00 30.00 174 PRO B C 1
ATOM 2837 O O . PRO B 1 174 ? 61.872 76.392 -20.648 1.00 30.00 174 PRO B O 1
ATOM 2841 N N . GLU B 1 175 ? 62.126 74.393 -21.632 1.00 30.00 175 GLU B N 1
ATOM 2842 C CA . GLU B 1 175 ? 60.860 73.891 -21.107 1.00 30.00 175 GLU B CA 1
ATOM 2843 C C . GLU B 1 175 ? 60.882 73.794 -19.586 1.00 30.00 175 GLU B C 1
ATOM 2844 O O . GLU B 1 175 ? 59.943 74.221 -18.915 1.00 30.00 175 GLU B O 1
ATOM 2850 N N . TYR B 1 176 ? 61.961 73.237 -19.048 1.00 30.00 176 TYR B N 1
ATOM 2851 C CA . TYR B 1 176 ? 62.102 73.062 -17.606 1.00 30.00 176 TYR B CA 1
ATOM 2852 C C . TYR B 1 176 ? 62.707 74.262 -16.885 1.00 30.00 176 TYR B C 1
ATOM 2853 O O . TYR B 1 176 ? 62.147 74.759 -15.909 1.00 30.00 176 TYR B O 1
ATOM 2862 N N . PHE B 1 177 ? 63.856 74.716 -17.375 1.00 30.00 177 PHE B N 1
ATOM 2863 C CA . PHE B 1 177 ? 64.587 75.822 -16.764 1.00 30.00 177 PHE B CA 1
ATOM 2864 C C . PHE B 1 177 ? 64.439 77.179 -17.450 1.00 30.00 177 PHE B C 1
ATOM 2865 O O . PHE B 1 177 ? 64.904 78.192 -16.927 1.00 30.00 177 PHE B O 1
ATOM 2873 N N . GLY B 1 178 ? 63.798 77.194 -18.613 1.00 30.00 178 GLY B N 1
ATOM 2874 C CA . GLY B 1 178 ? 63.617 78.428 -19.360 1.00 30.00 178 GLY B CA 1
ATOM 2875 C C . GLY B 1 178 ? 63.371 79.692 -18.554 1.00 30.00 178 GLY B C 1
ATOM 2876 O O . GLY B 1 178 ? 63.995 80.723 -18.803 1.00 30.00 178 GLY B O 1
ATOM 2877 N N . SER B 1 179 ? 62.460 79.624 -17.591 1.00 30.00 179 SER B N 1
ATOM 2878 C CA . SER B 1 179 ? 62.150 80.792 -16.776 1.00 30.00 179 SER B CA 1
ATOM 2879 C C . SER B 1 179 ? 62.250 80.490 -15.290 1.00 30.00 179 SER B C 1
ATOM 2880 O O . SER B 1 179 ? 62.408 79.337 -14.887 1.00 30.00 179 SER B O 1
ATOM 2883 N N . LEU B 1 180 ? 62.156 81.537 -14.477 1.00 30.00 180 LEU B N 1
ATOM 2884 C CA . LEU B 1 180 ? 62.227 81.385 -13.032 1.00 30.00 180 LEU B CA 1
ATOM 2885 C C . LEU B 1 180 ? 61.040 80.552 -12.568 1.00 30.00 180 LEU B C 1
ATOM 2886 O O . LEU B 1 180 ? 61.183 79.682 -11.710 1.00 30.00 180 LEU B O 1
ATOM 2891 N N . HIS B 1 181 ? 59.869 80.819 -13.140 1.00 30.00 181 HIS B N 1
ATOM 2892 C CA . HIS B 1 181 ? 58.671 80.080 -12.767 1.00 30.00 181 HIS B CA 1
ATOM 2893 C C . HIS B 1 181 ? 58.756 78.644 -13.269 1.00 30.00 181 HIS B C 1
ATOM 2894 O O . HIS B 1 181 ? 58.299 77.720 -12.597 1.00 30.00 181 HIS B O 1
ATOM 2901 N N . LEU B 1 182 ? 59.346 78.453 -14.446 1.00 30.00 182 LEU B N 1
ATOM 2902 C CA . LEU B 1 182 ? 59.497 77.111 -14.995 1.00 30.00 182 LEU B CA 1
ATOM 2903 C C . LEU B 1 182 ? 60.444 76.329 -14.099 1.00 30.00 182 LEU B C 1
ATOM 2904 O O . LEU B 1 182 ? 60.261 75.134 -13.874 1.00 30.00 182 LEU B O 1
ATOM 2909 N N . SER B 1 183 ? 61.462 77.012 -13.588 1.00 30.00 183 SER B N 1
ATOM 2910 C CA . SER B 1 183 ? 62.428 76.374 -12.706 1.00 30.00 183 SER B CA 1
ATOM 2911 C C . SER B 1 183 ? 61.740 75.987 -11.404 1.00 30.00 183 SER B C 1
ATOM 2912 O O . SER B 1 183 ? 61.978 74.909 -10.863 1.00 30.00 183 SER B O 1
ATOM 2915 N N . LEU B 1 184 ? 60.878 76.867 -10.906 1.00 30.00 184 LEU B N 1
ATOM 2916 C CA . LEU B 1 184 ? 60.162 76.596 -9.667 1.00 30.00 184 LEU B CA 1
ATOM 2917 C C . LEU B 1 184 ? 59.361 75.308 -9.781 1.00 30.00 184 LEU B C 1
ATOM 2918 O O . LEU B 1 184 ? 59.419 74.451 -8.900 1.00 30.00 184 LEU B O 1
ATOM 2923 N N . ILE B 1 185 ? 58.615 75.175 -10.871 1.00 30.00 185 ILE B N 1
ATOM 2924 C CA . ILE B 1 185 ? 57.796 73.991 -11.075 1.00 30.00 185 ILE B CA 1
ATOM 2925 C C . ILE B 1 185 ? 58.635 72.730 -11.238 1.00 30.00 185 ILE B C 1
ATOM 2926 O O . ILE B 1 185 ? 58.283 71.677 -10.707 1.00 30.00 185 ILE B O 1
ATOM 2931 N N . THR B 1 186 ? 59.747 72.830 -11.961 1.00 30.00 186 THR B N 1
ATOM 2932 C CA . THR B 1 186 ? 60.592 71.664 -12.168 1.00 30.00 186 THR B CA 1
ATOM 2933 C C . THR B 1 186 ? 61.263 71.228 -10.876 1.00 30.00 186 THR B C 1
ATOM 2934 O O . THR B 1 186 ? 61.362 70.033 -10.598 1.00 30.00 186 THR B O 1
ATOM 2938 N N . LEU B 1 187 ? 61.718 72.191 -10.080 1.00 30.00 187 LEU B N 1
ATOM 2939 C CA . LEU B 1 187 ? 62.357 71.851 -8.819 1.00 30.00 187 LEU B C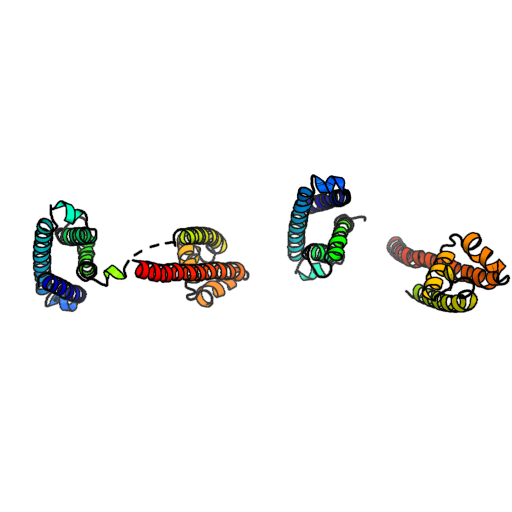A 1
ATOM 2940 C C . LEU B 1 187 ? 61.340 71.286 -7.841 1.00 30.00 187 LEU B C 1
ATOM 2941 O O . LEU B 1 187 ? 61.701 70.556 -6.921 1.00 30.00 187 LEU B O 1
ATOM 2946 N N . PHE B 1 188 ? 60.068 71.620 -8.028 1.00 30.00 188 PHE B N 1
ATOM 2947 C CA . PHE B 1 188 ? 59.049 71.078 -7.142 1.00 30.00 188 PHE B CA 1
ATOM 2948 C C . PHE B 1 188 ? 58.813 69.635 -7.554 1.00 30.00 188 PHE B C 1
ATOM 2949 O O . PHE B 1 188 ? 58.525 68.778 -6.723 1.00 30.00 188 PHE B O 1
ATOM 2957 N N . GLN B 1 189 ? 58.930 69.370 -8.851 1.00 30.00 189 GLN B N 1
ATOM 2958 C CA . GLN B 1 189 ? 58.737 68.021 -9.356 1.00 30.00 189 GLN B CA 1
ATOM 2959 C C . GLN B 1 189 ? 59.825 67.112 -8.805 1.00 30.00 189 GLN B C 1
ATOM 2960 O O . GLN B 1 189 ? 59.558 65.976 -8.421 1.00 30.00 189 GLN B O 1
ATOM 2966 N N . VAL B 1 190 ? 61.055 67.614 -8.767 1.00 30.00 190 VAL B N 1
ATOM 2967 C CA . VAL B 1 190 ? 62.159 66.814 -8.262 1.00 30.00 190 VAL B CA 1
ATOM 2968 C C . VAL B 1 190 ? 62.030 66.543 -6.767 1.00 30.00 190 VAL B C 1
ATOM 2969 O O . VAL B 1 190 ? 62.483 65.505 -6.288 1.00 30.00 190 VAL B O 1
ATOM 2973 N N . VAL B 1 191 ? 61.413 67.460 -6.023 1.00 30.00 191 VAL B N 1
ATOM 2974 C CA . VAL B 1 191 ? 61.252 67.234 -4.590 1.00 30.00 191 VAL B CA 1
ATOM 2975 C C . VAL B 1 191 ? 60.258 66.098 -4.394 1.00 30.00 191 VAL B C 1
ATOM 2976 O O . VAL B 1 191 ? 60.407 65.285 -3.483 1.00 30.00 191 VAL B O 1
ATOM 2980 N N . THR B 1 192 ? 59.244 66.043 -5.255 1.00 30.00 192 THR B N 1
ATOM 2981 C CA . THR B 1 192 ? 58.253 64.979 -5.172 1.00 30.00 192 THR B CA 1
ATOM 2982 C C . THR B 1 192 ? 58.948 63.708 -5.639 1.00 30.00 192 THR B C 1
ATOM 2983 O O . THR B 1 192 ? 58.432 62.603 -5.475 1.00 30.00 192 THR B O 1
ATOM 2987 N N . LEU B 1 193 ? 60.128 63.888 -6.229 1.00 30.00 193 LEU B N 1
ATOM 2988 C CA . LEU B 1 193 ? 60.943 62.779 -6.709 1.00 30.00 193 LEU B CA 1
ATOM 2989 C C . LEU B 1 193 ? 60.298 62.071 -7.899 1.00 30.00 193 LEU B C 1
ATOM 2990 O O . LEU B 1 193 ? 60.608 60.918 -8.188 1.00 30.00 193 LEU B O 1
ATOM 2995 N N . GLU B 1 194 ? 59.408 62.767 -8.600 1.00 30.00 194 GLU B N 1
ATOM 2996 C CA . GLU B 1 194 ? 58.730 62.173 -9.747 1.00 30.00 194 GLU B CA 1
ATOM 2997 C C . GLU B 1 194 ? 59.491 62.384 -11.054 1.00 30.00 194 GLU B C 1
ATOM 2998 O O . GLU B 1 194 ? 59.610 63.507 -11.545 1.00 30.00 194 GLU B O 1
ATOM 3004 N N . SER B 1 195 ? 60.007 61.288 -11.603 1.00 30.00 195 SER B N 1
ATOM 3005 C CA . SER B 1 195 ? 60.753 61.309 -12.858 1.00 30.00 195 SER B CA 1
ATOM 3006 C C . SER B 1 195 ? 61.926 62.282 -12.841 1.00 30.00 195 SER B C 1
ATOM 3007 O O . SER B 1 195 ? 62.300 62.829 -13.879 1.00 30.00 195 SER B O 1
ATOM 3010 N N . TRP B 1 196 ? 62.516 62.494 -11.669 1.00 30.00 196 TRP B N 1
ATOM 3011 C CA . TRP B 1 196 ? 63.638 63.418 -11.566 1.00 30.00 196 TRP B CA 1
ATOM 3012 C C . TRP B 1 196 ? 64.862 62.920 -12.329 1.00 30.00 196 TRP B C 1
ATOM 3013 O O . TRP B 1 196 ? 65.513 63.689 -13.035 1.00 30.00 196 TRP B O 1
ATOM 3024 N N . ALA B 1 197 ? 65.171 61.635 -12.191 1.00 30.00 197 ALA B N 1
ATOM 3025 C CA . ALA B 1 197 ? 66.329 61.054 -12.859 1.00 30.00 197 ALA B CA 1
ATOM 3026 C C . ALA B 1 197 ? 66.090 60.797 -14.342 1.00 30.00 197 ALA B C 1
ATOM 3027 O O . ALA B 1 197 ? 66.662 61.471 -15.197 1.00 30.00 197 ALA B O 1
ATOM 3029 N N . SER B 1 198 ? 65.241 59.820 -14.641 1.00 30.00 198 SER B N 1
ATOM 3030 C CA . SER B 1 198 ? 64.940 59.462 -16.022 1.00 30.00 198 SER B CA 1
ATOM 3031 C C . SER B 1 198 ? 64.424 60.640 -16.839 1.00 30.00 198 SER B C 1
ATOM 3032 O O . SER B 1 198 ? 64.899 60.895 -17.945 1.00 30.00 198 SER B O 1
ATOM 3035 N N . GLY B 1 199 ? 63.454 61.359 -16.286 1.00 30.00 199 GLY B N 1
ATOM 3036 C CA . GLY B 1 199 ? 62.872 62.483 -16.996 1.00 30.00 199 GLY B CA 1
ATOM 3037 C C . GLY B 1 199 ? 63.663 63.776 -17.048 1.00 30.00 199 GLY B C 1
ATOM 3038 O O . GLY B 1 199 ? 63.739 64.407 -18.102 1.00 30.00 199 GLY B O 1
ATOM 3039 N N . ILE B 1 200 ? 64.257 64.177 -15.929 1.00 30.00 200 ILE B N 1
ATOM 3040 C CA . ILE B 1 200 ? 65.004 65.431 -15.884 1.00 30.00 200 ILE B CA 1
ATOM 3041 C C . ILE B 1 200 ? 66.527 65.327 -15.917 1.00 30.00 200 ILE B C 1
ATOM 3042 O O . ILE B 1 200 ? 67.165 65.685 -16.908 1.00 30.00 200 ILE B O 1
ATOM 3047 N N . MET B 1 201 ? 67.098 64.844 -14.819 1.00 30.00 201 MET B N 1
ATOM 3048 C CA . MET B 1 201 ? 68.544 64.729 -14.659 1.00 30.00 201 MET B CA 1
ATOM 3049 C C . MET B 1 201 ? 69.330 63.949 -15.714 1.00 30.00 201 MET B C 1
ATOM 3050 O O . MET B 1 201 ? 70.345 64.437 -16.206 1.00 30.00 201 MET B O 1
ATOM 3055 N N . ARG B 1 202 ? 68.891 62.742 -16.057 1.00 30.00 202 ARG B N 1
ATOM 3056 C CA . ARG B 1 202 ? 69.612 61.961 -17.060 1.00 30.00 202 ARG B CA 1
ATOM 3057 C C . ARG B 1 202 ? 69.764 62.763 -18.350 1.00 30.00 202 ARG B C 1
ATOM 3058 O O . ARG B 1 202 ? 70.875 62.946 -18.849 1.00 30.00 202 ARG B O 1
ATOM 3066 N N . PRO B 1 203 ? 68.645 63.252 -18.910 1.00 30.00 203 PRO B N 1
ATOM 3067 C CA . PRO B 1 203 ? 68.705 64.032 -20.148 1.00 30.00 203 PRO B CA 1
ATOM 3068 C C . PRO B 1 203 ? 69.565 65.288 -20.028 1.00 30.00 203 PRO B C 1
ATOM 3069 O O . PRO B 1 203 ? 70.278 65.649 -20.964 1.00 30.00 203 PRO B O 1
ATOM 3073 N N . ILE B 1 204 ? 69.499 65.951 -18.877 1.00 30.00 204 ILE B N 1
ATOM 3074 C CA . ILE B 1 204 ? 70.276 67.167 -18.670 1.00 30.00 204 ILE B CA 1
ATOM 3075 C C . ILE B 1 204 ? 71.766 66.852 -18.612 1.00 30.00 204 ILE B C 1
ATOM 3076 O O . ILE B 1 204 ? 72.595 67.664 -19.022 1.00 30.00 204 ILE B O 1
ATOM 3081 N N . MET B 1 205 ? 72.101 65.668 -18.109 1.00 30.00 205 MET B N 1
ATOM 3082 C CA . MET B 1 205 ? 73.494 65.259 -17.998 1.00 30.00 205 MET B CA 1
ATOM 3083 C C . MET B 1 205 ? 74.147 65.136 -19.366 1.00 30.00 205 MET B C 1
ATOM 3084 O O . MET B 1 205 ? 75.356 65.321 -19.502 1.00 30.00 205 MET B O 1
ATOM 3089 N N . ALA B 1 206 ? 73.345 64.818 -20.378 1.00 30.00 206 ALA B N 1
ATOM 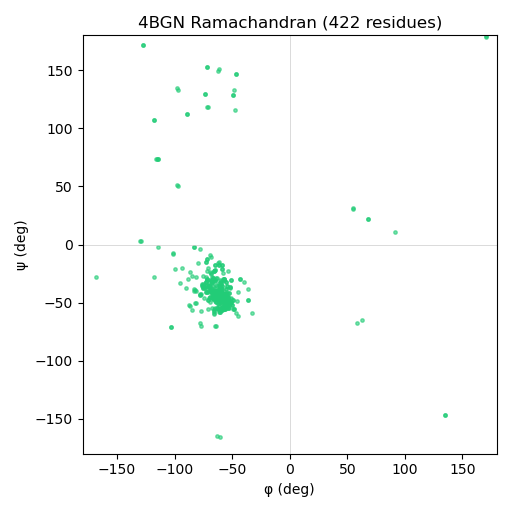3090 C CA . ALA B 1 206 ? 73.860 64.684 -21.734 1.00 30.00 206 ALA B CA 1
ATOM 3091 C C . ALA B 1 206 ? 74.612 65.959 -22.092 1.00 30.00 206 ALA B C 1
ATOM 3092 O O . ALA B 1 206 ? 75.712 65.913 -22.641 1.00 30.00 206 ALA B O 1
ATOM 3094 N N . GLU B 1 207 ? 74.007 67.097 -21.770 1.00 30.00 207 GLU B N 1
ATOM 3095 C CA . GLU B 1 207 ? 74.611 68.395 -22.038 1.00 30.00 207 GLU B CA 1
ATOM 3096 C C . GLU B 1 207 ? 75.606 68.736 -20.939 1.00 30.00 207 GLU B C 1
ATOM 3097 O O . GLU B 1 207 ? 76.753 69.092 -21.207 1.00 30.00 207 GLU B O 1
ATOM 3103 N N . VAL B 1 208 ? 75.151 68.617 -19.697 1.00 30.00 208 VAL B N 1
ATOM 3104 C CA . VAL B 1 208 ? 75.976 68.919 -18.537 1.00 30.00 208 VAL B CA 1
ATOM 3105 C C . VAL B 1 208 ? 76.173 67.687 -17.662 1.00 30.00 208 VAL B C 1
ATOM 3106 O O . VAL B 1 208 ? 75.257 67.263 -16.960 1.00 30.00 208 VAL B O 1
ATOM 3110 N N . PHE B 1 209 ? 77.376 67.125 -17.696 1.00 30.00 209 PHE B N 1
ATOM 3111 C CA . PHE B 1 209 ? 77.679 65.935 -16.912 1.00 30.00 209 PHE B CA 1
ATOM 3112 C C . PHE B 1 209 ? 77.662 66.205 -15.411 1.00 30.00 209 PHE B C 1
ATOM 3113 O O . PHE B 1 209 ? 77.365 65.310 -14.623 1.00 30.00 209 PHE B O 1
ATOM 3121 N N . TRP B 1 210 ? 77.975 67.438 -15.021 1.00 30.00 210 TRP B N 1
ATOM 3122 C CA . TRP B 1 210 ? 78.016 67.805 -13.608 1.00 30.00 210 TRP B CA 1
ATOM 3123 C C . TRP B 1 210 ? 76.664 68.160 -13.002 1.00 30.00 210 TRP B C 1
ATOM 3124 O O . TRP B 1 210 ? 76.573 68.434 -11.806 1.00 30.00 210 TRP B O 1
ATOM 3135 N N . SER B 1 211 ? 75.617 68.146 -13.819 1.00 30.00 211 SER B N 1
ATOM 3136 C CA . SER B 1 211 ? 74.280 68.481 -13.342 1.00 30.00 211 SER B CA 1
ATOM 3137 C C . SER B 1 211 ? 73.900 67.696 -12.090 1.00 30.00 211 SER B C 1
ATOM 3138 O O . SER B 1 211 ? 73.138 68.183 -11.255 1.00 30.00 211 SER B O 1
ATOM 3141 N N . TRP B 1 212 ? 74.430 66.483 -11.959 1.00 30.00 212 TRP B N 1
ATOM 3142 C CA . TRP B 1 212 ? 74.122 65.655 -10.798 1.00 30.00 212 TRP B CA 1
ATOM 3143 C C . TRP B 1 212 ? 74.541 66.351 -9.508 1.00 30.00 212 TRP B C 1
ATOM 3144 O O . TRP B 1 212 ? 73.895 66.197 -8.473 1.00 30.00 212 TRP B O 1
ATOM 3155 N N . ILE B 1 213 ? 75.625 67.118 -9.577 1.00 30.00 213 ILE B N 1
ATOM 3156 C CA . ILE B 1 213 ? 76.127 67.843 -8.415 1.00 30.00 213 ILE B CA 1
ATOM 3157 C C . ILE B 1 213 ? 75.063 68.803 -7.899 1.00 30.00 213 ILE B C 1
ATOM 3158 O O . ILE B 1 213 ? 74.902 68.983 -6.693 1.00 30.00 213 ILE B O 1
ATOM 3163 N N . TYR B 1 214 ? 74.341 69.415 -8.831 1.00 30.00 214 TYR B N 1
ATOM 3164 C CA . TYR B 1 214 ? 73.297 70.374 -8.500 1.00 30.00 214 TYR B CA 1
ATOM 3165 C C . TYR B 1 214 ? 72.053 69.746 -7.879 1.00 30.00 214 TYR B C 1
ATOM 3166 O O . TYR B 1 214 ? 71.551 70.226 -6.862 1.00 30.00 214 TYR B O 1
ATOM 3175 N N . PHE B 1 215 ? 71.557 68.676 -8.491 1.00 30.00 215 PHE B N 1
ATOM 3176 C CA . PHE B 1 215 ? 70.345 68.024 -8.012 1.00 30.00 215 PHE B CA 1
ATOM 3177 C C . PHE B 1 215 ? 70.457 67.106 -6.802 1.00 30.00 215 PHE B C 1
ATOM 3178 O O . PHE B 1 215 ? 69.605 67.156 -5.916 1.00 30.00 215 PHE B O 1
ATOM 3186 N N . VAL B 1 216 ? 71.486 66.266 -6.754 1.00 30.00 216 VAL B N 1
ATOM 3187 C CA . VAL B 1 216 ? 71.632 65.356 -5.624 1.00 30.00 216 VAL B CA 1
ATOM 3188 C C . VAL B 1 216 ? 71.607 66.113 -4.299 1.00 30.00 216 VAL B C 1
ATOM 3189 O O . VAL B 1 216 ? 70.876 65.743 -3.380 1.00 30.00 216 VAL B O 1
ATOM 3193 N N . ALA B 1 217 ? 72.400 67.176 -4.207 1.00 30.00 217 ALA B N 1
ATOM 3194 C CA . ALA B 1 217 ? 72.456 67.980 -2.993 1.00 30.00 217 ALA B CA 1
ATOM 3195 C C . ALA B 1 217 ? 71.082 68.577 -2.726 1.00 30.00 217 ALA B C 1
ATOM 3196 O O . ALA B 1 217 ? 70.603 68.579 -1.592 1.00 30.00 217 ALA B O 1
ATOM 3198 N N . PHE B 1 218 ? 70.452 69.081 -3.783 1.00 30.00 218 PHE B N 1
ATOM 3199 C CA . PHE B 1 218 ? 69.128 69.675 -3.668 1.00 30.00 218 PHE B CA 1
ATOM 3200 C C . PHE B 1 218 ? 68.156 68.665 -3.076 1.00 30.00 218 PHE B C 1
ATOM 3201 O O . PHE B 1 218 ? 67.402 68.978 -2.155 1.00 30.00 218 PHE B O 1
ATOM 3209 N N . ILE B 1 219 ? 68.175 67.452 -3.619 1.00 30.00 219 ILE B N 1
ATOM 3210 C CA . ILE B 1 219 ? 67.295 66.393 -3.148 1.00 30.00 219 ILE B CA 1
ATOM 3211 C C . ILE B 1 219 ? 67.545 66.093 -1.676 1.00 30.00 219 ILE B C 1
ATOM 3212 O O . ILE B 1 219 ? 66.604 65.961 -0.897 1.00 30.00 219 ILE B O 1
ATOM 3217 N N . LEU B 1 220 ? 68.815 65.990 -1.298 1.00 30.00 220 LEU B N 1
ATOM 3218 C CA . LEU B 1 220 ? 69.170 65.703 0.086 1.00 30.00 220 LEU B CA 1
ATOM 3219 C C . LEU B 1 220 ? 68.615 66.761 1.031 1.00 30.00 220 LEU B C 1
ATOM 3220 O O . LEU B 1 220 ? 67.918 66.439 1.994 1.00 30.00 220 LEU B O 1
ATOM 3225 N N . VAL B 1 221 ? 68.925 68.023 0.752 1.00 30.00 221 VAL B N 1
ATOM 3226 C CA . VAL B 1 221 ? 68.456 69.124 1.584 1.00 30.00 221 VAL B CA 1
ATOM 3227 C C . VAL B 1 221 ? 66.934 69.138 1.665 1.00 30.00 221 VAL B C 1
ATOM 3228 O O . VAL B 1 221 ? 66.362 69.135 2.755 1.00 30.00 221 VAL B O 1
ATOM 3232 N N . GLY B 1 222 ? 66.285 69.155 0.505 1.00 30.00 222 GLY B N 1
ATOM 3233 C CA . GLY B 1 222 ? 64.835 69.170 0.469 1.00 30.00 222 GLY B CA 1
ATOM 3234 C C . GLY B 1 222 ? 64.234 67.983 1.194 1.00 30.00 222 GLY B C 1
ATOM 3235 O O . GLY B 1 222 ? 63.301 68.132 1.982 1.00 30.00 222 GLY B O 1
ATOM 3236 N N . THR B 1 223 ? 64.772 66.798 0.925 1.00 30.00 223 THR B N 1
ATOM 3237 C CA . THR B 1 223 ? 64.292 65.576 1.555 1.00 30.00 223 THR B CA 1
ATOM 3238 C C . THR B 1 223 ? 64.464 65.657 3.065 1.00 30.00 223 THR B C 1
ATOM 3239 O O . THR B 1 223 ? 63.524 65.423 3.823 1.00 30.00 223 THR B O 1
ATOM 3243 N N . PHE B 1 224 ? 65.673 65.998 3.494 1.00 30.00 224 PHE B N 1
ATOM 3244 C CA . PHE B 1 224 ? 65.981 66.103 4.911 1.00 30.00 224 PHE B CA 1
ATOM 3245 C C . PHE B 1 224 ? 64.987 66.984 5.660 1.00 30.00 224 PHE B C 1
ATOM 3246 O O . PHE B 1 224 ? 64.447 66.583 6.691 1.00 30.00 224 PHE B O 1
ATOM 3254 N N . VAL B 1 225 ? 64.751 68.185 5.141 1.00 30.00 225 VAL B N 1
ATOM 3255 C CA . VAL B 1 225 ? 63.819 69.114 5.769 1.00 30.00 225 VAL B CA 1
ATOM 3256 C C . VAL B 1 225 ? 62.443 68.479 5.919 1.00 30.00 225 VAL B C 1
ATOM 3257 O O . VAL B 1 225 ? 61.866 68.477 7.006 1.00 30.00 225 VAL B O 1
ATOM 3261 N N . ILE B 1 226 ? 61.922 67.944 4.820 1.00 30.00 226 ILE B N 1
ATOM 3262 C CA . ILE B 1 226 ? 60.610 67.309 4.827 1.00 30.00 226 ILE B CA 1
ATOM 3263 C C . ILE B 1 226 ? 60.502 66.292 5.953 1.00 30.00 226 ILE B C 1
ATOM 3264 O O . ILE B 1 226 ? 59.509 66.262 6.679 1.00 30.00 226 ILE B O 1
ATOM 3269 N N . PHE B 1 227 ? 61.525 65.457 6.096 1.00 30.00 227 PHE B N 1
ATOM 3270 C CA . PHE B 1 227 ? 61.516 64.449 7.144 1.00 30.00 227 PHE B CA 1
ATOM 3271 C C . PHE B 1 227 ? 61.486 65.085 8.525 1.00 30.00 227 PHE B C 1
ATOM 3272 O O . PHE B 1 227 ? 60.757 64.627 9.404 1.00 30.00 227 PHE B O 1
ATOM 3280 N N . ASN B 1 228 ? 62.266 66.144 8.721 1.00 30.00 228 ASN B N 1
ATOM 3281 C CA . ASN B 1 228 ? 62.273 66.821 10.010 1.00 30.00 228 ASN B CA 1
ATOM 3282 C C . ASN B 1 228 ? 60.910 67.457 10.238 1.00 30.00 228 ASN B C 1
ATOM 3283 O O . ASN B 1 228 ? 60.361 67.390 11.338 1.00 30.00 228 ASN B O 1
ATOM 3288 N N . LEU B 1 229 ? 60.365 68.071 9.191 1.00 30.00 229 LEU B N 1
ATOM 3289 C CA . LEU B 1 229 ? 59.060 68.712 9.283 1.00 30.00 229 LEU B CA 1
ATOM 3290 C C . LEU B 1 229 ? 58.050 67.732 9.852 1.00 30.00 229 LEU B C 1
ATOM 3291 O O . LEU B 1 229 ? 57.303 68.064 10.773 1.00 30.00 229 LEU B O 1
ATOM 3296 N N . PHE B 1 230 ? 58.021 66.524 9.298 1.00 30.00 230 PHE B N 1
ATOM 3297 C CA . PHE B 1 230 ? 57.092 65.517 9.783 1.00 30.00 230 PHE B CA 1
ATOM 3298 C C . PHE B 1 230 ? 57.375 65.261 11.250 1.00 30.00 230 PHE B C 1
ATOM 3299 O O . PHE B 1 230 ? 56.463 65.228 12.076 1.00 30.00 230 PHE B O 1
ATOM 3307 N N . VAL B 1 231 ? 58.650 65.060 11.562 1.00 30.00 231 VAL B N 1
ATOM 3308 C CA . VAL B 1 231 ? 59.071 64.804 12.929 1.00 30.00 231 VAL B CA 1
ATOM 3309 C C . VAL B 1 231 ? 58.552 65.900 13.849 1.00 30.00 231 VAL B C 1
ATOM 3310 O O . VAL B 1 231 ? 58.415 65.694 15.051 1.00 30.00 231 VAL B O 1
ATOM 3314 N N . GLY B 1 232 ? 58.254 67.060 13.273 1.00 30.00 232 GLY B N 1
ATOM 3315 C CA . GLY B 1 232 ? 57.751 68.171 14.060 1.00 30.00 232 GLY B CA 1
ATOM 3316 C C . GLY B 1 232 ? 56.265 68.069 14.350 1.00 30.00 232 GLY B C 1
ATOM 3317 O O . GLY B 1 232 ? 55.790 68.575 15.366 1.00 30.00 232 GLY B O 1
ATOM 3318 N N . VAL B 1 233 ? 55.530 67.414 13.457 1.00 30.00 233 VAL B N 1
ATOM 3319 C CA . VAL B 1 233 ? 54.090 67.249 13.622 1.00 30.00 233 VAL B CA 1
ATOM 3320 C C . VAL B 1 233 ? 53.801 66.143 14.637 1.00 30.00 233 VAL B C 1
ATOM 3321 O O . VAL B 1 233 ? 52.650 65.877 14.974 1.00 30.00 233 VAL B O 1
ATOM 3325 N N . ILE B 1 234 ? 54.860 65.501 15.117 1.00 30.00 234 ILE B N 1
ATOM 3326 C CA . ILE B 1 234 ? 54.738 64.440 16.110 1.00 30.00 234 ILE B CA 1
ATOM 3327 C C . ILE B 1 234 ? 55.402 64.947 17.384 1.00 30.00 234 ILE B C 1
ATOM 3328 O O . ILE B 1 234 ? 55.413 64.276 18.416 1.00 30.00 234 ILE B O 1
ATOM 3333 N N . VAL B 1 235 ? 55.958 66.149 17.294 1.00 30.00 235 VAL B N 1
ATOM 3334 C CA . VAL B 1 235 ? 56.612 66.781 18.427 1.00 30.00 235 VAL B CA 1
ATOM 3335 C C . VAL B 1 235 ? 55.611 67.700 19.111 1.00 30.00 235 VAL B C 1
ATOM 3336 O O . VAL B 1 235 ? 55.635 67.849 20.326 1.00 30.00 235 VAL B O 1
ATOM 3340 N N . SER B 1 236 ? 54.722 68.300 18.324 1.00 30.00 236 SER B N 1
ATOM 3341 C CA . SER B 1 236 ? 53.715 69.210 18.860 1.00 30.00 236 SER B CA 1
ATOM 3342 C C . SER B 1 236 ? 52.346 68.555 19.025 1.00 30.00 236 SER B C 1
ATOM 3343 O O . SER B 1 236 ? 51.515 69.046 19.785 1.00 30.00 236 SER B O 1
ATOM 3346 N N . ASN B 1 237 ? 52.105 67.460 18.309 1.00 30.00 237 ASN B N 1
ATOM 3347 C CA . ASN B 1 237 ? 50.829 66.759 18.422 1.00 30.00 237 ASN B CA 1
ATOM 3348 C C . ASN B 1 237 ? 50.905 65.761 19.566 1.00 30.00 237 ASN B C 1
ATOM 3349 O O . ASN B 1 237 ? 49.885 65.370 20.137 1.00 30.00 237 ASN B O 1
ATOM 3354 N N . VAL B 1 238 ? 52.125 65.347 19.890 1.00 30.00 238 VAL B N 1
ATOM 3355 C CA . VAL B 1 238 ? 52.348 64.413 20.981 1.00 30.00 238 VAL B CA 1
ATOM 3356 C C . VAL B 1 238 ? 52.640 65.233 22.230 1.00 30.00 238 VAL B C 1
ATOM 3357 O O . VAL B 1 238 ? 52.506 64.743 23.345 1.00 30.00 238 VAL B O 1
ATOM 3361 N N . GLU B 1 239 ? 53.035 66.488 22.028 1.00 30.00 239 GLU B N 1
ATOM 3362 C CA . GLU B 1 239 ? 53.314 67.398 23.134 1.00 30.00 239 GLU B CA 1
ATOM 3363 C C . GLU B 1 239 ? 51.974 67.734 23.774 1.00 30.00 239 GLU B C 1
ATOM 3364 O O . GLU B 1 239 ? 51.906 68.179 24.920 1.00 30.00 239 GLU B O 1
ATOM 3370 N N . ARG B 1 240 ? 50.912 67.517 23.005 1.00 30.00 240 ARG B N 1
ATOM 3371 C CA . ARG B 1 240 ? 49.550 67.750 23.462 1.00 30.00 240 ARG B CA 1
ATOM 3372 C C . ARG B 1 240 ? 49.140 66.432 24.102 1.00 30.00 240 ARG B C 1
ATOM 3373 O O . ARG B 1 240 ? 48.328 66.393 25.023 1.00 30.00 240 ARG B O 1
ATOM 3381 N N . ALA B 1 241 ? 49.715 65.350 23.586 1.00 30.00 241 ALA B N 1
ATOM 3382 C CA . ALA B 1 241 ? 49.453 64.015 24.101 1.00 30.00 241 ALA B CA 1
ATOM 3383 C C . ALA B 1 241 ? 50.305 63.851 25.353 1.00 30.00 241 ALA B C 1
ATOM 3384 O O . ALA B 1 241 ? 50.090 62.942 26.155 1.00 30.00 241 ALA B O 1
ATOM 3386 N N . GLU B 1 242 ? 51.281 64.744 25.504 1.00 30.00 242 GLU B N 1
ATOM 3387 C CA . GLU B 1 242 ? 52.169 64.736 26.659 1.00 30.00 242 GLU B CA 1
ATOM 3388 C C . GLU B 1 242 ? 51.479 65.515 27.769 1.00 30.00 242 GLU B C 1
ATOM 3389 O O . GLU B 1 242 ? 51.724 65.278 28.952 1.00 30.00 242 GLU B O 1
ATOM 3395 N N . THR B 1 243 ? 50.621 66.452 27.379 1.00 30.00 243 THR B N 1
ATOM 3396 C CA . THR B 1 243 ? 49.876 67.235 28.353 1.00 30.00 243 THR B CA 1
ATOM 3397 C C . THR B 1 243 ? 48.830 66.282 28.913 1.00 30.00 243 THR B C 1
ATOM 3398 O O . THR B 1 243 ? 48.403 66.409 30.057 1.00 30.00 243 THR B O 1
ATOM 3402 N N . GLU B 1 244 ? 48.435 65.314 28.090 1.00 30.00 244 GLU B N 1
ATOM 3403 C CA . GLU B 1 244 ? 47.449 64.316 28.485 1.00 30.00 244 GLU B CA 1
ATOM 3404 C C . GLU B 1 244 ? 48.062 63.365 29.508 1.00 30.00 244 GLU B C 1
ATOM 3405 O O . GLU B 1 244 ? 47.528 63.191 30.602 1.00 30.00 244 GLU B O 1
ATOM 3411 N N . ASP B 1 245 ? 49.188 62.757 29.147 1.00 30.00 245 ASP B N 1
ATOM 3412 C CA . ASP B 1 245 ? 49.871 61.818 30.030 1.00 30.00 245 ASP B CA 1
ATOM 3413 C C . ASP B 1 245 ? 50.192 62.427 31.390 1.00 30.00 245 ASP B C 1
ATOM 3414 O O . ASP B 1 245 ? 50.027 61.779 32.424 1.00 30.00 245 ASP B O 1
ATOM 3419 N N . ALA B 1 246 ? 50.652 63.674 31.386 1.00 30.00 246 ALA B N 1
ATOM 3420 C CA . ALA B 1 246 ? 51.001 64.362 32.622 1.00 30.00 246 ALA B CA 1
ATOM 3421 C C . ALA B 1 246 ? 49.777 64.636 33.491 1.00 30.00 246 ALA B C 1
ATOM 3422 O O . ALA B 1 246 ? 49.800 64.398 34.695 1.00 30.00 246 ALA B O 1
ATOM 3424 N N . GLU B 1 247 ? 48.706 65.133 32.882 1.00 30.00 247 GLU B N 1
ATOM 3425 C CA . GLU B 1 247 ? 47.490 65.438 33.630 1.00 30.00 247 GLU B CA 1
ATOM 3426 C C . GLU B 1 247 ? 46.774 64.182 34.123 1.00 30.00 247 GLU B C 1
ATOM 3427 O O . GLU B 1 247 ? 46.120 64.204 35.166 1.00 30.00 247 GLU B O 1
ATOM 3433 N N . GLN B 1 248 ? 46.904 63.089 33.377 1.00 30.00 248 GLN B N 1
ATOM 3434 C CA . GLN B 1 248 ? 46.254 61.832 33.740 1.00 30.00 248 GLN B CA 1
ATOM 3435 C C . GLN B 1 248 ? 46.963 61.076 34.860 1.00 30.00 248 GLN B C 1
ATOM 3436 O O . GLN B 1 248 ? 46.363 60.783 35.895 1.00 30.00 248 GLN B O 1
ATOM 3442 N N . GLU B 1 249 ? 48.237 60.759 34.652 1.00 30.00 249 GLU B N 1
ATOM 3443 C CA . GLU B 1 249 ? 49.012 60.018 35.643 1.00 30.00 249 GLU B CA 1
ATOM 3444 C C . GLU B 1 249 ? 49.251 60.796 36.936 1.00 30.00 249 GLU B C 1
ATOM 3445 O O . GLU B 1 249 ? 49.275 60.209 38.018 1.00 30.00 249 GLU B O 1
ATOM 3451 N N . GLU B 1 250 ? 49.432 62.109 36.829 1.00 30.00 250 GLU B N 1
ATOM 3452 C CA . GLU B 1 250 ? 49.659 62.936 38.012 1.00 30.00 250 GLU B CA 1
ATOM 3453 C C . GLU B 1 250 ? 48.365 63.064 38.806 1.00 30.00 250 GLU B C 1
ATOM 3454 O O . GLU B 1 250 ? 48.383 63.345 40.005 1.00 30.00 250 GLU B O 1
ATOM 3460 N N . GLY B 1 251 ? 47.242 62.855 38.127 1.00 30.00 251 GLY B N 1
ATOM 3461 C CA . GLY B 1 251 ? 45.950 62.943 38.780 1.00 30.00 251 GLY B CA 1
ATOM 3462 C C . GLY B 1 251 ? 45.575 61.638 39.455 1.00 30.00 251 GLY B C 1
ATOM 3463 O O . GLY B 1 251 ? 45.301 61.652 40.673 1.00 30.00 251 GLY B O 1
ATOM 3464 N N . GLN B 1 252 ? 45.552 60.597 38.765 1.00 30.00 252 GLN B N 1
#

Foldseek 3Di:
DLLVVLLVLLVVLLVLVVLCPDPVSCVPCVVVNVVSLVVNLVVLVVVLVVCCVVCPPSVNLVVDPLSVQSVVLSVLSVPDCDDPCNPVSVVSNSVNNVNNCSSDPPSVVPVPCVVVVVVVVVVLQVLLVVQLVVCCVVCVCQNVDSVSVSVNLVCVLVVPCCVVNPVVVVCVVPVCVCVSRVVSNVVSVVSVVVSVVVVVVVVVVVVVVVVVD/DLLVVLLVLLVVLLVLVVLCPDPVSCVPCVVVNVVSLVVNLVVLVVVLVVCCVVCPPSVNLVVDPLSVQSVVLSVLSVPDCDDPCNPVSVVSNSVNNVNNQSSDPPHDDLVVVVVVVLQVLLVVQLVVCCVVCVCQNVDSVSVSVNLVCVLVVPCCVVNPVVVVCVVPVCVCVSRVVSNVVSVVSVVVVVVVVCVVVCVVVVVVVCVVVVD

B-factor: mean 30.0, std 0.0, range [30.0, 30.0]

Secondary structure (P-SEA, 3-state):
caaaaaaaaaaaaaaaaaaaacaaaaaaaaaaaaaaaaaaaaaaaaaaaaaaaaccccccccccaaaaaaaaaaaaaacccccccccccccccccccccccccccccccccccaaaaaaaaaaaaaaaaaaaaccccccccccccaaaaaaaaaaaaacccccccccccccccccccccccaaaaaaaaaaaaaaaaaaaaaaaaaaaaaaac/caaaaaaaaaaaaaaaaaaaacccccccaaaaaaaaaaaaaaaaaaaaaaaaaaccccccccccaaaaaaaaaaaaaaccccccccccccccccccccccccccccccaaaaaaaaaaaaaaaaaaaccccccccccccaaaaaaaaaaaaacccccccccccccccccccccccaaaaaaaaaaaaaaaaaaaaaaaaaaaaaaaaaaac

Nearest PDB structures (foldseek):
  4bgn-assembly2_B  TM=1.005E+00  e=5.052E-26  Caldalkalibacillus thermarum
  4bgn-assembly1_A  TM=9.752E-01  e=5.208E-24  Caldalkalibacillus thermarum
  8diz-assembly1_A  TM=8.533E-01  e=1.003E-11  Aliarcobacter butzleri RM4018
  5hvd-assembly1_A  TM=8.429E-01  e=5.591E-10  Magnetococcus marinus MC-1
  6sxf-assembly1_A  TM=8.338E-01  e=9.862E-10  Magnetococcus marinus MC-1

Radius of gyration: 45.04 Å; Cα contacts (8 Å, |Δi|>4): 285; chains: 2; bounding box: 125×73×67 Å

Solvent-accessible surface area: 29670 Å² total

InterPro domains:
  IPR005821 Ion transport domain [PF00520] (26-243)
  IPR027359 Voltage-dependent channel domain superfamily [G3DSA:1.20.120.350] (17-131)
  IPR050599 Voltage-dependent calcium channel alpha-1 subunit [PTHR45628] (11-248)

Organism: Caldalkalibacillus thermarum (strain TA2.A1) (NCBI:txid986075)